Protein AF-A0A7S2YN12-F1 (afdb_monomer)

Nearest PDB structures (foldseek):
  6tzk-assembly1_A  TM=3.458E-01  e=1.066E-01  Escherichia coli K-12
  1nqh-assembly1_A  TM=2.288E-01  e=1.892E+00  Escherichia coli
  5fq7-assembly1_B  TM=2.511E-01  e=2.371E+00  Bacteroides thetaiotaomicron

Organism: NCBI:txid265537

Structure (mmCIF, N/CA/C/O backbone):
data_AF-A0A7S2YN12-F1
#
_entry.id   AF-A0A7S2YN12-F1
#
loop_
_atom_site.group_PDB
_atom_site.id
_atom_site.type_symbol
_atom_site.label_atom_id
_atom_site.label_alt_id
_atom_site.label_comp_id
_atom_site.label_asym_id
_atom_site.label_entity_id
_atom_site.label_seq_id
_atom_site.pdbx_PDB_ins_code
_atom_site.Cartn_x
_atom_site.Cartn_y
_atom_site.Cartn_z
_atom_site.occupancy
_atom_site.B_iso_or_equiv
_atom_site.auth_seq_id
_atom_site.auth_comp_id
_atom_site.auth_asym_id
_atom_site.auth_atom_id
_atom_site.pdbx_PDB_model_num
ATOM 1 N N . GLU A 1 1 ? -37.793 -21.005 46.911 1.00 41.09 1 GLU A N 1
ATOM 2 C CA . GLU A 1 1 ? -38.201 -20.028 45.890 1.00 41.09 1 GLU A CA 1
ATOM 3 C C . GLU A 1 1 ? -36.907 -19.524 45.291 1.00 41.09 1 GLU A C 1
ATOM 5 O O . GLU A 1 1 ? -36.201 -18.767 45.940 1.00 41.09 1 GLU A O 1
ATOM 10 N N . ASP A 1 2 ? -36.516 -20.117 44.164 1.00 42.66 2 ASP A N 1
ATOM 11 C CA . ASP A 1 2 ? -35.304 -19.747 43.440 1.00 42.66 2 ASP A CA 1
ATOM 12 C C . ASP A 1 2 ? -35.630 -18.500 42.619 1.00 42.66 2 ASP A C 1
ATOM 14 O O . ASP A 1 2 ? -36.339 -18.580 41.614 1.00 42.66 2 ASP A O 1
ATOM 18 N N . GLU A 1 3 ? -35.159 -17.337 43.063 1.00 43.31 3 GLU A N 1
ATOM 19 C CA . GLU A 1 3 ? -35.163 -16.125 42.246 1.00 43.31 3 GLU A CA 1
ATOM 20 C C . GLU A 1 3 ? -34.133 -16.297 41.125 1.00 43.31 3 GLU A C 1
ATOM 22 O O . GLU A 1 3 ? -32.970 -15.911 41.221 1.00 43.31 3 GLU A O 1
ATOM 27 N N . THR A 1 4 ? -34.556 -16.948 40.044 1.00 50.16 4 THR A N 1
ATOM 28 C CA . THR A 1 4 ? -33.800 -17.008 38.796 1.00 50.16 4 THR A CA 1
ATOM 29 C C . THR A 1 4 ? -33.756 -15.615 38.184 1.00 50.16 4 THR A C 1
ATOM 31 O O . THR A 1 4 ? -34.733 -15.154 37.591 1.00 50.16 4 THR A O 1
ATOM 34 N N . ILE A 1 5 ? -32.618 -14.945 38.332 1.00 49.00 5 ILE A N 1
ATOM 35 C CA . ILE A 1 5 ? -32.313 -13.683 37.661 1.00 49.00 5 ILE A CA 1
ATOM 36 C C . ILE A 1 5 ? -32.265 -13.958 36.147 1.00 49.00 5 ILE A C 1
ATOM 38 O O . ILE A 1 5 ? -31.375 -14.651 35.657 1.00 49.00 5 ILE A O 1
ATOM 42 N N . CYS A 1 6 ? -33.254 -13.456 35.403 1.00 57.19 6 CYS A N 1
ATOM 43 C CA . CYS A 1 6 ? -33.279 -13.472 33.938 1.00 57.19 6 CYS A CA 1
ATOM 44 C C . CYS A 1 6 ? -32.640 -12.180 33.416 1.00 57.19 6 CYS A C 1
ATOM 46 O O . CYS A 1 6 ? -33.289 -11.135 33.423 1.00 57.19 6 CYS A O 1
ATOM 48 N N . ALA A 1 7 ? -31.394 -12.244 32.947 1.00 67.25 7 ALA A N 1
ATOM 49 C CA . ALA A 1 7 ? -30.776 -11.149 32.203 1.00 67.25 7 ALA A CA 1
ATOM 50 C C . ALA A 1 7 ? -31.081 -11.327 30.707 1.00 67.25 7 ALA A C 1
ATOM 52 O O . ALA A 1 7 ? -30.542 -12.219 30.055 1.00 67.25 7 ALA A O 1
ATOM 53 N N . ARG A 1 8 ? -31.991 -10.507 30.176 1.00 69.06 8 ARG A N 1
ATOM 54 C CA . ARG A 1 8 ? -32.268 -10.396 28.737 1.00 69.06 8 ARG A CA 1
ATOM 55 C C . ARG A 1 8 ? -31.967 -8.973 28.302 1.00 69.06 8 ARG A C 1
ATOM 57 O O . ARG A 1 8 ? -32.449 -8.039 28.941 1.00 69.06 8 ARG A O 1
ATOM 64 N N . LEU A 1 9 ? -31.204 -8.823 27.227 1.00 68.56 9 LEU A N 1
ATOM 65 C CA . LEU A 1 9 ? -31.008 -7.530 26.578 1.00 68.56 9 LEU A CA 1
ATOM 66 C C . LEU A 1 9 ? -32.112 -7.352 25.539 1.00 68.56 9 LEU A C 1
ATOM 68 O O . LEU A 1 9 ? -32.412 -8.280 24.788 1.00 68.56 9 LEU A O 1
ATOM 72 N N . LEU A 1 10 ? -32.744 -6.183 25.539 1.00 70.50 10 LEU A N 1
ATOM 73 C CA . LEU A 1 10 ? -33.819 -5.824 24.619 1.00 70.50 10 LEU A CA 1
ATOM 74 C C . LEU A 1 10 ? -33.361 -4.638 23.777 1.00 70.50 10 LEU A C 1
ATOM 76 O O . LEU A 1 10 ? -32.765 -3.716 24.328 1.00 70.50 10 LEU A O 1
ATOM 80 N N . ASN A 1 11 ? -33.697 -4.643 22.487 1.00 64.19 11 ASN A N 1
ATOM 81 C CA . ASN A 1 11 ? -33.375 -3.579 21.533 1.00 64.19 11 ASN A CA 1
ATOM 82 C C . ASN A 1 11 ? -31.886 -3.213 21.548 1.00 64.19 11 ASN A C 1
ATOM 84 O O . ASN A 1 11 ? -31.512 -2.084 21.860 1.00 64.19 11 ASN A O 1
ATOM 88 N N . VAL A 1 12 ? -31.035 -4.183 21.221 1.00 67.62 12 VAL A N 1
ATOM 89 C CA . VAL A 1 12 ? -29.606 -3.931 21.048 1.00 67.62 12 VAL A CA 1
ATOM 90 C C . VAL A 1 12 ? -29.435 -3.129 19.764 1.00 67.62 12 VAL A C 1
ATOM 92 O O . VAL A 1 12 ? -29.664 -3.634 18.662 1.00 67.62 12 VAL A O 1
ATOM 95 N N . THR A 1 13 ? -29.076 -1.858 19.914 1.00 67.56 13 THR A N 1
ATOM 96 C CA . THR A 1 13 ? -28.869 -0.926 18.807 1.00 67.56 13 THR A CA 1
ATOM 97 C C . THR A 1 13 ? -27.437 -0.429 18.784 1.00 67.56 13 THR A C 1
ATOM 99 O O . THR A 1 13 ? -26.882 -0.071 19.819 1.00 67.56 13 THR A O 1
ATOM 102 N N . PHE A 1 14 ? -26.878 -0.356 17.592 1.00 68.62 14 PHE A N 1
ATOM 103 C CA . PHE A 1 14 ? -25.572 0.187 17.297 1.00 68.62 14 PHE A CA 1
ATOM 104 C C . PHE A 1 14 ? -25.708 1.616 16.792 1.00 68.62 14 PHE A C 1
ATOM 106 O O . PHE A 1 14 ? -26.371 1.856 15.786 1.00 68.62 14 PHE A O 1
ATOM 113 N N . ASP A 1 15 ? -25.130 2.577 17.500 1.00 68.25 15 ASP A N 1
ATOM 114 C CA . ASP A 1 15 ? -25.282 3.985 17.153 1.00 68.25 15 ASP A CA 1
ATOM 115 C C . ASP A 1 15 ? -24.311 4.394 16.038 1.00 68.25 15 ASP A C 1
ATOM 117 O O . ASP A 1 15 ? -23.114 4.575 16.260 1.00 68.25 15 ASP A O 1
ATOM 121 N N . LEU A 1 16 ? -24.846 4.562 14.828 1.00 64.81 16 LEU A N 1
ATOM 122 C CA . LEU A 1 16 ? -24.086 5.029 13.672 1.00 64.81 16 LEU A CA 1
ATOM 123 C C . LEU A 1 16 ? -23.640 6.485 13.813 1.00 64.81 16 LEU A C 1
ATOM 125 O O . LEU A 1 16 ? -22.649 6.846 13.189 1.00 64.81 16 LEU A O 1
ATOM 129 N N . GLN A 1 17 ? -24.311 7.310 14.628 1.00 64.44 17 GLN A N 1
ATOM 130 C CA . GLN A 1 17 ? -23.879 8.696 14.837 1.00 64.44 17 GLN A CA 1
ATOM 131 C C . GLN A 1 17 ? -22.528 8.737 15.538 1.00 64.44 17 GLN A C 1
ATOM 133 O O . GLN A 1 17 ? -21.657 9.498 15.147 1.00 64.44 17 GLN A O 1
ATOM 138 N N . LYS A 1 18 ? -22.319 7.868 16.532 1.00 68.06 18 LYS A N 1
ATOM 139 C CA . LYS A 1 18 ? -21.053 7.808 17.273 1.00 68.06 18 LYS A CA 1
ATOM 140 C C . LYS A 1 18 ? -19.895 7.311 16.421 1.00 68.06 18 LYS A C 1
ATOM 142 O O . LYS A 1 18 ? -18.767 7.733 16.629 1.00 68.06 18 LYS A O 1
ATOM 147 N N . ILE A 1 19 ? -20.174 6.452 15.451 1.00 63.09 19 ILE A N 1
ATOM 148 C CA . ILE A 1 19 ? -19.168 6.003 14.487 1.00 63.09 19 ILE A CA 1
ATOM 149 C C . ILE A 1 19 ? -18.931 7.058 13.430 1.00 63.09 19 ILE A C 1
ATOM 151 O O . ILE A 1 19 ? -17.788 7.252 13.061 1.00 63.09 19 ILE A O 1
ATOM 155 N N . GLY A 1 20 ? -19.965 7.779 12.998 1.00 62.75 20 GLY A N 1
ATOM 156 C CA . GLY A 1 20 ? -19.786 8.993 12.209 1.00 62.75 20 GLY A CA 1
ATOM 157 C C . GLY A 1 20 ? -18.876 9.990 12.917 1.00 62.75 20 GLY A C 1
ATOM 158 O O . GLY A 1 20 ? -17.914 10.440 12.312 1.00 62.75 20 GLY A O 1
ATOM 159 N N . ASP A 1 21 ? -19.087 10.250 14.211 1.00 67.00 21 ASP A N 1
ATOM 160 C CA . ASP A 1 21 ? -18.225 11.122 15.024 1.00 67.00 21 ASP A CA 1
ATOM 161 C C . ASP A 1 21 ? -16.764 10.616 15.053 1.00 67.00 21 ASP A C 1
ATOM 163 O O . ASP A 1 21 ? -15.831 11.395 14.887 1.00 67.00 21 ASP A O 1
ATOM 167 N N . VAL A 1 22 ? -16.551 9.308 15.245 1.00 65.50 22 VAL A N 1
ATOM 168 C CA . VAL A 1 22 ? -15.203 8.709 15.303 1.00 65.50 22 VAL A CA 1
ATOM 169 C C . VAL A 1 22 ? -14.534 8.678 13.928 1.00 65.50 22 VAL A C 1
ATOM 171 O O . VAL A 1 22 ? -13.386 9.087 13.799 1.00 65.50 22 VAL A O 1
ATOM 174 N N . LEU A 1 23 ? -15.239 8.228 12.892 1.00 62.59 23 LEU A N 1
ATOM 175 C CA . LEU A 1 23 ? -14.727 8.164 11.526 1.00 62.59 23 LEU A CA 1
ATOM 176 C C . LEU A 1 23 ? -14.459 9.556 10.975 1.00 62.59 23 LEU A C 1
ATOM 178 O O . LE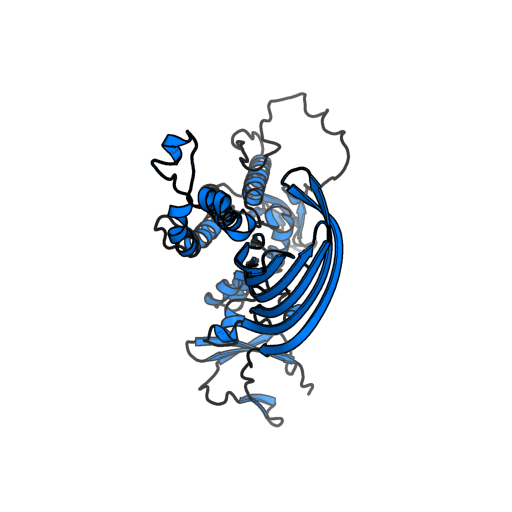U A 1 23 ? -13.433 9.745 10.345 1.00 62.59 23 LEU A O 1
ATOM 182 N N . SER A 1 24 ? -15.327 10.534 11.229 1.00 65.75 24 SER A N 1
ATOM 183 C CA . SER A 1 24 ? -15.076 11.919 10.817 1.00 65.75 24 SER A CA 1
ATOM 184 C C . SER A 1 24 ? -13.878 12.523 11.547 1.00 65.75 24 SER A C 1
ATOM 186 O O . SER A 1 24 ? -13.102 13.233 10.920 1.00 65.75 24 SER A O 1
ATOM 188 N N . ALA A 1 25 ? -13.665 12.199 12.828 1.00 68.31 25 ALA A N 1
ATOM 189 C CA . ALA A 1 25 ? -12.468 12.620 13.555 1.00 68.31 25 ALA A CA 1
ATOM 190 C C . ALA A 1 25 ? -11.184 11.978 13.001 1.00 68.31 25 ALA A C 1
ATOM 192 O O . ALA A 1 25 ? -10.176 12.663 12.871 1.00 68.31 25 ALA A O 1
ATOM 193 N N . ILE A 1 26 ? -11.221 10.689 12.648 1.00 63.59 26 ILE A N 1
ATOM 194 C CA . ILE A 1 26 ? -10.080 9.986 12.041 1.00 63.59 26 ILE A CA 1
ATOM 195 C C . ILE A 1 26 ? -9.824 10.510 10.627 1.00 63.59 26 ILE A C 1
ATOM 197 O O . ILE A 1 26 ? -8.706 10.899 10.315 1.00 63.59 26 ILE A O 1
ATOM 201 N N . ILE A 1 27 ? -10.853 10.552 9.776 1.00 66.25 27 ILE A N 1
ATOM 202 C CA . ILE A 1 27 ? -10.740 11.041 8.398 1.00 66.25 27 ILE A CA 1
ATOM 203 C C . ILE A 1 27 ? -10.296 12.504 8.394 1.00 66.25 27 ILE A C 1
ATOM 205 O O . ILE A 1 27 ? -9.463 12.843 7.568 1.00 66.25 27 ILE A O 1
ATOM 209 N N . GLY A 1 28 ? -10.749 13.326 9.346 1.00 66.88 28 GLY A N 1
ATOM 210 C CA . GLY A 1 28 ? -10.311 14.715 9.523 1.00 66.88 28 GLY A CA 1
ATOM 211 C C . GLY A 1 28 ? -8.803 14.889 9.745 1.00 66.88 28 GLY A C 1
ATOM 212 O O . GLY A 1 28 ? -8.252 15.934 9.416 1.00 66.88 28 GLY A O 1
ATOM 213 N N . GLU A 1 29 ? -8.108 13.871 10.253 1.00 70.19 29 GLU A N 1
ATOM 214 C CA . GLU A 1 29 ? -6.645 13.897 10.380 1.00 70.19 29 GLU A CA 1
ATOM 215 C C . GLU A 1 29 ? -5.946 13.583 9.040 1.00 70.19 29 GLU A C 1
ATOM 217 O O . GLU A 1 29 ? -4.821 14.009 8.775 1.00 70.19 29 GLU A O 1
ATOM 222 N N . PHE A 1 30 ? -6.617 12.843 8.153 1.00 63.41 30 PHE A N 1
ATOM 223 C CA . PHE A 1 30 ? -6.106 12.520 6.822 1.00 63.41 30 PHE A CA 1
ATOM 224 C C . PHE A 1 30 ? -6.487 13.570 5.776 1.00 63.41 30 PHE A C 1
ATOM 226 O O . PHE A 1 30 ? -5.652 13.901 4.935 1.00 63.41 30 PHE A O 1
ATOM 233 N N . VAL A 1 31 ? -7.722 14.070 5.823 1.00 70.75 31 VAL A N 1
ATOM 234 C CA . VAL A 1 31 ? -8.304 15.034 4.890 1.00 70.75 31 VAL A CA 1
ATOM 235 C C . VAL A 1 31 ? -9.195 16.012 5.648 1.00 70.75 31 VAL A C 1
ATOM 237 O O . VAL A 1 31 ? -10.155 15.594 6.300 1.00 70.75 31 VAL A O 1
ATOM 240 N N . ASN A 1 32 ? -8.925 17.310 5.535 1.00 72.12 32 ASN A N 1
ATOM 241 C CA . ASN A 1 32 ? -9.727 18.336 6.193 1.00 72.12 32 ASN A CA 1
ATOM 242 C C . ASN A 1 32 ? -9.905 19.615 5.368 1.00 72.12 32 ASN A C 1
ATOM 244 O O . ASN A 1 32 ? -9.224 19.867 4.378 1.00 72.12 32 ASN A O 1
ATOM 248 N N . ASP A 1 33 ? -10.838 20.455 5.824 1.00 71.69 33 ASP A N 1
ATOM 249 C CA . ASP A 1 33 ? -11.142 21.756 5.218 1.00 71.69 33 ASP A CA 1
ATOM 250 C C . ASP A 1 33 ? -9.973 22.760 5.302 1.00 71.69 33 ASP A C 1
ATOM 252 O O . ASP A 1 33 ? -9.974 23.770 4.593 1.00 71.69 33 ASP A O 1
ATOM 256 N N . GLU A 1 34 ? -9.008 22.529 6.199 1.00 73.88 34 GLU A N 1
ATOM 257 C CA . GLU A 1 34 ? -7.807 23.360 6.356 1.00 73.88 34 GLU A CA 1
ATOM 258 C C . GLU A 1 34 ? -6.689 22.952 5.372 1.00 73.88 34 GLU A C 1
ATOM 260 O O . GLU A 1 34 ? -5.700 23.678 5.236 1.00 73.88 34 GLU A O 1
ATOM 265 N N . GLU A 1 35 ? -6.897 21.858 4.628 1.00 72.06 35 GLU A N 1
ATOM 266 C CA . GLU A 1 35 ? -5.977 21.233 3.675 1.00 72.06 35 GLU A CA 1
ATOM 267 C C . GLU A 1 35 ? -4.594 20.904 4.281 1.00 72.06 35 GLU A C 1
ATOM 269 O O . GLU A 1 35 ? -3.573 20.949 3.587 1.00 72.06 35 GLU A O 1
ATOM 274 N N . ASP A 1 36 ? -4.543 20.593 5.581 1.00 75.12 36 ASP A N 1
ATOM 275 C CA . ASP A 1 36 ? -3.318 20.224 6.306 1.00 75.12 36 ASP A CA 1
ATOM 276 C C . ASP A 1 36 ? -3.295 18.766 6.788 1.00 75.12 36 ASP A C 1
ATOM 278 O O . ASP A 1 36 ? -2.332 18.341 7.434 1.00 75.12 36 ASP A O 1
ATOM 282 N N . GLY A 1 37 ? -4.303 17.978 6.406 1.00 69.94 37 GLY A N 1
ATOM 283 C CA . GLY A 1 37 ? -4.341 16.547 6.659 1.00 69.94 37 GLY A CA 1
ATOM 284 C C . GLY A 1 37 ? -3.157 15.805 6.030 1.00 69.94 37 GLY A C 1
ATOM 285 O O . GLY A 1 37 ? -2.490 16.272 5.093 1.00 69.94 37 GLY A O 1
ATOM 286 N N . TYR A 1 38 ? -2.876 14.601 6.534 1.00 67.38 38 TYR A N 1
ATOM 287 C CA . TYR A 1 38 ? -1.755 13.793 6.040 1.00 67.38 38 TYR A CA 1
ATOM 288 C C . TYR A 1 38 ? -1.845 13.500 4.532 1.00 67.38 38 TYR A C 1
ATOM 290 O O . TYR A 1 38 ? -0.831 13.573 3.832 1.00 67.38 38 TYR A O 1
ATOM 298 N N . LEU A 1 39 ? -3.043 13.201 4.015 1.00 67.94 39 LEU A N 1
ATOM 299 C CA . LEU A 1 39 ? -3.263 13.002 2.580 1.00 67.94 39 LEU A CA 1
ATOM 300 C C . LEU A 1 39 ? -3.309 14.333 1.828 1.00 67.94 39 LEU A C 1
ATOM 302 O O . LEU A 1 39 ? -2.779 14.396 0.719 1.00 67.94 39 LEU A O 1
ATOM 306 N N . ASP A 1 40 ? -3.845 15.401 2.424 1.00 71.69 40 ASP A N 1
ATOM 307 C CA . ASP A 1 40 ? -3.832 16.742 1.817 1.00 71.69 40 ASP A CA 1
ATOM 308 C C . ASP A 1 40 ? -2.402 17.186 1.498 1.00 71.69 40 ASP A C 1
ATOM 310 O O . ASP A 1 40 ? -2.108 17.619 0.384 1.00 71.69 40 ASP A O 1
ATOM 314 N N . THR A 1 41 ? -1.470 16.959 2.425 1.00 73.38 41 THR A N 1
ATOM 315 C CA . THR A 1 41 ? -0.049 17.299 2.257 1.00 73.38 41 THR A CA 1
ATOM 316 C C . THR A 1 41 ? 0.609 16.540 1.093 1.00 73.38 41 THR A C 1
ATOM 318 O O . THR A 1 41 ? 1.521 17.057 0.439 1.00 73.38 41 THR A O 1
ATOM 321 N N . ILE A 1 42 ? 0.152 15.317 0.803 1.00 71.19 42 ILE A N 1
ATOM 322 C CA . ILE A 1 42 ? 0.640 14.493 -0.315 1.00 71.19 42 ILE A CA 1
ATOM 323 C C . ILE A 1 42 ? -0.015 14.919 -1.636 1.00 71.19 42 ILE A C 1
ATOM 325 O O . ILE A 1 42 ? 0.649 14.979 -2.674 1.00 71.19 42 ILE A O 1
ATOM 329 N N . VAL A 1 43 ? -1.313 15.224 -1.609 1.00 76.88 43 VAL A N 1
ATOM 330 C CA . VAL A 1 43 ? -2.133 15.495 -2.795 1.00 76.88 43 VAL A CA 1
ATOM 331 C C . VAL A 1 43 ? -1.981 16.936 -3.283 1.00 76.88 43 VAL A C 1
ATOM 333 O O . VAL A 1 43 ? -1.886 17.156 -4.493 1.00 76.88 43 VAL A O 1
ATOM 336 N N . GLN A 1 44 ? -1.883 17.919 -2.385 1.00 78.44 44 GLN A N 1
ATOM 337 C CA . GLN A 1 44 ? -1.732 19.340 -2.716 1.00 78.44 44 GLN A CA 1
ATOM 338 C C . GLN A 1 44 ? -0.651 19.649 -3.764 1.00 78.44 44 GLN A C 1
ATOM 340 O O . GLN A 1 44 ? -0.958 20.331 -4.747 1.00 78.44 44 GLN A O 1
ATOM 345 N N . PRO A 1 45 ? 0.602 19.166 -3.637 1.00 78.06 45 PRO A N 1
ATOM 346 C CA . PRO A 1 45 ? 1.630 19.441 -4.640 1.00 78.06 45 PRO A CA 1
ATOM 347 C C . PRO A 1 45 ? 1.324 18.796 -5.999 1.00 78.06 45 PRO A C 1
ATOM 349 O O . PRO A 1 45 ? 1.860 19.236 -7.019 1.00 78.06 45 PRO A O 1
ATOM 352 N N . LEU A 1 46 ? 0.467 17.773 -6.031 1.00 79.56 46 LEU A N 1
ATOM 353 C CA . LEU A 1 46 ? 0.048 17.095 -7.251 1.00 79.56 46 LEU A CA 1
ATOM 354 C C . LEU A 1 46 ? -1.148 17.788 -7.911 1.00 79.56 46 LEU A C 1
ATOM 356 O O . LEU A 1 46 ? -1.271 17.686 -9.131 1.00 79.56 46 LEU A O 1
ATOM 360 N N . LEU A 1 47 ? -2.005 18.505 -7.169 1.00 81.06 47 LEU A N 1
ATOM 361 C CA . LEU A 1 47 ? -3.238 19.130 -7.686 1.00 81.06 47 LEU A CA 1
ATOM 362 C C . LEU A 1 47 ? -3.059 19.895 -9.014 1.00 81.06 47 LEU A C 1
ATOM 364 O O . LEU A 1 47 ? -3.864 19.659 -9.923 1.00 81.06 47 LEU A O 1
ATOM 368 N N . PRO A 1 48 ? -1.995 20.706 -9.220 1.00 83.38 48 PRO A N 1
ATOM 369 C CA . PRO A 1 48 ? -1.782 21.408 -10.487 1.00 83.38 48 PRO A CA 1
ATOM 370 C C . PRO A 1 48 ? -1.638 20.482 -11.704 1.00 83.38 48 PRO A C 1
ATOM 372 O O . PRO A 1 48 ? -1.833 20.909 -12.840 1.00 83.38 48 PRO A O 1
ATOM 375 N N . LEU A 1 49 ? -1.294 19.205 -11.500 1.00 80.75 49 LEU A N 1
ATOM 376 C CA . LEU A 1 49 ? -1.152 18.224 -12.576 1.00 80.75 49 LEU A CA 1
ATOM 377 C C . LEU A 1 49 ? -2.505 17.801 -13.165 1.00 80.75 49 LEU A C 1
ATOM 379 O O . LEU A 1 49 ? -2.566 17.464 -14.350 1.00 80.75 49 LEU A O 1
ATOM 383 N N . ARG A 1 50 ? -3.574 17.846 -12.357 1.00 82.31 50 ARG A N 1
ATOM 384 C CA . ARG A 1 50 ? -4.966 17.555 -12.747 1.00 82.31 50 ARG A CA 1
ATOM 385 C C . ARG A 1 50 ? -5.670 18.769 -13.357 1.00 82.31 50 ARG A C 1
ATOM 387 O O . ARG A 1 50 ? -6.727 18.627 -13.968 1.00 82.31 50 ARG A O 1
ATOM 394 N N . GLU A 1 51 ? -5.101 19.961 -13.214 1.00 85.44 51 GLU A N 1
ATOM 395 C CA . GLU A 1 51 ? -5.697 21.173 -13.760 1.00 85.44 51 GLU A CA 1
ATOM 396 C C . GLU A 1 51 ? -5.676 21.187 -15.294 1.00 85.44 51 GLU A C 1
ATOM 398 O O . GLU A 1 51 ? -4.728 20.756 -15.961 1.00 85.44 51 GLU A O 1
ATOM 403 N N . ARG A 1 52 ? -6.753 21.732 -15.866 1.00 85.62 52 ARG A N 1
ATOM 404 C CA . ARG A 1 52 ? -6.873 21.984 -17.302 1.00 85.62 52 ARG A CA 1
ATOM 405 C C . ARG A 1 52 ? -5.768 22.940 -17.739 1.00 85.62 52 ARG A C 1
ATOM 407 O O . ARG A 1 52 ? -5.697 24.057 -17.237 1.00 85.62 52 ARG A O 1
ATOM 414 N N . LEU A 1 53 ? -4.980 22.562 -18.746 1.00 80.81 53 LEU A N 1
ATOM 415 C CA . LEU A 1 53 ? -3.972 23.439 -19.341 1.00 80.81 53 LEU A CA 1
ATOM 416 C C . LEU A 1 53 ? -4.637 24.451 -20.290 1.00 80.81 53 LEU A C 1
ATOM 418 O O . LEU A 1 53 ? -5.076 24.057 -21.384 1.00 80.81 53 LEU A O 1
ATOM 422 N N . PRO A 1 54 ? -4.718 25.748 -19.927 1.00 72.00 54 PRO A N 1
ATOM 423 C CA . PRO A 1 54 ? -5.318 26.757 -20.793 1.00 72.00 54 PRO A CA 1
ATOM 424 C C . PRO A 1 54 ? -4.488 26.941 -22.073 1.00 72.00 54 PRO A C 1
ATOM 426 O O . PRO A 1 54 ? -3.263 26.814 -22.074 1.00 72.00 54 PRO A O 1
ATOM 429 N N . GLY A 1 55 ? -5.151 27.226 -23.195 1.00 76.31 55 GLY A N 1
ATOM 430 C CA . GLY A 1 55 ? -4.521 27.363 -24.511 1.00 76.31 55 GLY A CA 1
ATOM 431 C C . GLY A 1 55 ? -4.400 26.052 -25.293 1.00 76.31 55 GLY A C 1
ATOM 432 O O . GLY A 1 55 ? -4.898 25.982 -26.414 1.00 76.31 55 GLY A O 1
ATOM 433 N N . VAL A 1 56 ? -3.791 25.001 -24.726 1.00 68.62 56 VAL A N 1
ATOM 434 C CA . VAL A 1 56 ? -3.711 23.680 -25.395 1.00 68.62 56 VAL A CA 1
ATOM 435 C C . VAL A 1 56 ? -5.085 23.013 -25.420 1.00 68.62 56 VAL A C 1
ATOM 437 O O . VAL A 1 56 ? -5.528 22.555 -26.473 1.00 68.62 56 VAL A O 1
ATOM 440 N N . SER A 1 57 ? -5.792 23.050 -24.287 1.00 74.06 57 SER A N 1
ATOM 441 C CA . SER A 1 57 ? -7.161 22.534 -24.185 1.00 74.06 57 SER A CA 1
ATOM 442 C C . SER A 1 57 ? -8.139 23.297 -25.086 1.00 74.06 57 SER A C 1
ATOM 444 O O . SER A 1 57 ? -9.033 22.715 -25.695 1.00 74.06 57 SER A O 1
ATOM 446 N N . ASP A 1 58 ? -7.939 24.612 -25.224 1.00 80.69 58 ASP A N 1
ATOM 447 C CA . ASP A 1 58 ? -8.776 25.471 -26.072 1.00 80.69 58 ASP A CA 1
ATOM 448 C C . ASP A 1 58 ? -8.516 25.244 -27.568 1.00 80.69 58 ASP A C 1
ATOM 450 O O . ASP A 1 58 ? -9.418 25.397 -28.386 1.00 80.69 58 ASP A O 1
ATOM 454 N N . LEU A 1 59 ? -7.292 24.852 -27.937 1.00 73.69 59 LEU A N 1
ATOM 455 C CA . LEU A 1 59 ? -6.915 24.556 -29.319 1.00 73.69 59 LEU A CA 1
ATOM 456 C C . LEU A 1 59 ? -7.446 23.196 -29.799 1.00 73.69 59 LEU A C 1
ATOM 458 O O . LEU A 1 59 ? -7.690 23.024 -30.992 1.00 73.69 59 LEU A O 1
ATOM 462 N N . ILE A 1 60 ? -7.590 22.232 -28.885 1.00 79.25 60 ILE A N 1
ATOM 463 C CA . ILE A 1 60 ? -7.964 20.840 -29.190 1.00 79.25 60 ILE A CA 1
ATOM 464 C C . ILE A 1 60 ? -9.445 20.561 -28.846 1.00 79.25 60 ILE A C 1
ATOM 466 O O . ILE A 1 60 ? -9.933 19.456 -29.075 1.00 79.25 60 ILE A O 1
ATOM 470 N N . GLU A 1 61 ? -10.182 21.565 -28.348 1.00 81.25 61 GLU A N 1
ATOM 471 C CA . GLU A 1 61 ? -11.580 21.454 -27.880 1.00 81.25 61 GLU A CA 1
ATOM 472 C C . GLU A 1 61 ? -11.792 20.282 -26.901 1.00 81.25 61 GLU A C 1
ATOM 474 O O . GLU A 1 61 ? -12.841 19.636 -26.869 1.00 81.25 61 GLU A O 1
ATOM 479 N N . ARG A 1 62 ? -10.764 19.977 -26.105 1.00 81.94 62 ARG A N 1
ATOM 480 C CA . ARG A 1 62 ? -10.757 18.902 -25.111 1.00 81.94 62 ARG A CA 1
ATOM 481 C C . ARG A 1 62 ? -9.993 19.358 -23.888 1.00 81.94 62 ARG A C 1
ATOM 483 O O . ARG A 1 62 ? -8.994 20.055 -24.027 1.00 81.94 62 ARG A O 1
ATOM 490 N N . ASP A 1 63 ? -10.440 18.941 -22.713 1.00 84.19 63 ASP A N 1
ATOM 491 C CA . ASP A 1 63 ? -9.713 19.203 -21.478 1.00 84.19 63 ASP A CA 1
ATOM 492 C C . ASP A 1 63 ? -8.466 18.322 -21.453 1.00 84.19 63 ASP A C 1
ATOM 494 O O . ASP A 1 63 ? -8.560 17.099 -21.413 1.00 84.19 63 ASP A O 1
ATOM 498 N N . ILE A 1 64 ? -7.305 18.963 -21.588 1.00 83.00 64 ILE A N 1
ATOM 499 C CA . ILE A 1 64 ? -5.994 18.322 -21.552 1.00 83.00 64 ILE A CA 1
ATOM 500 C C . ILE A 1 64 ? -5.272 18.827 -20.309 1.00 83.00 64 ILE A C 1
ATOM 502 O O . ILE A 1 64 ? -5.106 20.033 -20.109 1.00 83.00 64 ILE A O 1
ATOM 506 N N . THR A 1 65 ? -4.833 17.889 -19.487 1.00 87.94 65 THR A N 1
ATOM 507 C CA . THR A 1 65 ? -4.088 18.112 -18.247 1.00 87.94 65 THR A CA 1
ATOM 508 C C . THR A 1 65 ? -2.590 17.874 -18.454 1.00 87.94 65 THR A C 1
ATOM 510 O O . THR A 1 65 ? -2.156 17.387 -19.504 1.00 87.94 65 THR A O 1
ATOM 513 N N . VAL A 1 66 ? -1.765 18.205 -17.455 1.00 80.25 66 VAL A N 1
ATOM 514 C CA . VAL A 1 66 ? -0.324 17.885 -17.485 1.00 80.25 66 VAL A CA 1
ATOM 515 C C . VAL A 1 66 ? -0.107 16.372 -17.551 1.00 80.25 66 VAL A C 1
ATOM 517 O O . VAL A 1 66 ? 0.794 15.919 -18.257 1.00 80.25 66 VAL A O 1
ATOM 520 N N . LEU A 1 67 ? -0.964 15.599 -16.879 1.00 83.38 67 LEU A N 1
ATOM 521 C CA . LEU A 1 67 ? -0.933 14.137 -16.896 1.00 83.38 67 LEU A CA 1
ATOM 522 C C . LEU A 1 67 ? -1.199 13.583 -18.301 1.00 83.38 67 LEU A C 1
ATOM 524 O O . LEU A 1 67 ? -0.443 12.740 -18.775 1.00 83.38 67 LEU A O 1
ATOM 528 N N . ASP A 1 68 ? -2.187 14.127 -19.017 1.00 83.00 68 ASP A N 1
ATOM 529 C CA . ASP A 1 68 ? -2.487 13.702 -20.392 1.00 83.00 68 ASP A CA 1
ATOM 530 C C . ASP A 1 68 ? -1.321 14.007 -21.344 1.00 83.00 68 ASP A C 1
ATOM 532 O O . ASP A 1 68 ? -0.971 13.202 -22.208 1.00 83.00 68 ASP A O 1
ATOM 536 N N . VAL A 1 69 ? -0.674 15.166 -21.182 1.00 78.62 69 VAL A N 1
ATOM 537 C CA . VAL A 1 69 ? 0.522 15.516 -21.963 1.00 78.62 69 VAL A CA 1
ATOM 538 C C . VAL A 1 69 ? 1.669 14.558 -21.642 1.00 78.62 69 VAL A C 1
ATOM 540 O O . VAL A 1 69 ? 2.339 14.083 -22.561 1.00 78.62 69 VAL A O 1
ATOM 543 N N . ALA A 1 70 ? 1.887 14.240 -20.365 1.00 76.38 70 ALA A N 1
ATOM 544 C CA . ALA A 1 70 ? 2.924 13.303 -19.951 1.00 76.38 70 ALA A CA 1
ATOM 545 C C . ALA A 1 70 ? 2.706 11.916 -20.579 1.00 76.38 70 ALA A C 1
ATOM 547 O O . ALA A 1 70 ? 3.653 11.334 -21.109 1.00 76.38 70 ALA A O 1
ATOM 548 N N . GLU A 1 71 ? 1.468 11.424 -20.634 1.00 81.94 71 GLU A N 1
ATOM 549 C CA . GLU A 1 71 ? 1.142 10.158 -21.300 1.00 81.94 71 GLU A CA 1
ATOM 550 C C . GLU A 1 71 ? 1.347 10.200 -22.807 1.00 81.94 71 GLU A C 1
ATOM 552 O O . GLU A 1 71 ? 1.884 9.255 -23.380 1.00 81.94 71 GLU A O 1
ATOM 557 N N . ILE A 1 72 ? 0.941 11.285 -23.468 1.00 79.75 72 ILE A N 1
ATOM 558 C CA . ILE A 1 72 ? 1.081 11.418 -24.922 1.00 79.75 72 ILE A CA 1
ATOM 559 C C . ILE A 1 72 ? 2.561 11.424 -25.329 1.00 79.75 72 ILE A C 1
ATOM 561 O O . ILE A 1 72 ? 2.919 10.843 -26.354 1.00 79.75 72 ILE A O 1
ATOM 565 N N . TYR A 1 73 ? 3.422 12.079 -24.545 1.00 70.62 73 TYR A N 1
ATOM 566 C CA . TYR A 1 73 ? 4.838 12.249 -24.884 1.00 70.62 73 TYR A CA 1
ATOM 567 C C . TYR A 1 73 ? 5.740 11.119 -24.382 1.00 70.62 73 TYR A C 1
ATOM 569 O O . TYR A 1 73 ? 6.693 10.759 -25.074 1.00 70.62 73 TYR A O 1
ATOM 577 N N . LEU A 1 74 ? 5.474 10.576 -23.193 1.00 68.19 74 LEU A N 1
ATOM 578 C CA . LEU A 1 74 ? 6.320 9.561 -22.554 1.00 68.19 74 LEU A CA 1
ATOM 579 C C . LEU A 1 74 ? 5.699 8.156 -22.615 1.00 68.19 74 LEU A C 1
ATOM 581 O O . LEU A 1 74 ? 6.416 7.165 -22.485 1.00 68.19 74 LEU A O 1
ATOM 585 N N . GLY A 1 75 ? 4.393 8.053 -22.874 1.00 71.88 75 GLY A N 1
ATOM 586 C CA . GLY A 1 75 ? 3.614 6.821 -22.773 1.00 71.88 75 GLY A CA 1
ATOM 587 C C . GLY A 1 75 ? 3.119 6.568 -21.346 1.00 71.88 75 GLY A C 1
ATOM 588 O O . GLY A 1 75 ? 3.780 6.932 -20.371 1.00 71.88 75 GLY A O 1
ATOM 589 N N . SER A 1 76 ? 1.976 5.888 -21.212 1.00 68.38 76 SER A N 1
ATOM 590 C CA . SER A 1 76 ? 1.321 5.610 -19.919 1.00 68.38 76 SER A CA 1
ATOM 591 C C . SER A 1 76 ? 2.273 4.979 -18.896 1.00 68.38 76 SER A C 1
ATOM 593 O O . SER A 1 76 ? 2.373 5.447 -17.770 1.00 68.38 76 SER A O 1
ATOM 595 N N . ARG A 1 77 ? 3.108 4.022 -19.327 1.00 62.84 77 ARG A N 1
ATOM 596 C CA . ARG A 1 77 ? 4.053 3.313 -18.444 1.00 62.84 77 ARG A CA 1
ATOM 597 C C . ARG A 1 77 ? 5.253 4.127 -17.954 1.00 62.84 77 ARG A C 1
ATOM 599 O O . ARG A 1 77 ? 5.855 3.725 -16.975 1.00 62.84 77 ARG A O 1
ATOM 606 N N . ARG A 1 78 ? 5.657 5.198 -18.647 1.00 64.12 78 ARG A N 1
ATOM 607 C CA . ARG A 1 78 ? 6.845 6.001 -18.270 1.00 64.12 78 ARG A CA 1
ATOM 608 C C . ARG A 1 78 ? 6.478 7.337 -17.625 1.00 64.12 78 ARG A C 1
ATOM 610 O O . ARG A 1 78 ? 7.361 8.049 -17.159 1.00 64.12 78 ARG A O 1
ATOM 617 N N . SER A 1 79 ? 5.201 7.716 -17.682 1.00 70.12 79 SER A N 1
ATOM 618 C CA . SER A 1 79 ? 4.720 9.022 -17.224 1.00 70.12 79 SER A CA 1
ATOM 619 C C . SER A 1 79 ? 4.267 9.033 -15.762 1.00 70.12 79 SER A C 1
ATOM 621 O O . SER A 1 79 ? 4.218 10.107 -15.171 1.00 70.12 79 SER A O 1
ATOM 623 N N . GLY A 1 80 ? 3.910 7.873 -15.191 1.00 70.38 80 GLY A N 1
ATOM 624 C CA . GLY A 1 80 ? 3.301 7.774 -13.855 1.00 70.38 80 GLY A CA 1
ATOM 625 C C . GLY A 1 80 ? 1.921 8.440 -13.743 1.00 70.38 80 GLY A C 1
ATOM 626 O O . GLY A 1 80 ? 1.398 8.594 -12.643 1.00 70.38 80 GLY A O 1
ATOM 627 N N . ALA A 1 81 ? 1.326 8.858 -14.865 1.00 78.81 81 ALA A N 1
ATOM 628 C CA . ALA A 1 81 ? 0.083 9.618 -14.877 1.00 78.81 81 ALA A CA 1
ATOM 629 C C . ALA A 1 81 ? -1.110 8.815 -14.344 1.00 78.81 81 ALA A C 1
ATOM 631 O O . ALA A 1 81 ? -1.899 9.347 -13.567 1.00 78.81 81 ALA A O 1
ATOM 632 N N . ASP A 1 82 ? -1.209 7.534 -14.705 1.00 80.06 82 ASP A N 1
ATOM 633 C CA . ASP A 1 82 ? -2.234 6.618 -14.188 1.00 80.06 82 ASP A CA 1
ATOM 634 C C . ASP A 1 82 ? -2.184 6.523 -12.657 1.00 80.06 82 ASP A C 1
ATOM 636 O O . ASP A 1 82 ? -3.208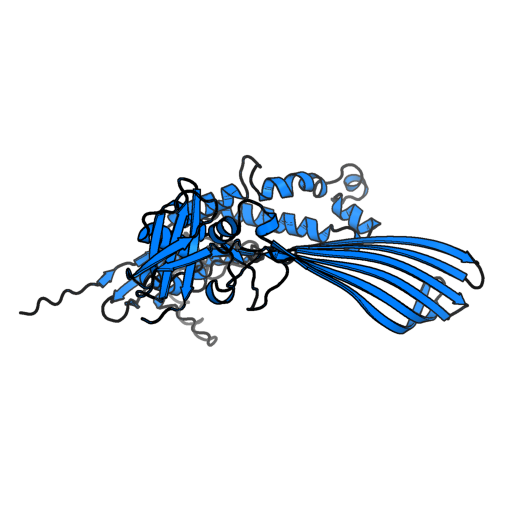 6.643 -11.986 1.00 80.06 82 ASP A O 1
ATOM 640 N N . THR A 1 83 ? -0.979 6.401 -12.103 1.00 74.50 83 THR A N 1
ATOM 641 C CA . THR A 1 83 ? -0.722 6.330 -10.662 1.00 74.50 83 THR A CA 1
ATOM 642 C C . THR A 1 83 ? -1.202 7.589 -9.946 1.00 74.50 83 THR A C 1
ATOM 644 O O . THR A 1 83 ? -1.947 7.509 -8.971 1.00 74.50 83 THR A O 1
ATOM 647 N N . VAL A 1 84 ? -0.850 8.767 -10.470 1.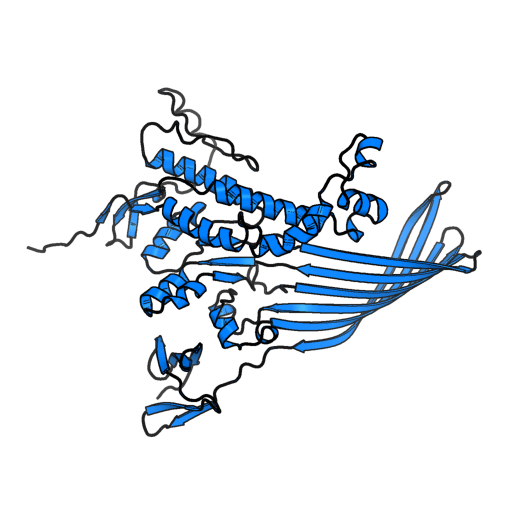00 76.38 84 VAL A N 1
ATOM 648 C CA . VAL A 1 84 ? -1.287 10.054 -9.907 1.00 76.38 84 VAL A CA 1
ATOM 649 C C . VAL A 1 84 ? -2.810 10.218 -9.999 1.00 76.38 84 VAL A C 1
ATOM 651 O O . VAL A 1 84 ? -3.431 10.695 -9.051 1.00 76.38 84 VAL A O 1
ATOM 654 N N . ARG A 1 85 ? -3.448 9.783 -11.097 1.00 82.69 85 ARG A N 1
ATOM 655 C CA . ARG A 1 85 ? -4.919 9.810 -11.214 1.00 82.69 85 ARG A CA 1
ATOM 656 C C . ARG A 1 85 ? -5.600 8.902 -10.196 1.00 82.69 85 ARG A C 1
ATOM 658 O O . ARG A 1 85 ? -6.630 9.294 -9.656 1.00 82.69 85 ARG A O 1
ATOM 665 N N . ARG A 1 86 ? -5.029 7.730 -9.914 1.00 80.12 86 ARG A N 1
ATOM 666 C CA . ARG A 1 86 ? -5.572 6.807 -8.913 1.00 80.12 86 ARG A CA 1
ATOM 667 C C . ARG A 1 86 ? -5.504 7.387 -7.501 1.00 80.12 86 ARG A C 1
ATOM 669 O O . ARG A 1 86 ? -6.477 7.282 -6.766 1.00 80.12 86 ARG A O 1
ATOM 676 N N . ILE A 1 87 ? -4.409 8.075 -7.161 1.00 77.44 87 ILE A N 1
ATOM 677 C CA . ILE A 1 87 ? -4.283 8.804 -5.887 1.00 77.44 87 ILE A CA 1
ATOM 678 C C . ILE A 1 87 ? -5.397 9.852 -5.755 1.00 77.44 87 ILE A C 1
ATOM 680 O O . ILE A 1 87 ? -6.049 9.919 -4.717 1.00 77.44 87 ILE A O 1
ATOM 684 N N . PHE A 1 88 ? -5.665 10.630 -6.813 1.00 80.75 88 PHE A N 1
ATOM 685 C CA . PHE A 1 88 ? -6.759 11.606 -6.791 1.00 80.75 88 PHE A CA 1
ATOM 686 C C . PHE A 1 88 ? -8.140 10.970 -6.628 1.00 80.75 88 PHE A C 1
ATOM 688 O O . PHE A 1 88 ? -8.963 11.534 -5.922 1.00 80.75 88 PHE A O 1
ATOM 695 N N . GLN A 1 89 ? -8.398 9.827 -7.268 1.00 81.25 89 GLN A N 1
ATOM 696 C CA . GLN A 1 89 ? -9.679 9.127 -7.136 1.00 81.25 89 GLN A CA 1
ATOM 697 C C . GLN A 1 89 ? -9.917 8.676 -5.695 1.00 81.25 89 GLN A C 1
ATOM 699 O O . GLN A 1 89 ? -10.936 9.029 -5.117 1.00 81.25 89 GLN A O 1
ATOM 704 N N . ILE A 1 90 ? -8.938 7.998 -5.089 1.00 75.56 90 ILE A N 1
ATOM 705 C CA . ILE A 1 90 ? -9.024 7.558 -3.689 1.00 75.56 90 ILE A CA 1
ATOM 706 C C . ILE A 1 90 ? -9.244 8.757 -2.759 1.00 75.56 90 ILE A C 1
ATOM 708 O O . ILE A 1 90 ? -10.093 8.701 -1.875 1.00 75.56 90 ILE A O 1
ATOM 712 N N . TYR A 1 91 ? -8.512 9.852 -2.980 1.00 77.31 91 TYR A N 1
ATOM 713 C CA . TYR A 1 91 ? -8.667 11.080 -2.203 1.00 77.31 91 TYR A CA 1
ATOM 714 C C . TYR A 1 91 ? -10.084 11.665 -2.313 1.00 77.31 91 TYR A C 1
ATOM 716 O O . TYR A 1 91 ? -10.739 11.869 -1.292 1.00 77.31 91 TYR A O 1
ATOM 724 N N . ASP A 1 92 ? -10.575 11.892 -3.537 1.00 78.81 92 ASP A N 1
ATOM 725 C CA . ASP A 1 92 ? -11.904 12.468 -3.776 1.00 78.81 92 ASP A CA 1
ATOM 726 C C . ASP A 1 92 ? -13.014 11.567 -3.188 1.00 78.81 92 ASP A C 1
ATOM 728 O O . ASP A 1 92 ? -13.986 12.068 -2.615 1.00 78.81 92 ASP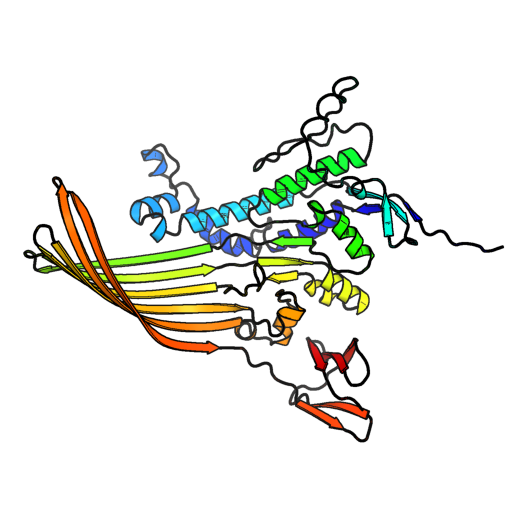 A O 1
ATOM 732 N N . ASP A 1 93 ? -12.860 10.242 -3.291 1.00 75.25 93 ASP A N 1
ATOM 733 C CA . ASP A 1 93 ? -13.833 9.276 -2.782 1.00 75.25 93 ASP A CA 1
ATOM 734 C C . ASP A 1 93 ? -13.861 9.250 -1.239 1.00 75.25 93 ASP A C 1
ATOM 736 O O . ASP A 1 93 ? -14.944 9.190 -0.649 1.00 75.25 93 ASP A O 1
ATOM 740 N N . ILE A 1 94 ? -12.703 9.366 -0.570 1.00 72.56 94 ILE A N 1
ATOM 741 C CA . ILE A 1 94 ? -12.610 9.472 0.900 1.00 72.56 94 ILE A CA 1
ATOM 742 C C . ILE A 1 94 ? -13.289 10.751 1.399 1.00 72.56 94 ILE A C 1
ATOM 744 O O . ILE A 1 94 ? -14.082 10.690 2.344 1.00 72.56 94 ILE A O 1
ATOM 748 N N . VAL A 1 95 ? -13.032 11.892 0.748 1.00 72.50 95 VAL A N 1
ATOM 749 C CA . VAL A 1 95 ? -13.671 13.176 1.091 1.00 72.50 95 VAL A CA 1
ATOM 750 C C . VAL A 1 95 ? -15.189 13.053 0.968 1.00 72.50 95 VAL A C 1
ATOM 752 O O . VAL A 1 95 ? -15.931 13.371 1.897 1.00 72.50 95 VAL A O 1
ATOM 755 N N . ALA A 1 96 ? -15.665 12.521 -0.162 1.00 71.00 96 ALA A N 1
ATOM 756 C CA . ALA A 1 96 ? -17.091 12.355 -0.414 1.00 71.00 96 ALA A CA 1
ATOM 757 C C . ALA A 1 96 ? -17.765 11.394 0.579 1.00 71.00 96 ALA A C 1
ATOM 759 O O . ALA A 1 96 ? -18.947 11.564 0.890 1.00 71.00 96 ALA A O 1
ATOM 760 N N . PHE A 1 97 ? -17.041 10.386 1.069 1.00 71.12 97 PHE A N 1
ATOM 761 C CA . PHE A 1 97 ? -17.539 9.455 2.075 1.00 71.12 97 PHE A CA 1
ATOM 762 C C . PHE A 1 97 ? -17.660 10.099 3.455 1.00 71.12 97 PHE A C 1
ATOM 764 O O . PHE A 1 97 ? -18.689 9.904 4.103 1.00 71.12 97 PHE A O 1
ATOM 771 N N . ALA A 1 98 ? -16.678 10.902 3.879 1.00 65.56 98 ALA A N 1
ATOM 772 C CA . ALA A 1 98 ? -16.693 11.590 5.173 1.00 65.56 98 ALA A CA 1
ATOM 773 C C . ALA A 1 98 ? -17.973 12.422 5.373 1.00 65.56 98 ALA A C 1
ATOM 775 O O . ALA A 1 98 ? -18.642 12.308 6.402 1.00 65.56 98 ALA A O 1
ATOM 776 N N . ASP A 1 99 ? -18.383 13.162 4.341 1.00 62.84 99 ASP A N 1
ATOM 777 C CA . ASP A 1 99 ? -19.606 13.976 4.344 1.00 62.84 99 ASP A CA 1
ATOM 778 C C . ASP A 1 99 ? -20.900 13.150 4.484 1.00 62.84 99 ASP A C 1
ATOM 780 O O . ASP A 1 99 ? -21.950 13.655 4.902 1.00 62.84 99 ASP A O 1
ATOM 784 N N . GLN A 1 100 ? -20.849 11.867 4.120 1.00 62.25 100 GLN A N 1
ATOM 785 C CA . GLN A 1 100 ? -22.010 10.982 4.017 1.00 62.25 100 GLN A CA 1
ATOM 786 C C . GLN A 1 100 ? -22.225 10.103 5.255 1.00 62.25 100 GLN A C 1
ATOM 788 O O . GLN A 1 100 ? -23.320 9.548 5.411 1.00 62.25 100 GLN A O 1
ATOM 793 N N . VAL A 1 101 ? -21.255 10.013 6.176 1.00 60.66 101 VAL A N 1
ATOM 794 C CA . VAL A 1 101 ? -21.394 9.249 7.429 1.00 60.66 101 VAL A CA 1
ATOM 795 C C . VAL A 1 101 ? -22.210 10.035 8.466 1.00 60.66 101 VAL A C 1
ATOM 797 O O . VAL A 1 101 ? -21.712 10.470 9.496 1.00 60.66 101 VAL A O 1
ATOM 800 N N . ASN A 1 102 ? -23.505 10.225 8.205 1.00 52.62 102 ASN A N 1
ATOM 801 C CA . ASN A 1 102 ? -24.445 10.861 9.132 1.00 52.62 102 ASN A CA 1
ATOM 802 C C . ASN A 1 102 ? -25.791 10.111 9.134 1.00 52.62 102 ASN A C 1
ATOM 804 O O . ASN A 1 102 ? -26.529 10.132 8.146 1.00 52.62 102 ASN A O 1
ATOM 808 N N . GLY A 1 103 ? -26.164 9.456 10.244 1.00 53.38 103 GLY A N 1
ATOM 809 C CA . GLY A 1 103 ? -27.458 8.762 10.341 1.00 53.38 103 GLY A CA 1
ATOM 810 C C . GLY A 1 103 ? -27.787 8.145 11.706 1.00 53.38 103 GLY A C 1
ATOM 811 O O . GLY A 1 103 ? -26.896 7.883 12.499 1.00 53.38 103 GLY A O 1
ATOM 812 N N . ASP A 1 104 ? -29.079 7.904 11.978 1.00 52.12 104 ASP A N 1
ATOM 813 C CA . ASP A 1 104 ? -29.540 7.185 13.186 1.00 52.12 104 ASP A CA 1
ATOM 814 C C . ASP A 1 104 ? -29.089 5.712 13.176 1.00 52.12 104 ASP A C 1
ATOM 816 O O . ASP A 1 104 ? -28.980 5.108 12.106 1.00 52.12 104 ASP A O 1
ATOM 820 N N . GLY A 1 105 ? -28.899 5.137 14.368 1.00 57.31 105 GLY A N 1
ATOM 821 C CA . GLY A 1 105 ? -28.330 3.804 14.589 1.00 57.31 105 GLY A CA 1
ATOM 822 C C . GLY A 1 105 ? -29.020 2.593 13.938 1.00 57.31 105 GLY A C 1
ATOM 823 O O . GLY A 1 105 ? -30.176 2.626 13.512 1.00 57.31 105 GLY A O 1
ATOM 824 N N . ILE A 1 106 ? -28.274 1.488 13.890 1.00 60.25 106 ILE A N 1
ATOM 825 C CA . ILE A 1 106 ? -28.663 0.170 13.382 1.00 60.25 106 ILE A CA 1
ATOM 826 C C . ILE A 1 106 ? -29.249 -0.676 14.517 1.00 60.25 106 ILE A C 1
ATOM 828 O O . ILE A 1 106 ? -28.672 -0.760 15.592 1.00 60.25 106 ILE A O 1
ATOM 832 N N . VAL A 1 107 ? -30.367 -1.368 14.294 1.00 59.59 107 VAL A N 1
ATOM 833 C CA . VAL A 1 107 ? -30.858 -2.383 15.246 1.00 59.59 107 VAL A CA 1
ATOM 834 C C . VAL A 1 107 ? -30.138 -3.707 14.974 1.00 59.59 107 VAL A C 1
ATOM 836 O O . VAL A 1 107 ? -30.357 -4.310 13.926 1.00 59.59 107 VAL A O 1
ATOM 839 N N . LEU A 1 108 ? -29.292 -4.158 15.902 1.00 63.44 108 LEU A N 1
ATOM 840 C CA . LEU A 1 108 ? -28.545 -5.417 15.784 1.00 63.44 108 LEU A CA 1
ATOM 841 C C . LEU A 1 108 ? -29.430 -6.615 16.124 1.00 63.44 108 LEU A C 1
ATOM 843 O O . LEU A 1 108 ? -29.503 -7.575 15.358 1.00 63.44 108 LEU A O 1
ATOM 847 N N . ALA A 1 109 ? -30.148 -6.525 17.245 1.00 61.00 109 ALA A N 1
ATOM 848 C CA . ALA A 1 109 ? -31.049 -7.569 17.710 1.00 61.00 109 ALA A CA 1
ATOM 849 C C . ALA A 1 109 ? -32.203 -7.003 18.540 1.00 61.00 109 ALA A C 1
ATOM 851 O O . ALA A 1 109 ? -32.036 -6.047 19.301 1.00 61.00 109 ALA A O 1
ATOM 852 N N . GLU A 1 110 ? -33.379 -7.619 18.439 1.00 63.59 110 GLU A N 1
ATOM 853 C CA . GLU A 1 110 ? -34.530 -7.232 19.264 1.00 63.59 110 GLU A CA 1
ATOM 854 C C . GLU A 1 110 ? -34.430 -7.827 20.669 1.00 63.59 110 GLU A C 1
ATOM 856 O O . GLU A 1 110 ? -34.762 -7.160 21.652 1.00 63.59 110 GLU A O 1
ATOM 861 N N . VAL A 1 111 ? -33.939 -9.065 20.782 1.00 68.00 111 VAL A N 1
ATOM 862 C CA . VAL A 1 111 ? -33.738 -9.754 22.060 1.00 68.00 111 VAL A CA 1
ATOM 863 C C . VAL A 1 111 ? -32.461 -10.584 22.011 1.00 68.00 111 VAL A C 1
ATOM 865 O O . VAL A 1 111 ? -32.314 -11.414 21.119 1.00 68.00 111 VAL A O 1
ATOM 868 N N . CYS A 1 112 ? -31.588 -10.434 23.009 1.00 69.75 112 CYS A N 1
ATOM 869 C CA . CYS A 1 112 ? -30.446 -11.324 23.227 1.00 69.75 112 CYS A CA 1
ATOM 870 C C . CYS A 1 112 ? -30.552 -12.040 24.577 1.00 69.75 112 CYS A C 1
ATOM 872 O O . CYS A 1 112 ? -30.746 -11.413 25.627 1.00 69.75 112 CYS A O 1
ATOM 874 N N . ASP A 1 113 ? -30.415 -13.367 24.546 1.00 73.25 113 ASP A N 1
ATOM 875 C CA . ASP A 1 113 ? -30.351 -14.212 25.736 1.00 73.25 113 ASP A CA 1
ATOM 876 C C . ASP A 1 113 ? -28.892 -14.420 26.157 1.00 73.25 113 ASP A C 1
ATOM 878 O O . ASP A 1 113 ? -28.152 -15.221 25.582 1.00 73.25 113 ASP A O 1
ATOM 882 N N . VAL A 1 114 ? -28.489 -13.688 27.195 1.00 70.94 114 VAL A N 1
ATOM 883 C CA . VAL A 1 114 ? -27.130 -13.709 27.753 1.00 70.94 114 VAL A CA 1
ATOM 884 C C . VAL A 1 114 ? -26.802 -15.065 28.394 1.00 70.94 114 VAL A C 1
ATOM 886 O O . VAL A 1 114 ? -25.644 -15.471 28.434 1.00 70.94 114 VAL A O 1
ATOM 889 N N . ARG A 1 115 ? -27.808 -15.817 28.866 1.00 69.75 115 ARG A N 1
ATOM 890 C CA . ARG A 1 115 ? -27.595 -17.090 29.573 1.00 69.75 115 ARG A CA 1
ATOM 891 C C . ARG A 1 115 ? -27.269 -18.238 28.624 1.00 69.75 115 ARG A C 1
ATOM 893 O O . ARG A 1 115 ? -26.578 -19.174 29.018 1.00 69.75 115 ARG A O 1
ATOM 900 N N . ASN A 1 116 ? -27.773 -18.179 27.397 1.00 60.75 116 ASN A N 1
ATOM 901 C CA . ASN A 1 116 ? -27.575 -19.216 26.392 1.00 60.75 116 ASN A CA 1
ATOM 902 C C . ASN A 1 116 ? -26.429 -18.870 25.425 1.00 60.75 116 ASN A C 1
ATOM 904 O O . ASN A 1 116 ? -26.549 -19.090 24.227 1.00 60.75 116 ASN A O 1
ATOM 908 N N . GLY A 1 117 ? -25.336 -18.285 25.929 1.00 58.62 117 GLY A N 1
ATOM 909 C CA . GLY A 1 117 ? -24.177 -17.922 25.103 1.00 58.62 117 GLY A CA 1
ATOM 910 C C . GLY A 1 117 ? -24.403 -16.707 24.196 1.00 58.62 117 GLY A C 1
ATOM 911 O O . GLY A 1 117 ? -23.844 -16.652 23.102 1.00 58.62 117 GLY A O 1
ATOM 912 N N . PHE A 1 118 ? -25.219 -15.736 24.632 1.00 65.62 118 PHE A N 1
ATOM 913 C CA . PHE A 1 118 ? -25.557 -14.546 23.837 1.00 65.62 118 PHE A CA 1
ATOM 914 C C . PHE A 1 118 ? -26.275 -14.889 22.515 1.00 65.62 118 PHE A C 1
ATOM 916 O O . PHE A 1 118 ? -25.945 -14.372 21.452 1.00 65.62 118 PHE A O 1
ATOM 923 N N . THR A 1 119 ? -27.286 -15.765 22.559 1.00 66.44 119 THR A N 1
ATOM 924 C CA . THR A 1 119 ? -28.134 -16.026 21.382 1.00 66.44 119 THR A CA 1
ATOM 925 C C . THR A 1 119 ? -29.109 -14.874 21.172 1.00 66.44 119 THR A C 1
ATOM 927 O O . THR A 1 119 ? -30.004 -14.662 21.998 1.00 66.44 119 THR A O 1
ATOM 930 N N . CYS A 1 120 ? -28.934 -14.143 20.076 1.00 65.38 120 CYS A N 1
ATOM 931 C CA . CYS A 1 120 ? -29.782 -13.029 19.670 1.00 65.38 120 CYS A CA 1
ATOM 932 C C . CYS A 1 120 ? -30.837 -13.467 18.641 1.00 65.38 120 CYS A C 1
ATOM 934 O O . CYS A 1 120 ? -30.612 -14.404 17.882 1.00 65.38 120 CYS A O 1
ATOM 936 N N . THR A 1 121 ? -32.003 -12.820 18.669 1.00 63.22 121 THR A N 1
ATOM 937 C CA . THR A 1 121 ? -33.121 -13.024 17.729 1.00 63.22 121 THR A CA 1
ATOM 938 C C . THR A 1 121 ? -33.765 -11.680 17.390 1.00 63.22 121 THR A C 1
ATOM 940 O O . THR A 1 121 ? -33.752 -10.754 18.215 1.00 63.22 121 THR A O 1
ATOM 943 N N . GLY A 1 122 ? -34.345 -11.566 16.195 1.00 57.66 122 GLY A N 1
ATOM 944 C CA . GLY A 1 122 ? -34.833 -10.304 15.642 1.00 57.66 122 GLY A CA 1
ATOM 945 C C . GLY A 1 122 ? -33.698 -9.385 15.175 1.00 57.66 122 GLY A C 1
ATOM 946 O O . GLY A 1 122 ? -32.521 -9.620 15.452 1.00 57.66 122 GLY A O 1
ATOM 947 N N . GLY A 1 123 ? -34.039 -8.302 14.475 1.00 62.53 123 GLY A N 1
ATOM 948 C CA . GLY A 1 123 ? -33.046 -7.376 13.913 1.00 62.53 123 GLY A CA 1
ATOM 949 C C . GLY A 1 123 ? -32.234 -7.997 12.769 1.00 62.53 123 GLY A C 1
ATOM 950 O O . GLY A 1 123 ? -32.777 -8.755 11.972 1.00 62.53 123 GLY A O 1
ATOM 951 N N . LEU A 1 124 ? -30.940 -7.670 12.689 1.00 58.69 124 LEU A N 1
ATOM 952 C CA . LEU A 1 124 ? -30.020 -8.186 11.663 1.00 58.69 124 LEU A CA 1
ATOM 953 C C . LEU A 1 124 ? -29.526 -9.614 11.947 1.00 58.69 124 LEU A C 1
ATOM 955 O O . LEU A 1 124 ? -29.005 -10.258 11.045 1.00 58.69 124 LEU A O 1
ATOM 959 N N . SER A 1 125 ? -29.714 -10.129 13.167 1.00 52.44 125 SER A N 1
ATOM 960 C CA . SER A 1 125 ? -29.323 -11.506 13.521 1.00 52.44 125 SER A CA 1
ATOM 961 C C . SER A 1 125 ? -30.129 -12.598 12.798 1.00 52.44 125 SER A C 1
ATOM 963 O O . SER A 1 125 ? -29.671 -13.734 12.705 1.00 52.44 125 SER A O 1
ATOM 965 N N . ASP A 1 126 ? -31.300 -12.251 12.249 1.00 50.91 126 ASP A N 1
ATOM 966 C CA . ASP A 1 126 ? -32.157 -13.163 11.479 1.00 50.91 126 ASP A CA 1
ATOM 967 C C . ASP A 1 126 ? -31.933 -13.065 9.954 1.00 50.91 126 ASP A C 1
ATOM 969 O O . ASP A 1 126 ? -32.439 -13.909 9.211 1.00 50.91 126 ASP A O 1
ATOM 973 N N . ASP A 1 127 ? -31.143 -12.091 9.478 1.00 47.97 127 ASP A N 1
ATOM 974 C CA . ASP A 1 127 ? -30.769 -11.911 8.062 1.00 47.97 127 ASP A CA 1
ATOM 975 C C . ASP A 1 127 ? -29.630 -12.869 7.659 1.00 47.97 127 ASP A C 1
ATOM 977 O O . ASP A 1 127 ? -28.712 -12.504 6.925 1.00 47.97 127 ASP A O 1
ATOM 981 N N . ASN A 1 128 ? -29.684 -14.120 8.129 1.00 38.81 128 ASN A N 1
ATOM 982 C CA . ASN A 1 128 ? -28.823 -15.173 7.607 1.00 38.81 128 ASN A CA 1
ATOM 983 C C . ASN A 1 128 ? -29.008 -15.211 6.089 1.00 38.81 128 ASN A C 1
ATOM 985 O O . ASN A 1 128 ? -30.122 -15.445 5.601 1.00 38.81 128 ASN A O 1
ATOM 989 N N . GLU A 1 129 ? -27.917 -14.966 5.364 1.00 40.09 129 GLU A N 1
ATOM 990 C CA . GLU A 1 129 ? -27.842 -15.051 3.915 1.00 40.09 129 GLU A CA 1
ATOM 991 C C . GLU A 1 129 ? -28.385 -16.406 3.470 1.00 40.09 129 GLU A C 1
ATOM 993 O O . GLU A 1 129 ? -27.703 -17.429 3.431 1.00 40.09 129 GLU A O 1
ATOM 998 N N . THR A 1 130 ? -29.658 -16.427 3.094 1.00 30.61 130 THR A N 1
ATOM 999 C CA . THR A 1 130 ? -30.148 -17.461 2.205 1.00 30.61 130 THR A CA 1
ATOM 1000 C C . THR A 1 130 ? -29.651 -17.085 0.821 1.00 30.61 130 THR A C 1
ATOM 1002 O O . THR A 1 130 ? -30.386 -16.563 -0.018 1.00 30.61 130 THR A O 1
ATOM 1005 N N . GLU A 1 131 ? -28.390 -17.418 0.551 1.00 38.34 131 GLU A N 1
ATOM 1006 C CA . GLU A 1 131 ? -28.026 -17.895 -0.773 1.00 38.34 131 GLU A CA 1
ATOM 1007 C C . GLU A 1 131 ? -28.922 -19.105 -1.087 1.00 38.34 131 GLU A C 1
ATOM 1009 O O . GLU A 1 131 ? -28.596 -20.248 -0.791 1.00 38.34 131 GLU A O 1
ATOM 1014 N N . SER A 1 132 ? -30.114 -18.878 -1.641 1.00 32.28 132 SER A N 1
ATOM 1015 C CA . SER A 1 132 ? -30.630 -19.706 -2.730 1.00 32.28 132 SER A CA 1
ATOM 1016 C C . SER A 1 132 ? -31.915 -19.135 -3.335 1.00 32.28 132 SER A C 1
ATOM 1018 O O . SER A 1 132 ? -32.893 -18.813 -2.667 1.00 32.28 132 SER A O 1
ATOM 1020 N N . SER A 1 133 ? -31.932 -19.160 -4.667 1.00 29.39 133 SER A N 1
ATOM 1021 C CA . SER A 1 133 ? -33.118 -19.466 -5.469 1.00 29.39 133 SER A CA 1
ATOM 1022 C C . SER A 1 133 ? -34.270 -18.457 -5.450 1.00 29.39 133 SER A C 1
ATOM 1024 O O . SER A 1 133 ? -35.305 -18.680 -4.829 1.00 29.39 133 SER A O 1
ATOM 1026 N N . GLY A 1 134 ? -34.155 -17.420 -6.286 1.00 31.34 134 GLY A N 1
ATOM 1027 C CA . GLY A 1 134 ? -35.003 -17.225 -7.481 1.00 31.34 134 GLY A CA 1
ATOM 1028 C C . GLY A 1 134 ? -36.541 -17.259 -7.390 1.00 31.34 134 GLY A C 1
ATOM 1029 O O . GLY A 1 134 ? -37.188 -17.131 -8.424 1.00 31.34 134 GLY A O 1
ATOM 1030 N N . THR A 1 135 ? -37.163 -17.407 -6.220 1.00 28.83 135 THR A N 1
ATOM 1031 C CA . THR A 1 135 ? -38.583 -17.798 -6.141 1.00 28.83 135 THR A CA 1
ATOM 1032 C C . THR A 1 135 ? -39.393 -17.091 -5.061 1.00 28.83 135 THR A C 1
ATOM 1034 O O . THR A 1 135 ? -40.606 -17.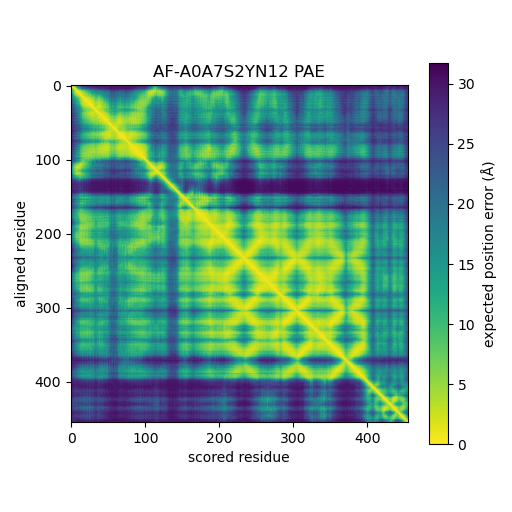268 -5.024 1.00 28.83 135 THR A O 1
ATOM 1037 N N . MET A 1 136 ? -38.798 -16.206 -4.257 1.00 32.12 136 MET A N 1
ATOM 1038 C CA . MET A 1 136 ? -39.562 -15.351 -3.332 1.00 32.12 136 MET A CA 1
ATOM 1039 C C . MET A 1 136 ? -39.797 -13.927 -3.857 1.00 32.12 136 MET A C 1
ATOM 1041 O O . MET A 1 136 ? -40.134 -13.022 -3.107 1.00 32.12 136 MET A O 1
ATOM 1045 N N . ARG A 1 137 ? -39.693 -13.725 -5.178 1.00 33.00 137 ARG A N 1
ATOM 1046 C CA . ARG A 1 137 ? -39.953 -12.432 -5.836 1.00 33.00 137 ARG A CA 1
ATOM 1047 C C . ARG A 1 137 ? -41.408 -12.227 -6.291 1.00 33.00 137 ARG A C 1
ATOM 1049 O O . ARG A 1 137 ? -41.692 -11.253 -6.976 1.00 33.00 137 ARG A O 1
ATOM 1056 N N . LEU A 1 138 ? -42.334 -13.128 -5.940 1.00 31.11 138 LEU A N 1
ATOM 1057 C CA . LEU A 1 138 ? -43.710 -13.114 -6.476 1.00 31.11 138 LEU A CA 1
ATOM 1058 C C . LEU A 1 138 ? -44.848 -13.149 -5.442 1.00 31.11 138 LEU A C 1
ATOM 1060 O O . LEU A 1 138 ? -46.005 -13.229 -5.842 1.00 31.11 138 LEU A O 1
ATOM 1064 N N . LEU A 1 139 ? -44.576 -13.039 -4.137 1.00 32.12 139 LEU A N 1
ATOM 1065 C CA . LEU A 1 139 ? -45.647 -13.017 -3.120 1.00 32.12 139 LEU A CA 1
ATOM 1066 C C . LEU A 1 139 ? -45.655 -11.786 -2.202 1.00 32.12 139 LEU A C 1
ATOM 1068 O O . LEU A 1 139 ? -46.398 -11.760 -1.227 1.00 32.12 139 LEU A O 1
ATOM 1072 N N . GLN A 1 140 ? -44.921 -10.727 -2.555 1.00 35.56 140 GLN A N 1
ATOM 1073 C CA . GLN A 1 140 ? -45.034 -9.411 -1.903 1.00 35.56 140 GLN A CA 1
ATOM 1074 C C . GLN A 1 140 ? -45.499 -8.286 -2.842 1.00 35.56 140 GLN A C 1
ATOM 1076 O O . GLN A 1 140 ? -45.543 -7.127 -2.448 1.00 35.56 140 GLN A O 1
ATOM 1081 N N . SER A 1 141 ? -45.934 -8.600 -4.067 1.00 33.44 141 SER A N 1
ATOM 1082 C CA . SER A 1 141 ? -46.451 -7.597 -5.011 1.00 33.44 141 SER A CA 1
ATOM 1083 C C . SER A 1 141 ? -47.964 -7.355 -4.907 1.00 33.44 141 SER A C 1
ATOM 1085 O O . SER A 1 141 ? -48.578 -6.886 -5.865 1.00 33.44 141 SER A O 1
ATOM 1087 N N . SER A 1 142 ? -48.607 -7.674 -3.781 1.00 36.91 142 SER A N 1
ATOM 1088 C CA . SER A 1 142 ? -50.039 -7.400 -3.616 1.00 36.91 142 SER A CA 1
ATOM 1089 C C . SER A 1 142 ? -50.439 -7.065 -2.179 1.00 36.91 142 SER A C 1
ATOM 1091 O O . SER A 1 142 ? -51.198 -7.808 -1.566 1.00 36.91 142 SER A O 1
ATOM 1093 N N . ALA A 1 143 ? -49.933 -5.945 -1.657 1.00 33.31 143 ALA A N 1
ATOM 1094 C CA . ALA A 1 143 ? -50.691 -4.964 -0.865 1.00 33.31 143 ALA A CA 1
ATOM 1095 C C . ALA A 1 143 ? -49.735 -3.911 -0.277 1.00 33.31 143 ALA A C 1
ATOM 1097 O O . ALA A 1 143 ? -48.969 -4.217 0.625 1.00 33.31 143 ALA A O 1
ATOM 1098 N N . GLY A 1 144 ? -49.841 -2.664 -0.747 1.00 34.19 144 GLY A N 1
ATOM 1099 C CA . GLY A 1 144 ? -49.260 -1.492 -0.083 1.00 34.19 144 GLY A CA 1
ATOM 1100 C C . GLY A 1 144 ? -47.809 -1.178 -0.458 1.00 34.19 144 GLY A C 1
ATOM 1101 O O . GLY A 1 144 ? -46.886 -1.876 -0.075 1.00 34.19 144 GLY A O 1
ATOM 1102 N N . SER A 1 145 ? -47.646 -0.088 -1.207 1.00 44.78 145 SER A N 1
ATOM 1103 C CA . SER A 1 145 ? -46.453 0.761 -1.347 1.00 44.78 145 SER A CA 1
ATOM 1104 C C . SER A 1 145 ? -45.440 0.684 -0.181 1.00 44.78 145 SER A C 1
ATOM 1106 O O . SER A 1 145 ? -45.493 1.510 0.727 1.00 44.78 145 SER A O 1
ATOM 1108 N N . ASN A 1 146 ? -44.474 -0.233 -0.248 1.00 49.62 146 ASN A N 1
ATOM 1109 C CA . ASN A 1 146 ? -43.281 -0.232 0.603 1.00 49.62 146 ASN A CA 1
ATOM 1110 C C . ASN A 1 146 ? -42.090 0.181 -0.272 1.00 49.62 146 ASN A C 1
ATOM 1112 O O . ASN A 1 146 ? -41.635 -0.603 -1.098 1.00 49.62 146 ASN A O 1
ATOM 1116 N N . ILE A 1 147 ? -41.645 1.436 -0.161 1.00 57.12 147 ILE A N 1
ATOM 1117 C CA . ILE A 1 147 ? -40.578 2.019 -0.991 1.00 57.12 147 ILE A CA 1
ATOM 1118 C C . ILE A 1 147 ? -39.341 2.202 -0.100 1.00 57.12 147 ILE A C 1
ATOM 1120 O O . ILE A 1 147 ? -39.033 3.313 0.326 1.00 57.12 147 ILE A O 1
ATOM 1124 N N . CYS A 1 148 ? -38.654 1.110 0.232 1.00 64.44 148 CYS A N 1
ATOM 1125 C CA . CYS A 1 148 ? -37.248 1.194 0.632 1.00 64.44 148 CYS A CA 1
ATOM 1126 C C . CYS A 1 148 ? -36.402 0.865 -0.601 1.00 64.44 148 CYS A C 1
ATOM 1128 O O . CYS A 1 148 ? -36.795 0.031 -1.416 1.00 64.44 148 CYS A O 1
ATOM 1130 N N . ALA A 1 149 ? -35.266 1.541 -0.770 1.00 66.38 149 ALA A N 1
ATOM 1131 C CA . ALA A 1 149 ? -34.320 1.162 -1.810 1.00 66.38 149 ALA A CA 1
ATOM 1132 C C . ALA A 1 149 ? -33.753 -0.224 -1.472 1.00 66.38 149 ALA A C 1
ATOM 1134 O O . ALA A 1 149 ? -33.137 -0.415 -0.423 1.00 66.38 149 ALA A O 1
ATOM 1135 N N . ASP A 1 150 ? -34.005 -1.197 -2.347 1.00 65.25 150 ASP A N 1
ATOM 1136 C CA . ASP A 1 150 ? -33.587 -2.578 -2.106 1.00 65.25 150 ASP A CA 1
ATOM 1137 C C . ASP A 1 150 ? -32.152 -2.854 -2.567 1.00 65.25 150 ASP A C 1
ATOM 1139 O O . ASP A 1 150 ? -31.535 -3.825 -2.127 1.00 65.25 150 ASP A O 1
ATOM 1143 N N . GLN A 1 151 ? -31.621 -2.004 -3.448 1.00 66.44 151 GLN A N 1
ATOM 1144 C CA . GLN A 1 151 ? -30.287 -2.118 -4.025 1.00 66.44 151 GLN A CA 1
ATOM 1145 C C . GLN A 1 151 ? -29.704 -0.726 -4.274 1.00 66.44 151 GLN A C 1
ATOM 1147 O O . GLN A 1 151 ? -30.412 0.170 -4.731 1.00 66.44 151 GLN A O 1
ATOM 1152 N N . PHE A 1 152 ? -28.407 -0.587 -4.012 1.00 76.69 152 PHE A N 1
ATOM 1153 C CA . PHE A 1 152 ? -27.597 0.581 -4.343 1.00 76.69 152 PHE A CA 1
ATOM 1154 C C . PHE A 1 152 ? -26.483 0.123 -5.288 1.00 76.69 152 PHE A C 1
ATOM 1156 O O . PHE A 1 152 ? -25.981 -0.994 -5.146 1.00 76.69 152 PHE A O 1
ATOM 1163 N N . ILE A 1 153 ? -26.146 0.944 -6.283 1.00 75.31 153 ILE A N 1
ATOM 1164 C CA . ILE A 1 153 ? -25.185 0.592 -7.336 1.00 75.31 153 ILE A CA 1
ATOM 1165 C C . ILE A 1 153 ? -24.004 1.560 -7.268 1.00 75.31 153 ILE A C 1
ATOM 1167 O O . ILE A 1 153 ? -24.196 2.775 -7.273 1.00 75.31 153 ILE A O 1
ATOM 1171 N N . ILE A 1 154 ? -22.798 1.000 -7.213 1.00 70.38 154 ILE A N 1
ATOM 1172 C CA . ILE A 1 154 ? -21.518 1.720 -7.250 1.00 70.38 154 ILE A CA 1
ATOM 1173 C C . ILE A 1 154 ? -21.338 2.376 -8.633 1.00 70.38 154 ILE A C 1
ATOM 1175 O O . ILE A 1 154 ? -21.712 1.761 -9.638 1.00 70.38 154 ILE A O 1
ATOM 1179 N N . PRO A 1 155 ? -20.756 3.586 -8.728 1.00 63.53 155 PRO A N 1
ATOM 1180 C CA . PRO A 1 155 ? -20.163 4.380 -7.639 1.00 63.53 155 PRO A CA 1
ATOM 1181 C C . PRO A 1 155 ? -21.135 5.350 -6.961 1.00 63.53 155 PRO A C 1
ATOM 1183 O O . PRO A 1 155 ? -20.866 5.847 -5.879 1.00 63.53 155 PRO A O 1
ATOM 1186 N N . GLU A 1 156 ? -22.285 5.621 -7.573 1.00 68.44 156 GLU A N 1
ATOM 1187 C CA . GLU A 1 156 ? -23.125 6.750 -7.163 1.00 68.44 156 GLU A CA 1
ATOM 1188 C C . GLU A 1 156 ? -23.985 6.450 -5.924 1.00 68.44 156 GLU A C 1
ATOM 1190 O O . GLU A 1 156 ? -24.478 7.377 -5.284 1.00 68.44 156 GLU A O 1
ATOM 1195 N N . CYS A 1 157 ? -24.224 5.166 -5.621 1.00 73.31 157 CYS A N 1
ATOM 1196 C CA . CYS A 1 157 ? -25.004 4.676 -4.478 1.00 73.31 157 CYS A CA 1
ATOM 1197 C C . CYS A 1 157 ? -26.306 5.464 -4.227 1.00 73.31 157 CYS A C 1
ATOM 1199 O O . CYS A 1 157 ? -26.724 5.688 -3.089 1.00 73.31 157 CYS A O 1
ATOM 1201 N N . GLN A 1 158 ? -26.968 5.881 -5.312 1.00 69.00 158 GLN A N 1
ATOM 1202 C CA . GLN A 1 158 ? -28.137 6.754 -5.253 1.00 69.00 158 GLN A CA 1
ATOM 1203 C C . GLN A 1 158 ? -29.371 6.008 -4.741 1.00 69.00 158 GLN A C 1
ATOM 1205 O O . GLN A 1 158 ? -29.732 4.937 -5.228 1.00 69.00 158 GLN A O 1
ATOM 1210 N N . GLY A 1 159 ? -30.062 6.615 -3.779 1.00 69.31 159 GLY A N 1
ATOM 1211 C CA . GLY A 1 159 ? -31.320 6.127 -3.224 1.00 69.31 159 GLY A CA 1
ATOM 1212 C C . GLY A 1 159 ? -31.637 6.809 -1.895 1.00 69.31 159 GLY A C 1
ATOM 1213 O O . GLY A 1 159 ? -30.771 7.421 -1.277 1.00 69.31 159 GLY A O 1
ATOM 1214 N N . THR A 1 160 ? -32.894 6.742 -1.452 1.00 69.88 160 THR A N 1
ATOM 1215 C CA . THR A 1 160 ? -33.317 7.358 -0.185 1.00 69.88 160 THR A CA 1
ATOM 1216 C C . THR A 1 160 ? -33.946 6.328 0.739 1.00 69.88 160 THR A C 1
ATOM 1218 O O . THR A 1 160 ? -34.908 5.663 0.356 1.00 69.88 160 THR A O 1
ATOM 1221 N N . CYS A 1 161 ? -33.489 6.273 1.988 1.00 71.69 161 CYS A N 1
ATOM 1222 C CA . CYS A 1 161 ? -34.102 5.448 3.034 1.00 71.69 161 CYS A CA 1
ATOM 1223 C C . CYS A 1 161 ? -35.237 6.162 3.803 1.00 71.69 161 CYS A C 1
ATOM 1225 O O . CYS A 1 161 ? -35.727 5.653 4.807 1.00 71.69 161 CYS A O 1
ATOM 1227 N N . SER A 1 162 ? -35.676 7.341 3.343 1.00 64.12 162 SER A N 1
ATOM 1228 C CA . SER A 1 162 ? -36.713 8.171 3.983 1.00 64.12 162 SER A CA 1
ATOM 1229 C C . SER A 1 162 ? -38.151 7.663 3.782 1.00 64.12 162 SER A C 1
ATOM 1231 O O . SER A 1 162 ? -39.057 8.114 4.480 1.00 64.12 162 SER A O 1
ATOM 1233 N N . GLY A 1 163 ? -38.374 6.725 2.851 1.00 62.22 163 GLY A N 1
ATOM 1234 C CA . GLY A 1 163 ? -39.689 6.156 2.516 1.00 62.22 163 GLY A CA 1
ATOM 1235 C C . GLY A 1 163 ? -40.085 4.891 3.290 1.00 62.22 163 GLY A C 1
ATOM 1236 O O . GLY A 1 163 ? -41.163 4.345 3.049 1.00 62.22 163 GLY A O 1
ATOM 1237 N N . CYS A 1 164 ? -39.241 4.417 4.210 1.00 67.44 164 CYS A N 1
ATOM 1238 C CA . CYS A 1 164 ? -39.459 3.173 4.945 1.00 67.44 164 CYS A CA 1
ATOM 1239 C C . CYS A 1 164 ? -40.558 3.332 6.015 1.00 67.44 164 CYS A C 1
ATOM 1241 O O . CYS A 1 164 ? -40.297 3.769 7.134 1.00 67.44 164 CYS A O 1
ATOM 1243 N N . GLN A 1 165 ? -41.811 2.998 5.679 1.00 55.62 165 GLN A N 1
ATOM 1244 C CA . GLN A 1 165 ? -42.912 2.954 6.647 1.00 55.62 165 GLN A CA 1
ATOM 1245 C C . GLN A 1 165 ? -42.985 1.584 7.338 1.00 55.62 165 GLN A C 1
ATOM 1247 O O . GLN A 1 165 ? -43.299 0.590 6.692 1.00 55.62 165 GLN A O 1
ATOM 1252 N N . GLY A 1 166 ? -42.796 1.545 8.664 1.00 55.94 166 GLY A N 1
ATOM 1253 C CA . GLY A 1 166 ? -43.339 0.463 9.502 1.00 55.94 166 GLY A CA 1
ATOM 1254 C C . GLY A 1 166 ? -42.401 -0.215 10.503 1.00 55.94 166 GLY A C 1
ATOM 1255 O O . GLY A 1 166 ? -42.907 -0.785 11.465 1.00 55.94 166 GLY A O 1
ATOM 1256 N N . SER A 1 167 ? -41.075 -0.127 10.373 1.00 58.06 167 SER A N 1
ATOM 1257 C CA . SER A 1 167 ? -40.163 -0.546 11.449 1.00 58.06 167 SER A CA 1
ATOM 1258 C C . SER A 1 167 ? -38.832 0.205 11.387 1.00 58.06 167 SER A C 1
ATOM 1260 O O . SER A 1 167 ? -38.269 0.410 10.313 1.00 58.06 167 SER A O 1
ATOM 1262 N N . THR A 1 168 ? -38.310 0.593 12.553 1.00 61.41 168 THR A N 1
ATOM 1263 C CA . THR A 1 168 ? -36.945 1.132 12.726 1.00 61.41 168 THR A CA 1
ATOM 1264 C C . THR A 1 168 ? -35.884 0.207 12.117 1.00 61.41 168 THR A C 1
ATOM 1266 O O . THR A 1 168 ? -34.860 0.671 11.619 1.00 61.41 168 THR A O 1
ATOM 1269 N N . VAL A 1 169 ? -36.169 -1.097 12.077 1.00 63.28 169 VAL A N 1
ATOM 1270 C CA . VAL A 1 169 ? -35.328 -2.149 11.493 1.00 63.28 169 VAL A CA 1
ATOM 1271 C C . VAL A 1 169 ? -35.213 -2.031 9.963 1.00 63.28 169 VAL A C 1
ATOM 1273 O O . VAL A 1 169 ? -34.122 -2.169 9.411 1.00 63.28 169 VAL A O 1
ATOM 1276 N N . GLN A 1 170 ? -36.299 -1.718 9.244 1.00 67.56 170 GLN A N 1
ATOM 1277 C CA . GLN A 1 170 ? -36.265 -1.568 7.778 1.00 67.56 170 GLN A CA 1
ATOM 1278 C C . GLN A 1 170 ? -35.521 -0.305 7.327 1.00 67.56 170 GLN A C 1
ATOM 1280 O O . GLN A 1 170 ? -34.761 -0.337 6.358 1.00 67.56 170 GLN A O 1
ATOM 1285 N N . SER A 1 171 ? -35.684 0.806 8.047 1.00 66.75 171 SER A N 1
ATOM 1286 C CA . SER A 1 171 ? -34.898 2.018 7.784 1.00 66.75 171 SER A CA 1
ATOM 1287 C C . SER A 1 171 ? -33.412 1.811 8.085 1.00 66.75 171 SER A C 1
ATOM 1289 O O . SER A 1 171 ? -32.569 2.252 7.305 1.00 66.75 171 SER A O 1
ATOM 1291 N N . ALA A 1 172 ? -33.088 1.098 9.169 1.00 66.50 172 ALA A N 1
ATOM 1292 C CA . ALA A 1 172 ? -31.713 0.777 9.548 1.00 66.50 172 ALA A CA 1
ATOM 1293 C C . ALA A 1 172 ? -31.022 -0.140 8.525 1.00 66.50 172 ALA A C 1
ATOM 1295 O O . ALA A 1 172 ? -29.910 0.146 8.089 1.00 66.50 172 ALA A O 1
ATOM 1296 N N . SER A 1 173 ? -31.694 -1.204 8.077 1.00 69.50 173 SER A N 1
ATOM 1297 C CA . SER A 1 173 ? -31.158 -2.127 7.062 1.00 69.50 173 SER A CA 1
ATOM 1298 C C . SER A 1 173 ? -31.001 -1.478 5.681 1.00 69.50 173 SER A C 1
ATOM 1300 O O . SER A 1 173 ? -30.068 -1.807 4.949 1.00 69.50 173 SER A O 1
ATOM 1302 N N . CYS A 1 174 ? -31.873 -0.535 5.308 1.00 74.50 174 CYS A N 1
ATOM 1303 C CA . CYS A 1 174 ? -31.684 0.292 4.112 1.00 74.50 174 CYS A CA 1
ATOM 1304 C C . CYS A 1 174 ? -30.418 1.158 4.224 1.00 74.50 174 CYS A C 1
ATOM 1306 O O . CYS A 1 174 ? -29.585 1.135 3.322 1.00 74.50 174 CYS A O 1
ATOM 1308 N N . ARG A 1 175 ? -30.233 1.865 5.349 1.00 74.00 175 ARG A N 1
ATOM 1309 C CA . ARG A 1 175 ? -29.062 2.733 5.572 1.00 74.00 175 ARG A CA 1
ATOM 1310 C C . ARG A 1 175 ? -27.755 1.951 5.648 1.00 74.00 175 ARG A C 1
ATOM 1312 O O . ARG A 1 175 ? -26.777 2.385 5.057 1.00 74.00 175 ARG A O 1
ATOM 1319 N N . ARG A 1 176 ? -27.748 0.772 6.283 1.00 73.94 176 ARG A N 1
ATOM 1320 C CA . ARG A 1 176 ? -26.591 -0.142 6.270 1.00 73.94 176 ARG A CA 1
ATOM 1321 C C . ARG A 1 176 ? -26.165 -0.464 4.839 1.00 73.94 176 ARG A C 1
ATOM 1323 O O . ARG A 1 176 ? -24.995 -0.326 4.518 1.00 73.94 176 ARG A O 1
ATOM 1330 N N . ARG A 1 177 ? -27.111 -0.848 3.973 1.00 74.94 177 ARG A N 1
ATOM 1331 C CA . ARG A 1 177 ? -26.833 -1.153 2.556 1.00 74.94 177 ARG A CA 1
ATOM 1332 C C . ARG A 1 177 ? -26.348 0.071 1.778 1.00 74.94 177 ARG A C 1
ATOM 1334 O O . ARG A 1 177 ? -25.515 -0.077 0.891 1.00 74.94 177 ARG A O 1
ATOM 1341 N N . GLN A 1 178 ? -26.853 1.258 2.110 1.00 75.81 178 GLN A N 1
ATOM 1342 C CA . GLN A 1 178 ? -26.392 2.513 1.521 1.00 75.81 178 GLN A CA 1
ATOM 1343 C C . GLN A 1 178 ? -24.938 2.813 1.910 1.00 75.81 178 GLN A C 1
ATOM 1345 O O . GLN A 1 178 ? -24.111 2.992 1.023 1.00 75.81 178 GLN A O 1
ATOM 1350 N N . LEU A 1 179 ? -24.620 2.770 3.208 1.00 75.12 179 LEU A N 1
ATOM 1351 C CA . LEU A 1 179 ? -23.263 2.957 3.732 1.00 75.12 179 LEU A CA 1
ATOM 1352 C C . LEU A 1 179 ? -22.301 1.890 3.207 1.00 75.12 179 LEU A C 1
ATOM 1354 O O . LEU A 1 179 ? -21.194 2.207 2.800 1.00 75.12 179 LEU A O 1
ATOM 1358 N N . GLN A 1 180 ? -22.735 0.630 3.148 1.00 76.81 180 GLN A N 1
ATOM 1359 C CA . GLN A 1 180 ? -21.940 -0.459 2.585 1.00 76.81 180 GLN A CA 1
ATOM 1360 C C . GLN A 1 180 ? -21.661 -0.241 1.092 1.00 76.81 180 GLN A C 1
ATOM 1362 O O . GLN A 1 180 ? -20.563 -0.535 0.635 1.00 76.81 180 GLN A O 1
ATOM 1367 N N . CYS A 1 181 ? -22.630 0.269 0.323 1.00 77.88 181 CYS A N 1
ATOM 1368 C CA . CYS A 1 181 ? -22.404 0.633 -1.075 1.00 77.88 181 CYS A CA 1
ATOM 1369 C C . CYS A 1 181 ? -21.381 1.762 -1.194 1.00 77.88 181 CYS A C 1
ATOM 1371 O O . CYS A 1 181 ? -20.465 1.647 -1.999 1.00 77.88 181 CYS A O 1
ATOM 1373 N N . GLN A 1 182 ? -21.531 2.819 -0.391 1.00 76.25 182 GLN A N 1
ATOM 1374 C CA . GLN A 1 182 ? -20.634 3.977 -0.401 1.00 76.25 182 GLN A CA 1
ATOM 1375 C C . GLN A 1 182 ? -19.209 3.571 -0.017 1.00 76.25 182 GLN A C 1
ATOM 1377 O O . GLN A 1 182 ? -18.275 3.885 -0.742 1.00 76.25 182 GLN A O 1
ATOM 1382 N N . ALA A 1 183 ? -19.057 2.784 1.051 1.00 74.56 183 ALA A N 1
ATOM 1383 C CA . ALA A 1 183 ? -17.773 2.234 1.471 1.00 74.56 183 ALA A CA 1
ATOM 1384 C C . ALA A 1 183 ? -17.130 1.370 0.378 1.00 74.56 183 ALA A C 1
ATOM 1386 O O . ALA A 1 183 ? -15.978 1.585 0.041 1.00 74.56 183 ALA A O 1
ATOM 1387 N N . ARG A 1 184 ? -17.894 0.456 -0.245 1.00 79.31 184 ARG A N 1
ATOM 1388 C CA . ARG A 1 184 ? -17.419 -0.350 -1.389 1.00 79.31 184 ARG A CA 1
ATOM 1389 C C . ARG A 1 184 ? -17.134 0.477 -2.646 1.00 79.31 184 ARG A C 1
ATOM 1391 O O . ARG A 1 184 ? -16.547 -0.051 -3.587 1.00 79.31 184 ARG A O 1
ATOM 1398 N N . GLY A 1 185 ? -17.618 1.716 -2.702 1.00 78.44 185 GLY A N 1
ATOM 1399 C CA . GLY A 1 185 ? -17.295 2.664 -3.759 1.00 78.44 185 GLY A CA 1
ATOM 1400 C C . GLY A 1 185 ? -15.864 3.180 -3.659 1.00 78.44 185 GLY A C 1
ATOM 1401 O O . GLY A 1 185 ? -15.277 3.463 -4.697 1.00 78.44 185 GLY A O 1
ATOM 1402 N N . ILE A 1 186 ? -15.297 3.221 -2.450 1.00 78.62 186 ILE A N 1
ATOM 1403 C CA . ILE A 1 186 ? -13.888 3.534 -2.223 1.00 78.62 186 ILE A CA 1
ATOM 1404 C C . ILE A 1 186 ? -13.073 2.257 -2.411 1.00 78.62 186 ILE A C 1
ATOM 1406 O O . ILE A 1 186 ? -13.265 1.260 -1.712 1.00 78.62 186 ILE A O 1
ATOM 1410 N N . GLU A 1 187 ? -12.142 2.287 -3.359 1.00 80.31 187 GLU A N 1
ATOM 1411 C CA . GLU A 1 187 ? -11.253 1.156 -3.594 1.00 80.31 187 GLU A CA 1
ATOM 1412 C C . GLU A 1 187 ? -10.383 0.890 -2.354 1.00 80.31 187 GLU A C 1
ATOM 1414 O O . GLU A 1 187 ? -9.673 1.774 -1.877 1.00 80.31 187 GLU A O 1
ATOM 1419 N N . GLY A 1 188 ? -10.453 -0.335 -1.830 1.00 80.94 188 GLY A N 1
ATOM 1420 C CA . GLY A 1 188 ? -9.665 -0.768 -0.677 1.00 80.94 188 GLY A CA 1
ATOM 1421 C C . GLY A 1 188 ? -10.279 -0.496 0.694 1.00 80.94 188 GLY A C 1
ATOM 1422 O O . GLY A 1 188 ? -9.821 -1.079 1.667 1.00 80.94 188 GLY A O 1
ATOM 1423 N N . LEU A 1 189 ? -11.330 0.325 0.807 1.00 83.81 189 LEU A N 1
ATOM 1424 C CA . LEU A 1 189 ? -11.986 0.582 2.093 1.00 83.81 189 LEU A CA 1
ATOM 1425 C C . LEU A 1 189 ? -13.090 -0.435 2.374 1.00 83.81 189 LEU A C 1
ATOM 1427 O O . LEU A 1 189 ? -13.994 -0.668 1.566 1.00 83.81 189 LEU A O 1
ATOM 1431 N N . SER A 1 190 ? -13.076 -0.994 3.576 1.00 84.81 190 SER A N 1
ATOM 1432 C CA . SER A 1 190 ? -14.118 -1.889 4.040 1.00 84.81 190 SER A CA 1
ATOM 1433 C C . SER A 1 190 ? -14.424 -1.707 5.525 1.00 84.81 190 SER A C 1
ATOM 1435 O O . SER A 1 190 ? -13.592 -1.307 6.334 1.00 84.81 190 SER A O 1
ATOM 1437 N N . PHE A 1 191 ? -15.672 -2.013 5.874 1.00 81.38 191 PHE A N 1
ATOM 1438 C CA . PHE A 1 191 ? -16.151 -2.078 7.250 1.00 81.38 191 PHE A CA 1
ATOM 1439 C C . PHE A 1 191 ? -16.694 -3.493 7.456 1.00 81.38 191 PHE A C 1
ATOM 1441 O O . PHE A 1 191 ? -17.841 -3.760 7.063 1.00 81.38 191 PHE A O 1
ATOM 1448 N N . PRO A 1 192 ? -15.895 -4.428 7.996 1.00 83.69 192 PRO A N 1
ATOM 1449 C CA . PRO A 1 192 ? -16.285 -5.833 8.107 1.00 83.69 192 PRO A CA 1
ATOM 1450 C C . PRO A 1 192 ? -17.636 -6.018 8.805 1.00 83.69 192 PRO A C 1
ATOM 1452 O O . PRO A 1 192 ? -18.506 -6.721 8.289 1.00 83.69 192 PRO A O 1
ATOM 1455 N N . PHE A 1 193 ? -17.886 -5.263 9.879 1.00 77.94 193 PHE A N 1
ATOM 1456 C CA . PHE A 1 193 ? -19.147 -5.295 10.628 1.00 77.94 193 PHE A CA 1
ATOM 1457 C C . PHE A 1 193 ? -20.386 -4.840 9.827 1.00 77.94 193 PHE A C 1
ATOM 1459 O O . PHE A 1 193 ? -21.519 -5.173 10.182 1.00 77.94 193 PHE A O 1
ATOM 1466 N N . LEU A 1 194 ? -20.221 -4.056 8.750 1.00 74.56 194 LEU A N 1
ATOM 1467 C CA . LEU A 1 194 ? -21.340 -3.701 7.866 1.00 74.56 194 LEU A CA 1
ATOM 1468 C C . LEU A 1 194 ? -21.729 -4.872 6.967 1.00 74.56 194 LEU A C 1
ATOM 1470 O O . LEU A 1 194 ? -22.895 -4.958 6.571 1.00 74.56 194 LEU A O 1
ATOM 1474 N N . SER A 1 195 ? -20.777 -5.748 6.642 1.00 76.56 195 SER A N 1
ATOM 1475 C CA . SER A 1 195 ? -21.018 -6.965 5.867 1.00 76.56 195 SER A CA 1
ATOM 1476 C C . SER A 1 195 ? -21.521 -8.090 6.766 1.00 76.56 195 SER A C 1
ATOM 1478 O O . SER A 1 195 ? -22.555 -8.673 6.446 1.00 76.56 195 SER A O 1
ATOM 1480 N N . ASP A 1 196 ? -20.879 -8.291 7.919 1.00 77.06 196 ASP A N 1
ATOM 1481 C CA . ASP A 1 196 ? -21.292 -9.234 8.956 1.00 77.06 196 ASP A CA 1
ATOM 1482 C C . ASP A 1 196 ? -21.564 -8.522 10.299 1.00 77.06 196 ASP A C 1
ATOM 1484 O O . ASP A 1 196 ? -20.654 -8.300 11.102 1.00 77.06 196 ASP A O 1
ATOM 1488 N N . PRO A 1 197 ? -22.830 -8.165 10.585 1.00 71.19 197 PRO A N 1
ATOM 1489 C CA . PRO A 1 197 ? -23.213 -7.540 11.848 1.00 71.19 197 PRO A CA 1
ATOM 1490 C C . PRO A 1 197 ? -22.992 -8.421 13.085 1.00 71.19 197 PRO A C 1
ATOM 1492 O O . PRO A 1 197 ? -23.045 -7.894 14.198 1.00 71.19 197 PRO A O 1
ATOM 1495 N N . LEU A 1 198 ? -22.784 -9.738 12.929 1.00 75.19 198 LEU A N 1
ATOM 1496 C CA . LEU A 1 198 ? -22.554 -10.645 14.056 1.00 75.19 198 LEU A CA 1
ATOM 1497 C C . LEU A 1 198 ? -21.192 -10.416 14.712 1.00 75.19 198 LEU A C 1
ATOM 1499 O O . LEU A 1 198 ? -21.081 -10.662 15.911 1.00 75.19 198 LEU A O 1
ATOM 1503 N N . LEU A 1 199 ? -20.225 -9.839 13.992 1.00 79.94 199 LEU A N 1
ATOM 1504 C CA . LEU A 1 199 ? -18.950 -9.389 14.561 1.00 79.94 199 LEU A CA 1
ATOM 1505 C C . LEU A 1 199 ? -19.178 -8.440 15.751 1.00 79.94 199 LEU A C 1
ATOM 1507 O O . LEU A 1 199 ? -18.535 -8.539 16.786 1.00 79.94 199 LEU A O 1
ATOM 1511 N N . LEU A 1 200 ? -20.200 -7.578 15.709 1.00 78.00 200 LEU A N 1
ATOM 1512 C CA . LEU A 1 200 ? -20.504 -6.687 16.841 1.00 78.00 200 LEU A CA 1
ATOM 1513 C C . LEU A 1 200 ? -20.916 -7.437 18.120 1.00 78.00 200 LEU A C 1
ATOM 1515 O O . LEU A 1 200 ? -20.859 -6.866 19.209 1.00 78.00 200 LEU A O 1
ATOM 1519 N N . LEU A 1 201 ? -21.339 -8.701 18.018 1.00 77.06 201 LEU A N 1
ATOM 1520 C CA . LEU A 1 201 ? -21.607 -9.547 19.182 1.00 77.06 201 LEU A CA 1
ATOM 1521 C C . LEU A 1 201 ? -20.320 -10.108 19.798 1.00 77.06 201 LEU A C 1
ATOM 1523 O O . LEU A 1 201 ? -20.306 -10.347 21.004 1.00 77.06 201 LEU A O 1
ATOM 1527 N N . GLU A 1 202 ? -19.264 -10.295 19.008 1.00 81.50 202 GLU A N 1
ATOM 1528 C CA . GLU A 1 202 ? -17.927 -10.695 19.473 1.00 81.50 202 GLU A CA 1
ATOM 1529 C C . GLU A 1 202 ? -17.341 -9.603 20.376 1.00 81.50 202 GLU A C 1
ATOM 1531 O O . GLU A 1 202 ? -16.935 -9.885 21.504 1.00 81.50 202 GLU A O 1
ATOM 1536 N N . LEU A 1 203 ? -17.506 -8.331 19.992 1.00 81.38 203 LEU A N 1
ATOM 1537 C CA . LEU A 1 203 ? -17.150 -7.188 20.841 1.00 81.38 203 LEU A CA 1
ATOM 1538 C C . LEU A 1 203 ? -17.836 -7.232 22.218 1.00 81.38 203 LEU A C 1
ATOM 1540 O O . LEU A 1 203 ? -17.223 -6.967 23.250 1.00 81.38 203 LEU A O 1
ATOM 1544 N N . VAL A 1 204 ? -19.120 -7.607 22.266 1.00 79.44 204 VAL A N 1
ATOM 1545 C CA . VAL A 1 204 ? -19.864 -7.737 23.535 1.00 79.44 204 VAL A CA 1
ATOM 1546 C C . VAL A 1 204 ? -19.378 -8.935 24.365 1.00 79.44 204 VAL A C 1
ATOM 1548 O O . VAL A 1 204 ? -19.529 -8.936 25.589 1.00 79.44 204 VAL A O 1
ATOM 1551 N N . ARG A 1 205 ? -18.781 -9.948 23.726 1.00 80.06 205 ARG A N 1
ATOM 1552 C CA . ARG A 1 205 ? -18.126 -11.082 24.396 1.00 80.06 205 ARG A CA 1
ATOM 1553 C C . ARG A 1 205 ? -16.714 -10.749 24.892 1.00 80.06 205 ARG A C 1
ATOM 1555 O O . ARG A 1 205 ? -16.162 -11.552 25.639 1.00 80.06 205 ARG A O 1
ATOM 1562 N N . GLY A 1 206 ? -16.188 -9.570 24.553 1.00 78.12 206 GLY A N 1
ATOM 1563 C CA . GLY A 1 206 ? -14.838 -9.124 24.902 1.00 78.12 206 GLY A CA 1
ATOM 1564 C C . GLY A 1 206 ? -13.772 -9.514 23.875 1.00 78.12 206 GLY A C 1
ATOM 1565 O O . GLY A 1 206 ? -12.584 -9.342 24.145 1.00 78.12 206 GLY A O 1
ATOM 1566 N N . GLU A 1 207 ? -14.183 -10.044 22.724 1.00 85.69 207 GLU A N 1
ATOM 1567 C CA . GLU A 1 207 ? -13.296 -10.314 21.591 1.00 85.69 207 GLU A CA 1
ATOM 1568 C C . GLU A 1 207 ? -13.036 -9.020 20.810 1.00 85.69 207 GLU A C 1
ATOM 1570 O O . GLU A 1 207 ? -13.820 -8.067 20.882 1.00 85.69 207 GLU A O 1
ATOM 1575 N N . ASP A 1 208 ? -11.924 -8.982 20.077 1.00 86.62 208 ASP A N 1
ATOM 1576 C CA . ASP A 1 208 ? -11.599 -7.840 19.228 1.00 86.62 208 ASP A CA 1
ATOM 1577 C C . ASP A 1 208 ? -12.185 -8.013 17.843 1.00 86.62 208 ASP A C 1
ATOM 1579 O O . ASP A 1 208 ? -12.176 -9.108 17.284 1.00 86.62 208 ASP A O 1
ATOM 1583 N N . ILE A 1 209 ? -12.650 -6.908 17.272 1.00 87.00 209 ILE A N 1
ATOM 1584 C CA . ILE A 1 209 ? -13.158 -6.887 15.908 1.00 87.00 209 ILE A CA 1
ATOM 1585 C C . ILE A 1 209 ? -12.517 -5.776 15.101 1.00 87.00 209 ILE A C 1
ATOM 1587 O O . ILE A 1 209 ? -12.239 -4.693 15.615 1.00 87.00 209 ILE A O 1
ATOM 1591 N N . ILE A 1 210 ? -12.375 -6.023 13.803 1.00 87.81 210 ILE A N 1
ATOM 1592 C CA . ILE A 1 210 ? -11.975 -4.997 12.849 1.00 87.81 210 ILE A CA 1
ATOM 1593 C C . ILE A 1 210 ? -13.183 -4.101 12.557 1.00 87.81 210 ILE A C 1
ATOM 1595 O O . ILE A 1 210 ? -14.218 -4.542 12.044 1.00 87.81 210 ILE A O 1
ATOM 1599 N N . LEU A 1 211 ? -13.042 -2.821 12.888 1.00 84.75 211 LEU A N 1
ATOM 1600 C CA . LEU A 1 211 ? -14.016 -1.780 12.589 1.00 84.75 211 LEU A CA 1
ATOM 1601 C C . LEU A 1 211 ? -13.816 -1.252 11.169 1.00 84.75 211 LEU A C 1
ATOM 1603 O O . LEU A 1 211 ? -14.783 -1.138 10.416 1.00 84.75 211 LEU A O 1
ATOM 1607 N N . VAL A 1 212 ? -12.571 -0.953 10.805 1.00 84.94 212 VAL A N 1
ATOM 1608 C CA . VAL A 1 212 ? -12.196 -0.427 9.490 1.00 84.94 212 VAL A CA 1
ATOM 1609 C C . VAL A 1 212 ? -11.006 -1.213 8.975 1.00 84.94 212 VAL A C 1
ATOM 1611 O O . VAL A 1 212 ? -10.033 -1.393 9.697 1.00 84.94 212 VAL A O 1
ATOM 1614 N N . ASP A 1 213 ? -11.079 -1.651 7.728 1.00 87.94 213 ASP A N 1
ATOM 1615 C CA . ASP A 1 213 ? -9.945 -2.223 7.009 1.00 87.94 213 ASP A CA 1
ATOM 1616 C C . ASP A 1 213 ? -9.758 -1.419 5.727 1.00 87.94 213 ASP A C 1
ATOM 1618 O O . ASP A 1 213 ? -10.694 -1.293 4.931 1.00 87.94 213 ASP A O 1
ATOM 1622 N N . PHE A 1 214 ? -8.588 -0.814 5.565 1.00 86.94 214 PHE A N 1
ATOM 1623 C CA . PHE A 1 214 ? -8.238 -0.017 4.404 1.00 86.94 214 PHE A CA 1
ATOM 1624 C C . PHE A 1 214 ? -6.992 -0.600 3.742 1.00 86.94 214 PHE A C 1
ATOM 1626 O O . PHE A 1 214 ? -5.865 -0.312 4.141 1.00 86.94 214 PHE A O 1
ATOM 1633 N N . GLU A 1 215 ? -7.215 -1.396 2.700 1.00 89.12 215 GLU A N 1
ATOM 1634 C CA . GLU A 1 215 ? -6.193 -1.955 1.817 1.00 89.12 215 GLU A CA 1
ATOM 1635 C C . GLU A 1 215 ? -6.320 -1.310 0.428 1.00 89.12 215 GLU A C 1
ATOM 1637 O O . GLU A 1 215 ? -6.927 -1.883 -0.486 1.00 89.12 215 GLU A O 1
ATOM 1642 N N . PRO A 1 216 ? -5.810 -0.078 0.243 1.00 84.94 216 PRO A N 1
ATOM 1643 C CA . PRO A 1 216 ? -5.759 0.527 -1.072 1.00 84.94 216 PRO A CA 1
ATOM 1644 C C . PRO A 1 216 ? -4.894 -0.319 -2.015 1.00 84.94 216 PRO A C 1
ATOM 1646 O O . PRO A 1 216 ? -3.976 -1.032 -1.605 1.00 84.94 216 PRO A O 1
ATOM 1649 N N . PRO A 1 217 ? -5.155 -0.227 -3.320 1.00 83.56 217 PRO A N 1
ATOM 1650 C CA . PRO A 1 217 ? -4.378 -0.956 -4.302 1.00 83.56 217 PRO A CA 1
ATOM 1651 C C . PRO A 1 217 ? -2.931 -0.456 -4.362 1.00 83.56 217 PRO A C 1
ATOM 1653 O O . PRO A 1 217 ? -2.655 0.725 -4.146 1.00 83.56 217 PRO A O 1
ATOM 1656 N N . GLU A 1 218 ? -2.023 -1.345 -4.769 1.00 85.06 218 GLU A N 1
ATOM 1657 C CA . GLU A 1 218 ? -0.611 -1.010 -4.961 1.00 85.06 218 GLU A CA 1
ATOM 1658 C C . GLU A 1 218 ? -0.432 0.202 -5.893 1.00 85.06 218 GLU A C 1
ATOM 1660 O O . GLU A 1 218 ? -1.036 0.305 -6.972 1.00 85.06 218 GLU A O 1
ATOM 1665 N N . VAL A 1 219 ? 0.447 1.105 -5.466 1.00 81.12 219 VAL A N 1
ATOM 1666 C CA . VAL A 1 219 ? 0.840 2.309 -6.187 1.00 81.12 219 VAL A CA 1
ATOM 1667 C C . VAL A 1 219 ? 2.241 2.093 -6.754 1.00 81.12 219 VAL A C 1
ATOM 1669 O O . VAL A 1 219 ? 3.220 2.053 -6.012 1.00 81.12 219 VAL A O 1
ATOM 1672 N N . THR A 1 220 ? 2.349 1.976 -8.079 1.00 82.12 220 THR A N 1
ATOM 1673 C CA . THR A 1 220 ? 3.634 1.797 -8.773 1.00 82.12 220 THR A CA 1
ATOM 1674 C C . THR A 1 220 ? 4.029 3.059 -9.540 1.00 82.12 220 THR A C 1
ATOM 1676 O O . THR A 1 220 ? 3.248 3.607 -10.320 1.00 82.12 220 THR A O 1
ATOM 1679 N N . PHE A 1 221 ? 5.265 3.507 -9.361 1.00 77.94 221 PHE A N 1
ATOM 1680 C CA . PHE A 1 221 ? 5.915 4.567 -10.119 1.00 77.94 221 PHE A CA 1
ATOM 1681 C C . PHE A 1 221 ? 7.043 3.956 -10.935 1.00 77.94 221 PHE A C 1
ATOM 1683 O O . PHE A 1 221 ? 7.979 3.424 -10.357 1.00 77.94 221 PHE A O 1
ATOM 1690 N N . ASP A 1 222 ? 6.998 4.076 -12.259 1.00 80.06 222 ASP A N 1
ATOM 1691 C CA . ASP A 1 222 ? 8.058 3.588 -13.138 1.00 80.06 222 ASP A CA 1
ATOM 1692 C C . ASP A 1 222 ? 8.581 4.717 -14.028 1.00 80.06 222 ASP A C 1
ATOM 1694 O O . ASP A 1 222 ? 7.842 5.390 -14.750 1.00 80.06 222 ASP A O 1
ATOM 1698 N N . PHE A 1 223 ? 9.895 4.896 -14.006 1.00 76.88 223 PHE A N 1
ATOM 1699 C CA . PHE A 1 223 ? 10.633 5.812 -14.852 1.00 76.88 223 PHE A CA 1
ATOM 1700 C C . PHE A 1 223 ? 11.661 5.034 -15.670 1.00 76.88 223 PHE A C 1
ATOM 1702 O O . PHE A 1 223 ? 12.479 4.287 -15.140 1.00 76.88 223 PHE A O 1
ATOM 1709 N N . GLY A 1 224 ? 11.643 5.244 -16.985 1.00 80.00 224 GLY A N 1
ATOM 1710 C CA . GLY A 1 224 ? 12.587 4.626 -17.907 1.00 80.00 224 GLY A CA 1
ATOM 1711 C C . GLY A 1 224 ? 13.110 5.637 -18.915 1.00 80.00 224 GLY A C 1
ATOM 1712 O O . GLY A 1 224 ? 12.324 6.317 -19.580 1.00 80.00 224 GLY A O 1
ATOM 1713 N N . TYR A 1 225 ? 14.429 5.708 -19.065 1.00 81.00 225 TYR A N 1
ATOM 1714 C CA . TYR A 1 225 ? 15.091 6.587 -20.020 1.00 81.00 225 TYR A CA 1
ATOM 1715 C C . TYR A 1 225 ? 16.132 5.829 -20.839 1.00 81.00 225 TYR A C 1
ATOM 1717 O O . TYR A 1 225 ? 16.972 5.124 -20.292 1.00 81.00 225 TYR A O 1
ATOM 1725 N N . GLU A 1 226 ? 16.098 5.997 -22.158 1.00 85.19 226 GLU A N 1
ATOM 1726 C CA . GLU A 1 226 ? 16.999 5.309 -23.082 1.00 85.19 226 GLU A CA 1
ATOM 1727 C C . GLU A 1 226 ? 17.770 6.329 -23.921 1.00 85.19 226 GLU A C 1
ATOM 1729 O O . GLU A 1 226 ? 17.191 7.225 -24.537 1.00 85.19 226 GLU A O 1
ATOM 1734 N N . LEU A 1 227 ? 19.090 6.169 -23.968 1.00 82.12 227 LEU A N 1
ATOM 1735 C CA . LEU A 1 227 ? 19.975 6.885 -24.876 1.00 82.12 227 LEU A CA 1
ATOM 1736 C C . LEU A 1 227 ? 20.387 5.955 -26.012 1.00 82.12 227 LEU A C 1
ATOM 1738 O O . LEU A 1 227 ? 21.087 4.968 -25.789 1.00 82.12 227 LEU A O 1
ATOM 1742 N N . GLU A 1 228 ? 19.983 6.288 -27.234 1.00 89.81 228 GLU A N 1
ATOM 1743 C CA . GLU A 1 228 ? 20.307 5.518 -28.434 1.00 89.81 228 GLU A CA 1
ATOM 1744 C C . GLU A 1 228 ? 21.382 6.223 -29.272 1.00 89.81 228 GLU A C 1
ATOM 1746 O O . GLU A 1 228 ? 21.258 7.397 -29.631 1.00 89.81 228 GLU A O 1
ATOM 1751 N N . TYR A 1 229 ? 22.426 5.480 -29.642 1.00 90.44 229 TYR A N 1
ATOM 1752 C CA . TYR A 1 229 ? 23.504 5.940 -30.512 1.00 90.44 229 TYR A CA 1
ATOM 1753 C C . TYR A 1 229 ? 23.738 4.954 -31.658 1.00 90.44 229 TYR A C 1
ATOM 1755 O O . TYR A 1 229 ? 23.942 3.757 -31.449 1.00 90.44 229 TYR A O 1
ATOM 1763 N N . ILE A 1 230 ? 23.787 5.462 -32.891 1.00 91.94 230 ILE A N 1
ATOM 1764 C CA . ILE A 1 230 ? 24.202 4.676 -34.059 1.00 91.94 230 ILE A CA 1
ATOM 1765 C C . ILE A 1 230 ? 25.728 4.738 -34.153 1.00 91.94 230 ILE A C 1
ATOM 1767 O O . ILE A 1 230 ? 26.294 5.765 -34.524 1.00 91.94 230 ILE A O 1
ATOM 1771 N N . LEU A 1 231 ? 26.393 3.628 -33.832 1.00 92.12 231 LEU A N 1
ATOM 1772 C CA . LEU A 1 231 ? 27.851 3.511 -33.895 1.00 92.12 231 LEU A CA 1
ATOM 1773 C C . LEU A 1 231 ? 28.349 3.293 -35.328 1.00 92.12 231 LEU A C 1
ATOM 1775 O O . LEU A 1 231 ? 29.416 3.776 -35.704 1.00 92.12 231 LEU A O 1
ATOM 1779 N N . TYR A 1 232 ? 27.580 2.561 -36.137 1.00 92.00 232 TYR A N 1
ATOM 1780 C CA . TYR A 1 232 ? 27.891 2.309 -37.542 1.00 92.00 232 TYR A CA 1
ATOM 1781 C C . TYR A 1 232 ? 26.594 2.171 -38.350 1.00 92.00 232 TYR A C 1
ATOM 1783 O O . TYR A 1 232 ? 25.677 1.503 -37.882 1.00 92.00 232 TYR A O 1
ATOM 1791 N N . PRO A 1 233 ? 26.461 2.789 -39.537 1.00 88.94 233 PRO A N 1
ATOM 1792 C CA . PRO A 1 233 ? 25.174 2.845 -40.229 1.00 88.94 233 PRO A CA 1
ATOM 1793 C C . PRO A 1 233 ? 24.815 1.579 -41.023 1.00 88.94 233 PRO A C 1
ATOM 1795 O O . PRO A 1 233 ? 23.631 1.266 -41.120 1.00 88.94 233 PRO A O 1
ATOM 1798 N N . SER A 1 234 ? 25.779 0.850 -41.603 1.00 88.69 234 SER A N 1
ATOM 1799 C CA . SER A 1 234 ? 25.480 -0.295 -42.484 1.00 88.69 234 SER A CA 1
ATOM 1800 C C . SER A 1 234 ? 26.584 -1.369 -42.495 1.00 88.69 234 SER A C 1
ATOM 1802 O O . SER A 1 234 ? 27.586 -1.163 -43.181 1.00 88.69 234 SER A O 1
ATOM 1804 N N . PRO A 1 235 ? 26.388 -2.544 -41.858 1.00 86.00 235 PRO A N 1
ATOM 1805 C CA . PRO A 1 235 ? 25.194 -2.930 -41.099 1.00 86.00 235 PRO A CA 1
ATOM 1806 C C . PRO A 1 235 ? 24.995 -2.023 -39.885 1.00 86.00 235 PRO A C 1
ATOM 1808 O O . PRO A 1 235 ? 25.963 -1.510 -39.329 1.00 86.00 235 PRO A O 1
ATOM 1811 N N . THR A 1 236 ? 23.744 -1.776 -39.510 1.00 89.25 236 THR A N 1
ATOM 1812 C CA . THR A 1 236 ? 23.452 -0.817 -38.445 1.00 89.25 236 THR A CA 1
ATOM 1813 C C . THR A 1 236 ? 23.889 -1.403 -37.108 1.00 89.25 236 THR A C 1
ATOM 1815 O O . THR A 1 236 ? 23.328 -2.401 -36.662 1.00 89.25 236 THR A O 1
ATOM 1818 N N . VAL A 1 237 ? 24.887 -0.790 -36.476 1.00 92.75 237 VAL A N 1
ATOM 1819 C CA . VAL A 1 237 ? 25.322 -1.097 -35.112 1.00 92.75 237 VAL A CA 1
ATOM 1820 C C . VAL A 1 237 ? 24.782 -0.011 -34.198 1.00 92.75 237 VAL A C 1
ATOM 1822 O O . VAL A 1 237 ? 25.098 1.167 -34.386 1.00 92.75 237 VAL A O 1
ATOM 1825 N N . ARG A 1 238 ? 23.973 -0.406 -33.219 1.00 93.31 238 ARG A N 1
ATOM 1826 C CA . ARG A 1 238 ? 23.384 0.482 -32.220 1.00 93.31 238 ARG A CA 1
ATOM 1827 C C . ARG A 1 238 ? 23.911 0.175 -30.834 1.00 93.31 238 ARG A C 1
ATOM 1829 O O . ARG A 1 238 ? 24.095 -0.986 -30.482 1.00 93.31 238 ARG A O 1
ATOM 1836 N N . LEU A 1 239 ? 24.134 1.240 -30.079 1.00 92.12 239 LEU A N 1
ATOM 1837 C CA . LEU A 1 239 ? 24.354 1.222 -28.645 1.00 92.12 239 LEU A CA 1
ATOM 1838 C C . LEU A 1 239 ? 23.136 1.867 -27.991 1.00 92.12 239 LEU A C 1
ATOM 1840 O O . LEU A 1 239 ? 22.800 3.001 -28.327 1.00 92.12 239 LEU A O 1
ATOM 1844 N N . VAL A 1 240 ? 22.504 1.154 -27.071 1.00 93.00 240 VAL A N 1
ATOM 1845 C CA . VAL A 1 240 ? 21.415 1.665 -26.240 1.00 93.00 240 VAL A CA 1
ATOM 1846 C C . VAL A 1 240 ? 21.877 1.617 -24.792 1.00 93.00 240 VAL A C 1
ATOM 1848 O O . VAL A 1 240 ? 22.364 0.586 -24.332 1.00 93.00 240 VAL A O 1
ATOM 1851 N N . ILE A 1 241 ? 21.762 2.737 -24.087 1.00 88.00 241 ILE A N 1
ATOM 1852 C CA . ILE A 1 241 ? 21.981 2.812 -22.642 1.00 88.00 241 ILE A CA 1
ATOM 1853 C C . ILE A 1 241 ? 20.623 3.086 -22.007 1.00 88.00 241 ILE A C 1
ATOM 1855 O O . ILE A 1 241 ? 20.057 4.154 -22.231 1.00 88.00 241 ILE A O 1
ATOM 1859 N N . GLY A 1 242 ? 20.098 2.119 -21.263 1.00 85.62 242 GLY A N 1
ATOM 1860 C CA . GLY A 1 242 ? 18.840 2.232 -20.538 1.00 85.62 242 GLY A CA 1
ATOM 1861 C C . GLY A 1 242 ? 19.082 2.535 -19.064 1.00 85.62 242 GLY A C 1
ATOM 1862 O O . GLY A 1 242 ? 19.950 1.931 -18.439 1.00 85.62 242 GLY A O 1
ATOM 1863 N N . PHE A 1 243 ? 18.298 3.452 -18.517 1.00 81.12 243 PHE A N 1
ATOM 1864 C CA . PHE A 1 243 ? 18.170 3.718 -17.092 1.00 81.12 243 PHE A CA 1
ATOM 1865 C C . PHE A 1 243 ? 16.732 3.412 -16.697 1.00 81.12 243 PHE A C 1
ATOM 1867 O O . PHE A 1 243 ? 15.809 3.930 -17.329 1.00 81.12 243 PHE A O 1
ATOM 1874 N N . ASP A 1 244 ? 16.548 2.597 -15.670 1.00 84.50 244 ASP A N 1
ATOM 1875 C CA . ASP A 1 244 ? 15.246 2.315 -15.083 1.00 84.50 244 ASP A CA 1
ATOM 1876 C C . ASP A 1 244 ? 15.254 2.643 -13.591 1.00 84.50 244 ASP A C 1
ATOM 1878 O O . ASP A 1 244 ? 16.254 2.455 -12.899 1.00 84.50 244 ASP A O 1
ATOM 1882 N N . PHE A 1 245 ? 14.144 3.187 -13.112 1.00 83.56 245 PHE A N 1
ATOM 1883 C CA . PHE A 1 245 ? 13.844 3.372 -11.703 1.00 83.56 245 PHE A CA 1
ATOM 1884 C C . PHE A 1 245 ? 12.368 3.052 -11.497 1.00 83.56 245 PHE A C 1
ATOM 1886 O O . PHE A 1 245 ? 11.530 3.541 -12.248 1.00 83.56 245 PHE A O 1
ATOM 1893 N N . GLY A 1 246 ? 12.067 2.245 -10.493 1.00 84.50 246 GLY A N 1
ATOM 1894 C CA . GLY A 1 246 ? 10.720 1.874 -10.100 1.00 84.50 246 GLY A CA 1
ATOM 1895 C C . GLY A 1 246 ? 10.538 2.060 -8.596 1.00 84.50 246 GLY A C 1
ATOM 1896 O O . GLY A 1 246 ? 11.478 1.839 -7.836 1.00 84.50 246 GLY A O 1
ATOM 1897 N N . ALA A 1 247 ? 9.349 2.446 -8.155 1.00 86.88 247 ALA A N 1
ATOM 1898 C CA . ALA A 1 247 ? 8.954 2.449 -6.754 1.00 86.88 247 ALA A CA 1
ATOM 1899 C C . ALA A 1 247 ? 7.530 1.903 -6.639 1.00 86.88 247 ALA A C 1
ATOM 1901 O O . ALA A 1 247 ? 6.607 2.454 -7.225 1.00 86.88 247 ALA A O 1
ATOM 1902 N N . THR A 1 248 ? 7.363 0.827 -5.890 1.00 89.00 248 THR A N 1
ATOM 1903 C CA . THR A 1 248 ? 6.084 0.213 -5.539 1.00 89.00 248 THR A CA 1
ATOM 1904 C C . THR A 1 248 ? 5.808 0.538 -4.075 1.00 89.00 248 THR A C 1
ATOM 1906 O O . THR A 1 248 ? 6.712 0.408 -3.255 1.00 89.00 248 THR A O 1
ATOM 1909 N N . VAL A 1 249 ? 4.588 0.960 -3.745 1.00 87.38 249 VAL A N 1
ATOM 1910 C CA . VAL A 1 249 ? 4.136 1.201 -2.367 1.00 87.38 249 VAL A CA 1
ATOM 1911 C C . VAL A 1 249 ? 2.811 0.474 -2.160 1.00 87.38 249 VAL A C 1
ATOM 1913 O O . VAL A 1 249 ? 1.890 0.647 -2.965 1.00 87.38 249 VAL A O 1
ATOM 1916 N N . LYS A 1 250 ? 2.708 -0.321 -1.093 1.00 89.56 250 LYS A N 1
ATOM 1917 C CA . LYS A 1 250 ? 1.506 -1.090 -0.744 1.00 89.56 250 LYS A CA 1
ATOM 1918 C C . LYS A 1 250 ? 1.107 -0.839 0.719 1.00 89.56 250 LYS A C 1
ATOM 1920 O O . LYS A 1 250 ? 1.339 -1.688 1.569 1.00 89.56 250 LYS A O 1
ATOM 1925 N N . PRO A 1 251 ? 0.536 0.334 1.039 1.00 85.06 251 PRO A N 1
ATOM 1926 C CA . PRO A 1 251 ? 0.144 0.637 2.406 1.00 85.06 251 PRO A CA 1
ATOM 1927 C C . PRO A 1 251 ? -1.184 -0.045 2.736 1.00 85.06 251 PRO A C 1
ATOM 1929 O O . PRO A 1 251 ? -2.076 -0.084 1.891 1.00 85.06 251 PRO A O 1
ATOM 1932 N N . ALA A 1 252 ? -1.346 -0.519 3.968 1.00 89.06 252 ALA A N 1
ATOM 1933 C CA . ALA A 1 252 ? -2.633 -0.977 4.469 1.00 89.06 252 ALA A CA 1
ATOM 1934 C C . ALA A 1 252 ? -2.785 -0.673 5.959 1.00 89.06 252 ALA A C 1
ATOM 1936 O O . ALA A 1 252 ? -1.824 -0.713 6.728 1.00 89.06 252 ALA A O 1
ATOM 1937 N N . PHE A 1 253 ? -4.009 -0.332 6.345 1.00 88.69 253 PHE A N 1
ATOM 1938 C CA . PHE A 1 253 ? -4.336 0.192 7.663 1.00 88.69 253 PHE A CA 1
ATOM 1939 C C . PHE A 1 253 ? -5.556 -0.520 8.219 1.00 88.69 253 PHE A C 1
ATOM 1941 O O . PHE A 1 253 ? -6.540 -0.735 7.513 1.00 88.69 253 PHE A O 1
ATOM 1948 N N . VAL A 1 254 ? -5.516 -0.816 9.509 1.00 89.88 254 VAL A N 1
ATOM 1949 C CA . VAL A 1 254 ? -6.602 -1.469 10.227 1.00 89.88 254 VAL A CA 1
ATOM 1950 C C . VAL A 1 254 ? -6.960 -0.630 11.444 1.00 89.88 254 VAL A C 1
ATOM 1952 O O . VAL A 1 254 ? -6.087 -0.146 12.161 1.00 89.88 254 VAL A O 1
ATOM 1955 N N . LEU A 1 255 ? -8.260 -0.448 11.666 1.00 88.50 255 LEU A N 1
ATOM 1956 C CA . LEU A 1 255 ? -8.806 0.049 12.919 1.00 88.50 255 LEU A CA 1
ATOM 1957 C C . LEU A 1 255 ? -9.603 -1.076 13.576 1.00 88.50 255 LEU A C 1
ATOM 1959 O O . LEU A 1 255 ? -10.648 -1.466 13.053 1.00 88.50 255 LEU A O 1
ATOM 1963 N N . ASP A 1 256 ? -9.144 -1.577 14.713 1.00 89.44 256 ASP A N 1
ATOM 1964 C CA . ASP A 1 256 ? -9.816 -2.607 15.501 1.00 89.44 256 ASP A CA 1
ATOM 1965 C C . ASP A 1 256 ? -10.262 -2.076 16.876 1.00 89.44 256 ASP A C 1
ATOM 1967 O O . ASP A 1 256 ? -10.290 -0.869 17.126 1.00 89.44 256 ASP A O 1
ATOM 1971 N N . THR A 1 257 ? -10.709 -2.967 17.758 1.00 88.69 257 THR A N 1
ATOM 1972 C CA . THR A 1 257 ? -11.120 -2.618 19.125 1.00 88.69 257 THR A CA 1
ATOM 1973 C C . THR A 1 257 ? -10.091 -2.978 20.196 1.00 88.69 257 THR A C 1
ATOM 1975 O O . THR A 1 257 ? -10.369 -2.732 21.374 1.00 88.69 257 THR A O 1
ATOM 1978 N N . SER A 1 258 ? -8.925 -3.524 19.829 1.00 87.94 258 SER A N 1
ATOM 1979 C CA . SER A 1 258 ? -7.960 -4.069 20.791 1.00 87.94 258 SER A CA 1
ATOM 1980 C C . SER A 1 258 ? -7.386 -2.969 21.679 1.00 87.94 258 SER A C 1
ATOM 1982 O O . SER A 1 258 ? -7.451 -3.069 22.905 1.00 87.94 258 SER A O 1
ATOM 1984 N N . GLY A 1 259 ? -6.953 -1.850 21.090 1.00 85.12 259 GLY A N 1
ATOM 1985 C CA . GLY A 1 259 ? -6.413 -0.724 21.852 1.00 85.12 259 GLY A CA 1
ATOM 1986 C C . GLY A 1 259 ? -7.442 -0.056 22.765 1.00 85.12 259 GLY A C 1
ATOM 1987 O O . GLY A 1 259 ? -7.121 0.339 23.886 1.00 85.12 259 GLY A O 1
ATOM 1988 N N . ILE A 1 260 ? -8.708 0.052 22.338 1.00 85.50 260 ILE A N 1
ATOM 1989 C CA . ILE A 1 260 ? -9.795 0.552 23.200 1.00 85.50 260 ILE A CA 1
ATOM 1990 C C . ILE A 1 260 ? -9.981 -0.382 24.400 1.00 85.50 260 ILE A C 1
ATOM 1992 O O . ILE A 1 260 ? -10.134 0.100 25.526 1.00 85.50 260 ILE A O 1
ATOM 1996 N N . ARG A 1 261 ? -9.968 -1.702 24.179 1.00 85.81 261 ARG A N 1
ATOM 1997 C CA . ARG A 1 261 ? -10.075 -2.690 25.257 1.00 85.81 261 ARG A CA 1
ATOM 1998 C C . ARG A 1 261 ? -8.901 -2.560 26.227 1.00 85.81 261 ARG A C 1
ATOM 2000 O O . ARG A 1 261 ? -9.140 -2.396 27.422 1.00 85.81 261 ARG A O 1
ATOM 2007 N N . GLU A 1 262 ? -7.670 -2.528 25.721 1.00 83.00 262 GLU A N 1
ATOM 2008 C CA . GLU A 1 262 ? -6.452 -2.329 26.518 1.00 83.00 262 GLU A CA 1
ATOM 2009 C C . GLU A 1 262 ? -6.526 -1.051 27.362 1.00 83.00 262 GLU A C 1
ATOM 2011 O O . GLU A 1 262 ? -6.258 -1.078 28.564 1.00 83.00 262 GLU A O 1
ATOM 2016 N N . ALA A 1 263 ? -6.964 0.062 26.769 1.00 81.81 263 ALA A N 1
ATOM 2017 C CA . ALA A 1 263 ? -7.095 1.336 27.467 1.00 81.81 263 ALA A CA 1
ATOM 2018 C C . ALA A 1 263 ? -8.082 1.280 28.639 1.00 81.81 263 ALA A C 1
ATOM 2020 O O . ALA A 1 263 ? -7.847 1.890 29.688 1.00 81.81 263 ALA A O 1
ATOM 2021 N N . VAL A 1 264 ? -9.188 0.549 28.477 1.00 84.69 264 VAL A N 1
ATOM 2022 C CA . VAL A 1 264 ? -10.196 0.365 29.527 1.00 84.69 264 VAL A CA 1
ATOM 2023 C C . VAL A 1 264 ? -9.696 -0.591 30.611 1.00 84.69 264 VAL A C 1
ATOM 2025 O O . VAL A 1 264 ? -9.840 -0.284 31.794 1.00 84.69 264 VAL A O 1
ATOM 2028 N N . GLU A 1 265 ? -9.103 -1.722 30.231 1.00 84.62 265 GLU A N 1
ATOM 2029 C CA . GLU A 1 265 ? -8.617 -2.748 31.163 1.00 84.62 265 GLU A CA 1
ATOM 2030 C C . GLU A 1 265 ? -7.438 -2.254 32.006 1.00 84.62 265 GLU A C 1
ATOM 2032 O O . GLU A 1 265 ? -7.395 -2.483 33.216 1.00 84.62 265 GLU A O 1
ATOM 2037 N N . GLN A 1 266 ? -6.518 -1.514 31.387 1.00 79.81 266 GLN A N 1
ATOM 2038 C CA . GLN A 1 266 ? -5.293 -1.021 32.020 1.00 79.81 266 GLN A CA 1
ATOM 2039 C C . GLN A 1 266 ? -5.453 0.395 32.590 1.00 79.81 266 GLN A C 1
ATOM 2041 O O . GLN A 1 266 ? -4.557 0.907 33.256 1.00 79.81 266 GLN A O 1
ATOM 2046 N N . THR A 1 267 ? -6.614 1.034 32.394 1.00 81.00 267 THR A N 1
ATOM 2047 C CA . THR A 1 267 ? -6.865 2.433 32.799 1.00 81.00 267 THR A CA 1
ATOM 2048 C C . THR A 1 267 ? -5.828 3.407 32.207 1.00 81.00 267 THR A C 1
ATOM 2050 O O . THR A 1 267 ? -5.438 4.388 32.843 1.00 81.00 267 THR A O 1
ATOM 2053 N N . ALA A 1 268 ? -5.388 3.129 30.979 1.00 76.12 268 ALA A N 1
ATOM 2054 C CA . ALA A 1 268 ? -4.331 3.835 30.261 1.00 76.12 268 ALA A CA 1
ATOM 2055 C C . ALA A 1 268 ? -4.895 4.376 28.933 1.00 76.12 268 ALA A C 1
ATOM 2057 O O . ALA A 1 268 ? -4.883 3.669 27.927 1.00 76.12 268 ALA A O 1
ATOM 2058 N N . PRO A 1 269 ? -5.464 5.597 28.900 1.00 74.62 269 PRO A N 1
ATOM 2059 C CA . PRO A 1 269 ? -6.161 6.116 27.719 1.00 74.62 269 PRO A CA 1
ATOM 2060 C C . PRO A 1 269 ? -5.280 6.187 26.464 1.00 74.62 269 PRO A C 1
ATOM 2062 O O . PRO A 1 269 ? -5.793 6.078 25.355 1.00 74.62 269 PRO A O 1
ATOM 2065 N N . GLU A 1 270 ? -3.967 6.343 26.625 1.00 73.25 270 GLU A N 1
ATOM 2066 C CA . GLU A 1 270 ? -2.984 6.355 25.543 1.00 73.25 270 GLU A CA 1
ATOM 2067 C C . GLU A 1 270 ? -2.947 5.045 24.737 1.00 73.25 270 GLU A C 1
ATOM 2069 O O . GLU A 1 270 ? -2.719 5.085 23.528 1.00 73.25 270 GLU A O 1
ATOM 2074 N N . LYS A 1 271 ? -3.278 3.905 25.360 1.00 75.31 271 LYS A N 1
ATOM 2075 C CA . LYS A 1 271 ? -3.363 2.592 24.701 1.00 75.31 271 LYS A CA 1
ATOM 2076 C C . LYS A 1 271 ? -4.477 2.512 23.665 1.00 75.31 271 LYS A C 1
ATOM 2078 O O . LYS A 1 271 ? -4.432 1.659 22.789 1.00 75.31 271 LYS A O 1
ATOM 2083 N N . ALA A 1 272 ? -5.438 3.439 23.684 1.00 80.19 272 ALA A N 1
ATOM 2084 C CA . ALA A 1 272 ? -6.487 3.489 22.671 1.00 80.19 272 ALA A CA 1
ATOM 2085 C C . ALA A 1 272 ? -5.913 3.650 21.253 1.00 80.19 272 ALA A C 1
ATOM 2087 O O . ALA A 1 272 ? -6.544 3.209 20.295 1.00 80.19 272 ALA A O 1
ATOM 2088 N N . LEU A 1 273 ? -4.705 4.214 21.118 1.00 80.31 273 LEU A N 1
ATOM 2089 C CA . LEU A 1 273 ? -3.999 4.336 19.842 1.00 80.31 273 LEU A CA 1
ATOM 2090 C C . LEU A 1 273 ? -3.576 2.982 19.247 1.00 80.31 273 LEU A C 1
ATOM 2092 O O . LEU A 1 273 ? -3.440 2.903 18.032 1.00 80.31 273 LEU A O 1
ATOM 2096 N N . ASN A 1 274 ? -3.456 1.916 20.049 1.00 83.88 274 ASN A N 1
ATOM 2097 C CA . ASN A 1 274 ? -3.224 0.548 19.556 1.00 83.88 274 ASN A CA 1
ATOM 2098 C C . ASN A 1 274 ? -4.411 -0.030 18.779 1.00 83.88 274 ASN A C 1
ATOM 2100 O O . ASN A 1 274 ? -4.292 -1.098 18.193 1.00 83.88 274 ASN A O 1
ATOM 2104 N N . SER A 1 275 ? -5.543 0.677 18.759 1.00 84.88 275 SER A N 1
ATOM 2105 C CA . SER A 1 275 ? -6.671 0.333 17.892 1.00 84.88 275 SER A CA 1
ATOM 2106 C C . SER A 1 275 ? -6.345 0.598 16.429 1.00 84.88 275 SER A C 1
ATOM 2108 O O . SER A 1 275 ? -7.000 0.051 15.557 1.00 84.88 275 SER A O 1
ATOM 2110 N N . PHE A 1 276 ? -5.378 1.475 16.149 1.00 86.88 276 PHE A N 1
ATOM 2111 C CA . PHE A 1 276 ? -4.851 1.702 14.813 1.00 86.88 276 PHE A CA 1
ATOM 2112 C C . PHE A 1 276 ? -3.619 0.823 14.612 1.00 86.88 276 PHE A C 1
ATOM 2114 O O . PHE A 1 276 ? -2.686 0.882 15.412 1.00 86.88 276 PHE A O 1
ATOM 2121 N N . ALA A 1 277 ? -3.598 0.049 13.535 1.00 88.25 277 ALA A N 1
ATOM 2122 C CA . ALA A 1 277 ? -2.481 -0.804 13.166 1.00 88.25 277 ALA A CA 1
ATOM 2123 C C . ALA A 1 277 ? -2.161 -0.664 11.675 1.00 88.25 277 ALA A C 1
ATOM 2125 O O . ALA A 1 277 ? -3.038 -0.402 10.846 1.00 88.25 277 ALA A O 1
ATOM 2126 N N . LEU A 1 278 ? -0.891 -0.850 11.338 1.00 89.62 278 LEU A N 1
ATOM 2127 C CA . LEU A 1 278 ? -0.442 -1.062 9.971 1.00 89.62 278 LEU A CA 1
ATOM 2128 C C . LEU A 1 278 ? -0.499 -2.555 9.677 1.00 89.62 278 LEU A C 1
ATOM 2130 O O . LEU A 1 278 ? -0.129 -3.366 10.519 1.00 89.62 278 LEU A O 1
ATOM 2134 N N . ARG A 1 279 ? -0.983 -2.924 8.497 1.00 89.19 279 ARG A N 1
ATOM 2135 C CA . ARG A 1 279 ? -0.992 -4.320 8.069 1.00 89.19 279 ARG A CA 1
ATOM 2136 C C . ARG A 1 279 ? 0.316 -4.615 7.343 1.00 89.19 279 ARG A C 1
ATOM 2138 O O . ARG A 1 279 ? 0.627 -3.947 6.360 1.00 89.19 279 ARG A O 1
ATOM 2145 N N . ASP A 1 280 ? 1.025 -5.608 7.853 1.00 86.00 280 ASP A N 1
ATOM 2146 C CA . ASP A 1 280 ? 2.297 -6.104 7.326 1.00 86.00 280 ASP A CA 1
ATOM 2147 C C . ASP A 1 280 ? 2.055 -7.346 6.456 1.00 86.00 280 ASP A C 1
ATOM 2149 O O . ASP A 1 280 ? 2.493 -7.454 5.313 1.00 86.00 280 ASP A O 1
ATOM 2153 N N . THR A 1 281 ? 1.170 -8.231 6.930 1.00 80.81 281 THR A N 1
ATOM 2154 C CA . THR A 1 281 ? 0.806 -9.443 6.190 1.00 80.81 281 THR A CA 1
ATOM 2155 C C . THR A 1 281 ? -0.483 -9.295 5.384 1.00 80.81 281 THR A C 1
ATOM 2157 O O . THR A 1 281 ? -1.514 -8.788 5.841 1.00 80.81 281 THR A O 1
ATOM 2160 N N . PHE A 1 282 ? -0.449 -9.829 4.169 1.00 76.81 282 PHE A N 1
ATOM 2161 C CA . PHE A 1 282 ? -1.558 -9.868 3.227 1.00 76.81 282 PHE A CA 1
ATOM 2162 C C . PHE A 1 282 ? -1.814 -11.310 2.807 1.00 76.81 282 PHE A C 1
ATOM 2164 O O . PHE A 1 282 ? -0.918 -11.966 2.283 1.00 76.81 282 PHE A O 1
ATOM 2171 N N . ASP A 1 283 ? -3.031 -11.815 3.020 1.00 73.25 283 ASP A N 1
ATOM 2172 C CA . ASP A 1 283 ? -3.362 -13.229 2.783 1.00 73.25 283 ASP A CA 1
ATOM 2173 C C . ASP A 1 283 ? -2.371 -14.200 3.469 1.00 73.25 283 ASP A C 1
ATOM 2175 O O . ASP A 1 283 ? -1.962 -15.200 2.879 1.00 73.25 283 ASP A O 1
ATOM 2179 N N . GLU A 1 284 ? -1.968 -13.886 4.710 1.00 74.69 284 GLU A N 1
ATOM 2180 C CA . GLU A 1 284 ? -0.963 -14.630 5.501 1.00 74.69 284 GLU A CA 1
ATOM 2181 C C . GLU A 1 284 ? 0.462 -14.602 4.910 1.00 74.69 284 GLU A C 1
ATOM 2183 O O . GLU A 1 284 ? 1.334 -15.362 5.333 1.00 74.69 284 GLU A O 1
ATOM 2188 N N . VAL A 1 285 ? 0.713 -13.734 3.925 1.00 80.31 285 VAL A N 1
ATOM 2189 C CA . VAL A 1 285 ? 2.022 -13.546 3.298 1.00 80.31 285 VAL A CA 1
ATOM 2190 C C . VAL A 1 285 ? 2.543 -12.156 3.614 1.00 80.31 285 VAL A C 1
ATOM 2192 O O . VAL A 1 285 ? 1.882 -11.156 3.342 1.00 80.31 285 VAL A O 1
ATOM 2195 N N . ASP A 1 286 ? 3.752 -12.115 4.146 1.00 82.38 286 ASP A N 1
ATOM 2196 C CA . ASP A 1 286 ? 4.497 -10.887 4.366 1.00 82.38 286 ASP A CA 1
ATOM 2197 C C . ASP A 1 286 ? 4.962 -10.280 3.028 1.00 82.38 286 ASP A C 1
ATOM 2199 O O . ASP A 1 286 ? 5.473 -10.996 2.151 1.00 82.38 286 ASP A O 1
ATOM 2203 N N . LEU A 1 287 ? 4.683 -8.994 2.815 1.00 85.62 287 LEU A N 1
ATOM 2204 C CA . LEU A 1 287 ? 4.957 -8.298 1.560 1.00 85.62 287 LEU A CA 1
ATOM 2205 C C . LEU A 1 287 ? 5.524 -6.905 1.828 1.00 85.62 287 LEU A C 1
ATOM 2207 O O . LEU A 1 287 ? 4.864 -6.124 2.506 1.00 85.62 287 LEU A O 1
ATOM 2211 N N . PRO A 1 288 ? 6.572 -6.502 1.082 1.00 89.88 288 PRO A N 1
ATOM 2212 C CA . PRO A 1 288 ? 7.244 -5.235 1.315 1.00 89.88 288 PRO A CA 1
ATOM 2213 C C . PRO A 1 288 ? 6.302 -4.046 1.180 1.00 89.88 288 PRO A C 1
ATOM 2215 O O . PRO A 1 288 ? 5.774 -3.783 0.088 1.00 89.88 288 PRO A O 1
ATOM 2218 N N . LEU A 1 289 ? 6.196 -3.265 2.256 1.00 90.69 289 LEU A N 1
ATOM 2219 C CA . LEU A 1 289 ? 5.484 -1.989 2.277 1.00 90.69 289 LEU A CA 1
ATOM 2220 C C . LEU A 1 289 ? 5.951 -1.055 1.149 1.00 90.69 289 LEU A C 1
ATOM 2222 O O . LEU A 1 289 ? 5.134 -0.408 0.479 1.00 90.69 289 LEU A O 1
ATOM 2226 N N . VAL A 1 290 ? 7.267 -0.971 0.924 1.00 90.88 290 VAL A N 1
ATOM 2227 C CA . VAL A 1 290 ? 7.870 -0.214 -0.179 1.00 90.88 290 VAL A CA 1
ATOM 2228 C C . VAL A 1 290 ? 8.922 -1.054 -0.890 1.00 90.88 290 VAL A C 1
ATOM 2230 O O . VAL A 1 290 ? 9.868 -1.544 -0.287 1.00 90.88 290 VAL A O 1
ATOM 2233 N N . GLN A 1 291 ? 8.838 -1.121 -2.215 1.00 94.25 291 GLN A N 1
ATOM 2234 C CA . GLN A 1 291 ? 9.876 -1.720 -3.041 1.00 94.25 291 GLN A CA 1
ATOM 2235 C C . GLN A 1 291 ? 10.430 -0.715 -4.044 1.00 94.25 291 GLN A C 1
ATOM 2237 O O . GLN A 1 291 ? 9.749 -0.279 -4.970 1.00 94.25 291 GLN A O 1
ATOM 2242 N N . LEU A 1 292 ? 11.710 -0.395 -3.906 1.00 90.62 292 LEU A N 1
ATOM 2243 C CA . LEU A 1 292 ? 12.452 0.417 -4.856 1.00 90.62 292 LEU A CA 1
ATOM 2244 C C . LEU A 1 292 ? 13.239 -0.490 -5.795 1.00 90.62 292 LEU A C 1
ATOM 2246 O O . LEU A 1 292 ? 13.915 -1.429 -5.384 1.00 90.62 292 LEU A O 1
ATOM 2250 N N . ARG A 1 293 ? 13.195 -0.187 -7.083 1.00 93.25 293 ARG A N 1
ATOM 2251 C CA . ARG A 1 293 ? 13.953 -0.871 -8.123 1.00 93.25 293 ARG A CA 1
ATOM 2252 C C . ARG A 1 293 ? 14.737 0.169 -8.895 1.00 93.25 293 ARG A C 1
ATOM 2254 O O . ARG A 1 293 ? 14.266 1.276 -9.131 1.00 93.25 293 ARG A O 1
ATOM 2261 N N . GLY A 1 294 ? 15.916 -0.188 -9.360 1.00 87.12 294 GLY A N 1
ATOM 2262 C CA . GLY A 1 294 ? 16.555 0.612 -10.386 1.00 87.12 294 GLY A CA 1
ATOM 2263 C C . GLY A 1 294 ? 17.653 -0.135 -11.096 1.00 87.12 294 GLY A C 1
ATOM 2264 O O . GLY A 1 294 ? 18.152 -1.157 -10.627 1.00 87.12 294 GLY A O 1
ATOM 2265 N N . GLY A 1 295 ? 18.022 0.363 -12.262 1.00 89.56 295 GLY A N 1
ATOM 2266 C CA . GLY A 1 295 ? 18.910 -0.363 -13.136 1.00 89.56 295 GLY A CA 1
ATOM 2267 C C . GLY A 1 295 ? 19.575 0.509 -14.176 1.00 89.56 295 GLY A C 1
ATOM 2268 O O . GLY A 1 295 ? 19.077 1.557 -14.591 1.00 89.56 295 GLY A O 1
ATOM 2269 N N . VAL A 1 296 ? 20.750 0.047 -14.588 1.00 89.06 296 VAL A N 1
ATOM 2270 C CA . VAL A 1 296 ? 21.442 0.552 -15.766 1.00 89.06 296 VAL A CA 1
ATOM 2271 C C . VAL A 1 296 ? 21.710 -0.627 -16.677 1.00 89.06 296 VAL A C 1
ATOM 2273 O O . VAL A 1 296 ? 22.352 -1.602 -16.281 1.00 89.06 296 VAL A O 1
ATOM 2276 N N . THR A 1 297 ? 21.239 -0.525 -17.911 1.00 93.69 297 THR A N 1
ATOM 2277 C CA . THR A 1 297 ? 21.421 -1.532 -18.949 1.00 93.69 297 THR A CA 1
ATOM 2278 C C . THR A 1 297 ? 22.201 -0.941 -20.111 1.00 93.69 297 THR A C 1
ATOM 2280 O O . THR A 1 297 ? 22.041 0.218 -20.487 1.00 93.69 297 THR A O 1
ATOM 2283 N N . LEU A 1 298 ? 23.083 -1.746 -20.683 1.00 94.56 298 LEU A N 1
ATOM 2284 C CA . LEU A 1 298 ? 23.817 -1.432 -21.891 1.00 94.56 298 LEU A CA 1
ATOM 2285 C C . LEU A 1 298 ? 23.530 -2.529 -22.903 1.00 94.56 298 LEU A C 1
ATOM 2287 O O . LEU A 1 298 ? 23.846 -3.694 -22.674 1.00 94.56 298 LEU A O 1
ATOM 2291 N N . GLU A 1 299 ? 22.944 -2.155 -24.030 1.00 95.69 299 GLU A N 1
ATOM 2292 C CA . GLU A 1 299 ? 22.665 -3.047 -25.143 1.00 95.69 299 GLU A CA 1
ATOM 2293 C C . GLU A 1 299 ? 23.484 -2.636 -26.362 1.00 95.69 299 GLU A C 1
ATOM 2295 O O . GLU A 1 299 ? 23.493 -1.477 -26.777 1.00 95.69 299 GLU A O 1
ATOM 2300 N N . VAL A 1 300 ? 24.143 -3.614 -26.978 1.00 95.06 300 VAL A N 1
ATOM 2301 C CA . VAL A 1 300 ? 24.724 -3.473 -28.309 1.00 95.06 300 VAL A CA 1
ATOM 2302 C C . VAL A 1 300 ? 23.951 -4.376 -29.253 1.00 95.06 300 VAL A C 1
ATOM 2304 O O . VAL A 1 300 ? 23.866 -5.587 -29.042 1.00 95.06 300 VAL A O 1
ATOM 2307 N N . SER A 1 301 ? 23.414 -3.798 -30.323 1.00 93.88 301 SER A N 1
ATOM 2308 C CA . SER A 1 301 ? 22.693 -4.547 -31.346 1.00 93.88 301 SER A CA 1
ATOM 2309 C C . SER A 1 301 ? 23.272 -4.322 -32.735 1.00 93.88 301 SER A C 1
ATOM 2311 O O . SER A 1 301 ? 23.714 -3.231 -33.095 1.00 93.88 301 SER A O 1
ATOM 2313 N N . VAL A 1 302 ? 23.274 -5.385 -33.536 1.00 92.06 302 VAL A N 1
ATOM 2314 C CA . VAL A 1 302 ? 23.658 -5.371 -34.946 1.00 92.06 302 VAL A CA 1
ATOM 2315 C C . VAL A 1 302 ? 22.446 -5.780 -35.763 1.00 92.06 302 VAL A C 1
ATOM 2317 O O . VAL A 1 302 ? 21.888 -6.858 -35.572 1.00 92.06 302 VAL A O 1
ATOM 2320 N N . SER A 1 303 ? 22.037 -4.910 -36.679 1.00 87.44 303 SER A N 1
ATOM 2321 C CA . SER A 1 303 ? 20.908 -5.131 -37.581 1.00 87.44 303 SER A CA 1
ATOM 2322 C C . SER A 1 303 ? 21.398 -5.230 -39.024 1.00 87.44 303 SER A C 1
ATOM 2324 O O . SER A 1 303 ? 22.088 -4.338 -39.526 1.00 87.44 303 SER A O 1
ATOM 2326 N N . ALA A 1 304 ? 21.025 -6.312 -39.704 1.00 84.00 304 ALA A N 1
ATOM 2327 C CA . ALA A 1 304 ? 21.318 -6.544 -41.111 1.00 84.00 304 ALA A CA 1
ATOM 2328 C C . ALA A 1 304 ? 20.082 -7.105 -41.825 1.00 84.00 304 ALA A C 1
ATOM 2330 O O . ALA A 1 304 ? 19.657 -8.232 -41.571 1.00 84.00 304 ALA A O 1
ATOM 2331 N N . ALA A 1 305 ? 19.541 -6.322 -42.763 1.00 81.81 305 ALA A N 1
ATOM 2332 C CA . ALA A 1 305 ? 18.341 -6.639 -43.537 1.00 81.81 305 ALA A CA 1
ATOM 2333 C C . ALA A 1 305 ? 17.130 -7.007 -42.661 1.00 81.81 305 ALA A C 1
ATOM 2335 O O . ALA A 1 305 ? 16.394 -6.125 -42.238 1.00 81.81 305 ALA A O 1
ATOM 2336 N N . VAL A 1 306 ? 16.931 -8.299 -42.413 1.00 84.50 306 VAL A N 1
ATOM 2337 C CA . VAL A 1 306 ? 15.790 -8.870 -41.682 1.00 84.50 306 VAL A CA 1
ATOM 2338 C C . VAL A 1 306 ? 16.191 -9.486 -40.344 1.00 84.50 306 VAL A C 1
ATOM 2340 O O . VAL A 1 306 ? 15.337 -10.010 -39.643 1.00 84.50 306 VAL A O 1
ATOM 2343 N N . VAL A 1 307 ? 17.477 -9.469 -39.985 1.00 87.19 307 VAL A N 1
ATOM 2344 C CA . VAL A 1 307 ? 17.978 -10.080 -38.748 1.00 87.19 307 VAL A CA 1
ATOM 2345 C C . VAL A 1 307 ? 18.593 -9.012 -37.857 1.00 87.19 307 VAL A C 1
ATOM 2347 O O . VAL A 1 307 ? 19.446 -8.236 -38.294 1.00 87.19 307 VAL A O 1
ATOM 2350 N N . ARG A 1 308 ? 18.190 -9.016 -36.589 1.00 88.94 308 ARG A N 1
ATOM 2351 C CA . ARG A 1 308 ? 18.783 -8.243 -35.505 1.00 88.94 308 ARG A CA 1
ATOM 2352 C C . ARG A 1 308 ? 19.339 -9.205 -34.470 1.00 88.94 308 ARG A C 1
ATOM 2354 O O . ARG A 1 308 ? 18.637 -10.098 -34.012 1.00 88.94 308 ARG A O 1
ATOM 2361 N N . VAL A 1 309 ? 20.594 -9.012 -34.101 1.00 92.69 309 VAL A N 1
ATOM 2362 C CA . VAL A 1 309 ? 21.218 -9.699 -32.970 1.00 92.69 309 VAL A CA 1
ATOM 2363 C C . VAL A 1 309 ? 21.542 -8.638 -31.937 1.00 92.69 309 VAL A C 1
ATOM 2365 O O . VAL A 1 309 ? 22.183 -7.647 -32.285 1.00 92.69 309 VAL A O 1
ATOM 2368 N N . SER A 1 310 ? 21.106 -8.818 -30.697 1.00 92.75 310 SER A N 1
ATOM 2369 C CA . SER A 1 310 ? 21.483 -7.946 -29.591 1.00 92.75 310 SER A CA 1
ATOM 2370 C C . SER A 1 310 ? 22.092 -8.732 -28.444 1.00 92.75 310 SER A C 1
ATOM 2372 O O . SER A 1 310 ? 21.748 -9.885 -28.182 1.00 92.75 310 SER A O 1
ATOM 2374 N N . VAL A 1 311 ? 23.041 -8.090 -27.781 1.00 96.12 311 VAL A N 1
ATOM 2375 C CA . VAL A 1 311 ? 23.577 -8.521 -26.499 1.00 96.12 311 VAL A CA 1
ATOM 2376 C C . VAL A 1 311 ? 23.413 -7.340 -25.566 1.00 96.12 311 VAL A C 1
ATOM 2378 O O . VAL A 1 311 ? 23.894 -6.246 -25.869 1.00 96.12 311 VAL A O 1
ATOM 2381 N N . SER A 1 312 ? 22.741 -7.555 -24.447 1.00 94.94 312 SER A N 1
ATOM 2382 C CA . SER A 1 312 ? 22.639 -6.574 -23.386 1.00 94.94 312 SER A CA 1
ATOM 2383 C C . SER A 1 312 ? 23.185 -7.123 -22.083 1.00 94.94 312 SER A C 1
ATOM 2385 O O . SER A 1 312 ? 23.186 -8.327 -21.828 1.00 94.94 312 SER A O 1
ATOM 2387 N N . GLY A 1 313 ? 23.711 -6.217 -21.276 1.00 94.75 313 GLY A N 1
ATOM 2388 C CA . GLY A 1 313 ? 24.147 -6.486 -19.922 1.00 94.75 313 GLY A CA 1
ATOM 2389 C C . GLY A 1 313 ? 23.807 -5.297 -19.044 1.00 94.75 313 GLY A C 1
ATOM 2390 O O . GLY A 1 313 ? 23.825 -4.160 -19.509 1.00 94.75 313 GLY A O 1
ATOM 2391 N N . GLY A 1 314 ? 23.481 -5.538 -17.786 1.00 93.81 314 GLY A N 1
ATOM 2392 C CA . GLY A 1 314 ? 23.099 -4.475 -16.876 1.00 93.81 314 GLY A CA 1
ATOM 2393 C C . GLY A 1 314 ? 23.226 -4.873 -15.423 1.00 93.81 314 GLY A C 1
ATOM 2394 O O . GLY A 1 314 ? 23.368 -6.049 -15.093 1.00 93.81 314 GLY A O 1
ATOM 2395 N N . ILE A 1 315 ? 23.181 -3.866 -14.566 1.00 90.62 315 ILE A N 1
ATOM 2396 C CA . ILE A 1 315 ? 23.087 -4.037 -13.122 1.00 90.62 315 ILE A CA 1
ATOM 2397 C C . ILE A 1 315 ? 21.700 -3.558 -12.721 1.00 90.62 315 ILE A C 1
ATOM 2399 O O . ILE A 1 315 ? 21.289 -2.478 -13.146 1.00 90.62 315 ILE A O 1
ATOM 2403 N N . ARG A 1 316 ? 21.002 -4.350 -11.912 1.00 92.94 316 ARG A N 1
ATOM 2404 C CA . ARG A 1 316 ? 19.744 -3.974 -11.269 1.00 92.94 316 ARG A CA 1
ATOM 2405 C C . ARG A 1 316 ? 19.930 -4.035 -9.762 1.00 92.94 316 ARG A C 1
ATOM 2407 O O . ARG A 1 316 ? 20.530 -4.980 -9.270 1.00 92.94 316 ARG A O 1
ATOM 2414 N N . PHE A 1 317 ? 19.418 -3.055 -9.043 1.00 92.00 317 PHE A N 1
ATOM 2415 C CA . PHE A 1 317 ? 19.284 -3.089 -7.596 1.00 92.00 317 PHE A CA 1
ATOM 2416 C C . PHE A 1 317 ? 17.800 -3.117 -7.234 1.00 92.00 317 PHE A C 1
ATOM 2418 O O . PHE A 1 317 ? 16.968 -2.532 -7.934 1.00 92.00 317 PHE A O 1
ATOM 2425 N N . VAL A 1 318 ? 17.483 -3.826 -6.162 1.00 94.75 318 VAL A N 1
ATOM 2426 C CA . VAL A 1 318 ? 16.162 -3.892 -5.546 1.00 94.75 318 VAL A CA 1
ATOM 2427 C C . VAL A 1 318 ? 16.364 -3.608 -4.065 1.00 94.75 318 VAL A C 1
ATOM 2429 O O . VAL A 1 318 ? 17.271 -4.172 -3.462 1.00 94.75 318 VAL A O 1
ATOM 2432 N N . VAL A 1 319 ? 15.577 -2.689 -3.521 1.00 92.81 319 VAL A N 1
ATOM 2433 C CA . VAL A 1 319 ? 15.518 -2.387 -2.093 1.00 92.81 319 VAL A CA 1
ATOM 2434 C C . VAL A 1 319 ? 14.085 -2.632 -1.655 1.00 92.81 319 VAL A C 1
ATOM 2436 O O . VAL A 1 319 ? 13.189 -1.933 -2.126 1.00 92.81 319 VAL A O 1
ATOM 2439 N N . ASN A 1 320 ? 13.877 -3.617 -0.798 1.00 94.81 320 ASN A N 1
ATOM 2440 C CA . ASN A 1 320 ? 12.630 -3.802 -0.076 1.00 94.81 320 ASN A CA 1
ATOM 2441 C C . ASN A 1 320 ? 12.744 -3.055 1.250 1.00 94.81 320 ASN A C 1
ATOM 2443 O O . ASN A 1 320 ? 13.815 -3.030 1.854 1.00 94.81 320 ASN A O 1
ATOM 2447 N N . ILE A 1 321 ? 11.670 -2.393 1.646 1.00 92.19 321 ILE A N 1
ATOM 2448 C CA . ILE A 1 321 ? 11.517 -1.745 2.940 1.00 92.19 321 ILE A CA 1
ATOM 2449 C C . ILE A 1 321 ? 10.207 -2.275 3.490 1.00 92.19 321 ILE A C 1
ATOM 2451 O O . ILE A 1 321 ? 9.170 -2.053 2.856 1.00 92.19 321 ILE A O 1
ATOM 2455 N N . ASP A 1 322 ? 10.275 -2.935 4.635 1.00 91.94 322 ASP A N 1
ATOM 2456 C CA . ASP A 1 322 ? 9.105 -3.495 5.301 1.00 91.94 322 ASP A CA 1
ATOM 2457 C C . ASP A 1 322 ? 8.976 -3.024 6.733 1.00 91.94 322 ASP A C 1
ATOM 2459 O O . ASP A 1 322 ? 9.933 -2.464 7.276 1.00 91.94 322 ASP A O 1
ATOM 2463 N N . LEU A 1 323 ? 7.794 -3.181 7.330 1.00 89.50 323 LEU A N 1
ATOM 2464 C CA . LEU A 1 323 ? 7.645 -2.911 8.754 1.00 89.50 323 LEU A CA 1
ATOM 2465 C C . LEU A 1 323 ? 8.351 -4.003 9.544 1.00 89.50 323 LEU A C 1
ATOM 2467 O O . LEU A 1 323 ? 8.348 -5.170 9.194 1.00 89.50 323 LEU A O 1
ATOM 2471 N N . TYR A 1 324 ? 8.981 -3.604 10.638 1.00 86.06 324 TYR A N 1
ATOM 2472 C CA . TYR A 1 324 ? 9.571 -4.575 11.535 1.00 86.06 324 TYR A CA 1
ATOM 2473 C C . TYR A 1 324 ? 8.500 -5.132 12.478 1.00 86.06 324 TYR A C 1
ATOM 2475 O O . TYR A 1 324 ? 8.128 -4.458 13.445 1.00 86.06 324 TYR A O 1
ATOM 2483 N N . ASP A 1 325 ? 8.049 -6.360 12.219 1.00 83.75 325 ASP A N 1
ATOM 2484 C CA . ASP A 1 325 ? 7.216 -7.149 13.129 1.00 83.75 325 ASP A CA 1
ATOM 2485 C C . ASP A 1 325 ? 8.016 -8.338 13.701 1.00 83.75 325 ASP A C 1
ATOM 2487 O O . ASP A 1 325 ? 8.245 -9.336 13.014 1.00 83.75 325 ASP A O 1
ATOM 2491 N N . PRO A 1 326 ? 8.469 -8.286 14.968 1.00 71.56 326 PRO A N 1
ATOM 2492 C CA . PRO A 1 326 ? 9.178 -9.410 15.572 1.00 71.56 326 PRO A CA 1
ATOM 2493 C C . PRO A 1 326 ? 8.270 -10.610 15.886 1.00 71.56 326 PRO A C 1
ATOM 2495 O O . PRO A 1 326 ? 8.791 -11.710 16.081 1.00 71.56 326 PRO A O 1
ATOM 2498 N N . ASN A 1 327 ? 6.946 -10.424 15.975 1.00 73.12 327 ASN A N 1
ATOM 2499 C CA . ASN A 1 327 ? 5.992 -11.460 16.381 1.00 73.12 327 ASN A CA 1
ATOM 2500 C C . ASN A 1 327 ? 4.734 -11.478 15.479 1.00 73.12 327 ASN A C 1
ATOM 2502 O O . ASN A 1 327 ? 3.611 -11.376 15.989 1.00 73.12 327 ASN A O 1
ATOM 2506 N N . PRO A 1 328 ? 4.880 -11.709 14.159 1.00 74.56 328 PRO A N 1
ATOM 2507 C CA . PRO A 1 328 ? 3.774 -11.599 13.204 1.00 74.56 328 PRO A CA 1
ATOM 2508 C C . PRO A 1 328 ? 2.663 -12.631 13.436 1.00 74.56 328 PRO A C 1
ATOM 2510 O O . PRO A 1 328 ? 1.496 -12.386 13.134 1.00 74.56 328 PRO A O 1
ATOM 2513 N N . GLU A 1 329 ? 2.988 -13.790 14.017 1.00 72.56 329 GLU A N 1
ATOM 2514 C CA . GLU A 1 329 ? 1.989 -14.810 14.363 1.00 72.56 329 GLU A CA 1
ATOM 2515 C C . GLU A 1 329 ? 1.097 -14.390 15.543 1.00 72.56 329 GLU A C 1
ATOM 2517 O O . GLU A 1 329 ? -0.075 -14.767 15.587 1.00 72.56 329 GLU A O 1
ATOM 2522 N N . GLU A 1 330 ? 1.632 -13.623 16.499 1.00 71.06 330 GLU A N 1
ATOM 2523 C CA . GLU A 1 330 ? 0.88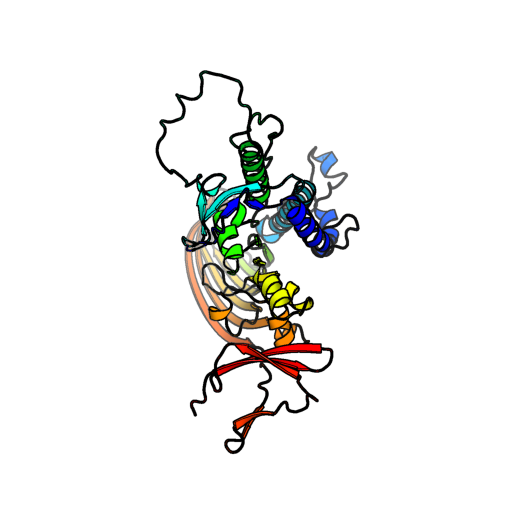8 -13.163 17.679 1.00 71.06 330 GLU A CA 1
ATOM 2524 C C . GLU A 1 330 ? 0.029 -11.940 17.346 1.00 71.06 330 GLU A C 1
ATOM 2526 O O . GLU A 1 330 ? -1.115 -11.844 17.795 1.00 71.06 330 GLU A O 1
ATOM 2531 N N . SER A 1 331 ? 0.562 -11.038 16.518 1.00 72.69 331 SER A N 1
ATOM 2532 C CA . SER A 1 331 ? -0.114 -9.814 16.084 1.00 72.69 331 SER A CA 1
ATOM 2533 C C . SER A 1 331 ? -1.159 -10.059 14.982 1.00 72.69 331 SER A C 1
ATOM 2535 O O . SER A 1 331 ? -2.011 -9.201 14.729 1.00 72.69 331 SER A O 1
ATOM 2537 N N . GLY A 1 332 ? -1.107 -11.221 14.317 1.00 76.25 332 GLY A N 1
ATOM 2538 C CA . GLY A 1 332 ? -1.857 -11.484 13.086 1.00 76.25 332 GLY A CA 1
ATOM 2539 C C . GLY A 1 332 ? -1.340 -10.661 11.899 1.00 76.25 332 GLY A C 1
ATOM 2540 O O . GLY A 1 332 ? -2.120 -10.321 11.008 1.00 76.25 332 GLY A O 1
ATOM 2541 N N . GLY A 1 333 ? -0.052 -10.301 11.927 1.00 81.06 333 GLY A N 1
ATOM 2542 C CA . GLY A 1 333 ? 0.630 -9.429 10.972 1.00 81.06 333 GLY A CA 1
ATOM 2543 C C . GLY A 1 333 ? 0.119 -7.991 10.986 1.00 81.06 333 GLY A C 1
ATOM 2544 O O . GLY A 1 333 ? -0.012 -7.367 9.928 1.00 81.06 333 GLY A O 1
ATOM 2545 N N . LEU A 1 334 ? -0.244 -7.505 12.174 1.00 87.56 334 LEU A N 1
ATOM 2546 C CA . LEU A 1 334 ? -0.692 -6.141 12.427 1.00 87.56 334 LEU A CA 1
ATOM 2547 C C . LEU A 1 334 ? 0.318 -5.439 13.331 1.00 87.56 334 LEU A C 1
ATOM 2549 O O . LEU A 1 334 ? 0.417 -5.763 14.508 1.00 87.56 334 LEU A O 1
ATOM 2553 N N . VAL A 1 335 ? 0.978 -4.413 12.816 1.00 87.88 335 VAL A N 1
ATOM 2554 C CA . VAL A 1 335 ? 2.006 -3.656 13.529 1.00 87.88 335 VAL A CA 1
ATOM 2555 C C . VAL A 1 335 ? 1.402 -2.402 14.152 1.00 87.88 335 VAL A C 1
ATOM 2557 O O . VAL A 1 335 ? 0.876 -1.525 13.457 1.00 87.88 335 VAL A O 1
ATOM 2560 N N . ARG A 1 336 ? 1.471 -2.290 15.479 1.00 85.19 336 ARG A N 1
ATOM 2561 C CA . ARG A 1 336 ? 0.840 -1.201 16.246 1.00 85.19 336 ARG A CA 1
ATOM 2562 C C . ARG A 1 336 ? 1.820 -0.085 16.610 1.00 85.19 336 ARG A C 1
ATOM 2564 O O . ARG A 1 336 ? 3.007 -0.329 16.822 1.00 85.19 336 ARG A O 1
ATOM 2571 N N . PRO A 1 337 ? 1.344 1.166 16.778 1.00 79.44 337 PRO A N 1
ATOM 2572 C CA . PRO A 1 337 ? 2.192 2.297 17.141 1.00 79.44 337 PRO A CA 1
ATOM 2573 C C . PRO A 1 337 ? 3.069 2.062 18.377 1.00 79.44 337 PRO A C 1
ATOM 2575 O O . PRO A 1 337 ? 4.233 2.457 18.374 1.00 79.44 337 PRO A O 1
ATOM 2578 N N . PHE A 1 338 ? 2.558 1.413 19.428 1.00 75.38 338 PHE A N 1
ATOM 2579 C CA . PHE A 1 338 ? 3.361 1.147 20.626 1.00 75.38 338 PHE A CA 1
ATOM 2580 C C . PHE A 1 338 ? 4.436 0.068 20.407 1.00 75.38 338 PHE A C 1
ATOM 2582 O O . PHE A 1 338 ? 5.509 0.159 21.004 1.00 75.38 338 PHE A O 1
ATOM 2589 N N . GLU A 1 339 ? 4.219 -0.891 19.506 1.00 73.44 339 GLU A N 1
ATOM 2590 C CA . GLU A 1 339 ? 5.233 -1.885 19.117 1.00 73.44 339 GLU A CA 1
ATOM 2591 C C . GLU A 1 339 ? 6.398 -1.195 18.387 1.00 73.44 339 GLU A C 1
ATOM 2593 O O . GLU A 1 339 ? 7.571 -1.399 18.714 1.00 73.44 339 GLU A O 1
ATOM 2598 N N . LEU A 1 340 ? 6.087 -0.250 17.494 1.00 74.06 340 LEU A N 1
ATOM 2599 C CA . LEU A 1 340 ? 7.096 0.567 16.814 1.00 74.06 340 LEU A CA 1
ATOM 2600 C C . LEU A 1 340 ? 7.877 1.445 17.798 1.00 74.06 340 LEU A C 1
ATOM 2602 O O . LEU A 1 340 ? 9.111 1.492 17.789 1.00 74.06 340 LEU A O 1
ATOM 2606 N N . LEU A 1 341 ? 7.169 2.133 18.693 1.00 68.88 341 LEU A N 1
ATOM 2607 C CA . LEU A 1 341 ? 7.795 3.023 19.669 1.00 68.88 341 LEU A CA 1
ATOM 2608 C C . LEU A 1 341 ? 8.666 2.258 20.677 1.00 68.88 341 LEU A C 1
ATOM 2610 O O . LEU A 1 341 ? 9.713 2.774 21.077 1.00 68.88 341 LEU A O 1
ATOM 2614 N N . SER A 1 342 ? 8.296 1.023 21.029 1.00 65.62 342 SER A N 1
ATOM 2615 C CA . SER A 1 342 ? 9.114 0.154 21.884 1.00 65.62 342 SER A CA 1
ATOM 2616 C C . SER A 1 342 ? 10.370 -0.373 21.171 1.00 65.62 342 SER A C 1
ATOM 2618 O O . SER A 1 342 ? 11.427 -0.481 21.796 1.00 65.62 342 SER A O 1
ATOM 2620 N N . SER A 1 343 ? 10.317 -0.569 19.847 1.00 66.38 343 SER A N 1
ATOM 2621 C CA . SER A 1 343 ? 11.489 -0.889 19.008 1.00 66.38 343 SER A CA 1
ATOM 2622 C C . SER A 1 343 ? 12.511 0.262 18.960 1.00 66.38 343 SER A C 1
ATOM 2624 O O . SER A 1 343 ? 13.726 0.063 18.815 1.00 66.38 343 SER A O 1
ATOM 2626 N N . GLY A 1 344 ? 12.042 1.493 19.177 1.00 64.62 344 GLY A N 1
ATOM 2627 C CA . GLY A 1 344 ? 12.852 2.638 19.577 1.00 64.62 344 GLY A CA 1
ATOM 2628 C C . GLY A 1 344 ? 12.438 3.949 18.915 1.00 64.62 344 GLY A C 1
ATOM 2629 O O . GLY A 1 344 ? 11.693 3.993 17.947 1.00 64.62 344 GLY A O 1
ATOM 2630 N N . ASN A 1 345 ? 13.002 5.058 19.398 1.00 68.38 345 ASN A N 1
ATOM 2631 C CA . ASN A 1 345 ? 12.599 6.411 18.979 1.00 68.38 345 ASN A CA 1
ATOM 2632 C C . ASN A 1 345 ? 13.101 6.841 17.585 1.00 68.38 345 ASN A C 1
ATOM 2634 O O . ASN A 1 345 ? 12.908 7.992 17.192 1.00 68.38 345 ASN A O 1
ATOM 2638 N N . SER A 1 346 ? 13.823 5.980 16.865 1.00 70.88 346 SER A N 1
ATOM 2639 C CA . SER A 1 346 ? 14.319 6.293 15.524 1.00 70.88 346 SER A CA 1
ATOM 2640 C C . SER A 1 346 ? 13.459 5.568 14.496 1.00 70.88 346 SER A C 1
ATOM 2642 O O . SER A 1 346 ? 13.407 4.345 14.569 1.00 70.88 346 SER A O 1
ATOM 2644 N N . PRO A 1 347 ? 12.879 6.269 13.502 1.00 74.81 347 PRO A N 1
ATOM 2645 C CA . PRO A 1 347 ? 12.068 5.631 12.465 1.00 74.81 347 PRO A CA 1
ATOM 2646 C C . PRO A 1 347 ? 12.796 4.515 11.711 1.00 74.81 347 PRO A C 1
ATOM 2648 O O . PRO A 1 347 ? 12.170 3.571 11.270 1.00 74.81 347 PRO A O 1
ATOM 2651 N N . LEU A 1 348 ? 14.131 4.570 11.609 1.00 77.81 348 LEU A N 1
ATOM 2652 C CA . LEU A 1 348 ? 14.927 3.501 10.991 1.00 77.81 348 LEU A CA 1
ATOM 2653 C C . LEU A 1 348 ? 14.860 2.165 11.744 1.00 77.81 348 LEU A C 1
ATOM 2655 O O . LEU A 1 348 ? 15.277 1.158 11.192 1.00 77.81 348 LEU A O 1
ATOM 2659 N N . LYS A 1 349 ? 14.401 2.159 13.000 1.00 81.31 349 LYS A N 1
ATOM 2660 C CA . LYS A 1 349 ? 14.197 0.935 13.782 1.00 81.31 349 LYS A CA 1
ATOM 2661 C C . LYS A 1 349 ? 12.807 0.327 13.614 1.00 81.31 349 LYS A C 1
ATOM 2663 O O . LYS A 1 349 ? 12.547 -0.716 14.191 1.00 81.31 349 LYS A O 1
ATOM 2668 N N . TRP A 1 350 ? 11.920 1.008 12.896 1.00 84.31 350 TRP A N 1
ATOM 2669 C CA . TRP A 1 350 ? 10.559 0.543 12.625 1.00 84.31 350 TRP A CA 1
ATOM 2670 C C . TRP A 1 350 ? 10.474 -0.252 11.333 1.00 84.31 350 TRP A C 1
ATOM 2672 O O . TRP A 1 350 ? 9.413 -0.781 11.030 1.00 84.31 350 TRP A O 1
ATOM 2682 N N . PHE A 1 351 ? 11.567 -0.284 10.570 1.00 89.12 351 PHE A N 1
ATOM 2683 C CA . PHE A 1 351 ? 11.612 -0.914 9.268 1.00 89.12 351 PHE A CA 1
ATOM 2684 C C . PHE A 1 351 ? 12.787 -1.873 9.168 1.00 89.12 351 PHE A C 1
ATOM 2686 O O . PHE A 1 351 ? 13.881 -1.587 9.672 1.00 89.12 351 PHE A O 1
ATOM 2693 N N . GLU A 1 352 ? 12.560 -2.959 8.450 1.00 90.19 352 GLU A N 1
ATOM 2694 C CA . GLU A 1 352 ? 13.598 -3.824 7.914 1.00 90.19 352 GLU A CA 1
ATOM 2695 C C . GLU A 1 352 ? 13.870 -3.499 6.444 1.00 90.19 352 GLU A C 1
ATOM 2697 O O . GLU A 1 352 ? 13.050 -2.895 5.746 1.00 90.19 352 GLU A O 1
ATOM 2702 N N . PHE A 1 353 ? 15.086 -3.805 5.992 1.00 91.31 353 PHE A N 1
ATOM 2703 C CA . PHE A 1 353 ? 15.528 -3.473 4.642 1.00 91.31 353 PHE A CA 1
ATOM 2704 C C . PHE A 1 353 ? 16.272 -4.640 4.005 1.00 91.31 353 PHE A C 1
ATOM 2706 O O . PHE A 1 353 ? 17.359 -4.987 4.470 1.00 91.31 353 PHE A O 1
ATOM 2713 N N . ASP A 1 354 ? 15.788 -5.118 2.859 1.00 93.38 354 ASP A N 1
ATOM 2714 C CA . ASP A 1 354 ? 16.523 -6.059 2.010 1.00 93.38 354 ASP A CA 1
ATOM 2715 C C . ASP A 1 354 ? 17.052 -5.352 0.773 1.00 93.38 354 ASP A C 1
ATOM 2717 O O . ASP A 1 354 ? 16.303 -4.793 -0.032 1.00 93.38 354 ASP A O 1
ATOM 2721 N N . ILE A 1 355 ? 18.363 -5.392 0.577 1.00 92.50 355 ILE A N 1
ATOM 2722 C CA . ILE A 1 355 ? 19.030 -4.774 -0.564 1.00 92.50 355 ILE A CA 1
ATOM 2723 C C . ILE A 1 355 ? 19.682 -5.862 -1.399 1.00 92.50 355 ILE A C 1
ATOM 2725 O O . ILE A 1 355 ? 20.745 -6.366 -1.047 1.00 92.50 355 ILE A O 1
ATOM 2729 N N . SER A 1 356 ? 19.125 -6.137 -2.574 1.00 95.12 356 SER A N 1
ATOM 2730 C CA . SER A 1 356 ? 19.672 -7.114 -3.515 1.00 95.12 356 SER A CA 1
ATOM 2731 C C . SER A 1 356 ? 20.196 -6.444 -4.785 1.00 95.12 356 SER A C 1
ATOM 2733 O O . SER A 1 356 ? 19.530 -5.618 -5.413 1.00 95.12 356 SER A O 1
ATOM 2735 N N . ILE A 1 357 ? 21.400 -6.824 -5.215 1.00 92.06 357 ILE A N 1
ATOM 2736 C CA . ILE A 1 357 ? 22.022 -6.354 -6.458 1.00 92.06 357 ILE A CA 1
ATOM 2737 C C . ILE A 1 357 ? 22.195 -7.531 -7.412 1.00 92.06 357 ILE A C 1
ATOM 2739 O O . ILE A 1 357 ? 22.838 -8.526 -7.092 1.00 92.06 357 ILE A O 1
ATOM 2743 N N . PHE A 1 358 ? 21.702 -7.377 -8.634 1.00 94.88 358 PHE A N 1
ATOM 2744 C CA . PHE A 1 358 ? 21.720 -8.382 -9.686 1.00 94.88 358 PHE A CA 1
ATOM 2745 C C . PHE A 1 358 ? 22.544 -7.916 -10.884 1.00 94.88 358 PHE A C 1
ATOM 2747 O O . PHE A 1 358 ? 22.393 -6.795 -11.371 1.00 94.88 358 PHE A O 1
ATOM 2754 N N . LEU A 1 359 ? 23.366 -8.814 -11.418 1.00 94.81 359 LEU A N 1
ATOM 2755 C CA . LEU A 1 359 ? 23.939 -8.705 -12.752 1.00 94.81 359 LEU A CA 1
ATOM 2756 C C . LEU A 1 359 ? 23.038 -9.446 -13.736 1.00 94.81 359 LEU A C 1
ATOM 2758 O O . LEU A 1 359 ? 22.741 -10.626 -13.552 1.00 94.81 359 LEU A O 1
ATOM 2762 N N . GLN A 1 360 ? 22.639 -8.764 -14.799 1.00 94.19 360 GLN A N 1
ATOM 2763 C CA . GLN A 1 360 ? 21.796 -9.315 -15.850 1.00 94.19 360 GLN A CA 1
ATOM 2764 C C . GLN A 1 360 ? 22.550 -9.309 -17.169 1.00 94.19 360 GLN A C 1
ATOM 2766 O O . GLN A 1 360 ? 23.226 -8.337 -17.504 1.00 94.19 360 GLN A O 1
ATOM 2771 N N . ALA A 1 361 ? 22.420 -10.383 -17.934 1.00 95.06 361 ALA A N 1
ATOM 2772 C CA . ALA A 1 361 ? 22.878 -10.466 -19.307 1.00 95.06 361 ALA A CA 1
ATOM 2773 C C . ALA A 1 361 ? 21.788 -11.114 -20.155 1.00 95.06 361 ALA A C 1
ATOM 2775 O O . ALA A 1 361 ? 21.236 -12.147 -19.786 1.00 95.06 361 ALA A O 1
ATOM 2776 N N . ARG A 1 362 ? 21.490 -10.526 -21.307 1.00 95.56 362 ARG A N 1
ATOM 2777 C CA . ARG A 1 362 ? 20.507 -11.050 -22.250 1.00 95.56 362 ARG A CA 1
ATOM 2778 C C . ARG A 1 362 ? 21.126 -11.110 -23.632 1.00 95.56 362 ARG A C 1
ATOM 2780 O O . ARG A 1 362 ? 21.730 -10.151 -24.106 1.00 95.56 362 ARG A O 1
ATOM 2787 N N . VAL A 1 363 ? 20.950 -12.238 -24.303 1.00 94.44 363 VAL A N 1
ATOM 2788 C CA . VAL A 1 363 ? 21.278 -12.380 -25.723 1.00 94.44 363 VAL A CA 1
ATOM 2789 C C . VAL A 1 363 ? 19.974 -12.577 -26.462 1.00 94.44 363 VAL A C 1
ATOM 2791 O O . VAL A 1 363 ? 19.194 -13.453 -26.097 1.00 94.44 363 VAL A O 1
ATOM 2794 N N . SER A 1 364 ? 19.726 -11.774 -27.493 1.00 93.31 364 SER A N 1
ATOM 2795 C CA . SER A 1 364 ? 18.522 -11.898 -28.304 1.00 93.31 364 SER A CA 1
ATOM 2796 C C . SER A 1 364 ? 18.826 -11.926 -29.799 1.00 93.31 364 SER A C 1
ATOM 2798 O O . SER A 1 364 ? 19.744 -11.270 -30.295 1.00 93.31 364 SER A O 1
ATOM 2800 N N . VAL A 1 365 ? 18.051 -12.723 -30.526 1.00 91.31 365 VAL A N 1
ATOM 2801 C CA . VAL A 1 365 ? 18.055 -12.800 -31.983 1.00 91.31 365 VAL A CA 1
ATOM 2802 C C . VAL A 1 365 ? 16.624 -12.619 -32.455 1.00 91.31 365 VAL A C 1
ATOM 2804 O O . VAL A 1 365 ? 15.763 -13.461 -32.202 1.00 91.31 365 VAL A O 1
ATOM 2807 N N . SER A 1 366 ? 16.388 -11.538 -33.183 1.00 88.88 366 SER A N 1
ATOM 2808 C CA . SER A 1 366 ? 15.083 -11.194 -33.729 1.00 88.88 366 SER A CA 1
ATOM 2809 C C . SER A 1 366 ? 15.133 -11.233 -35.250 1.00 88.88 366 SER A C 1
ATOM 2811 O O . SER A 1 366 ? 16.025 -10.659 -35.875 1.00 88.88 366 SER A O 1
ATOM 2813 N N . VAL A 1 367 ? 14.162 -11.904 -35.859 1.00 85.19 367 VAL A N 1
ATOM 2814 C CA . VAL A 1 367 ? 13.957 -11.927 -37.308 1.00 85.19 367 VAL A CA 1
ATOM 2815 C C . VAL A 1 367 ? 12.698 -11.132 -37.617 1.00 85.19 367 VAL A C 1
ATOM 2817 O O . VAL A 1 367 ? 11.609 -11.467 -37.147 1.00 85.19 367 VAL A O 1
ATOM 2820 N N . GLY A 1 368 ? 12.849 -10.064 -38.393 1.00 78.94 368 GLY A N 1
ATOM 2821 C CA . GLY A 1 368 ? 11.769 -9.177 -38.799 1.00 78.94 368 GLY A CA 1
ATOM 2822 C C . GLY A 1 368 ? 11.438 -9.270 -40.284 1.00 78.94 368 GLY A C 1
ATOM 2823 O O . GLY A 1 368 ? 12.261 -9.663 -41.103 1.00 78.94 368 GLY A O 1
ATOM 2824 N N . ILE A 1 369 ? 10.223 -8.878 -40.654 1.00 71.69 369 ILE A N 1
ATOM 2825 C CA . ILE A 1 369 ? 9.837 -8.634 -42.046 1.00 71.69 369 ILE A CA 1
ATOM 2826 C C . ILE A 1 369 ? 9.679 -7.131 -42.234 1.00 71.69 369 ILE A C 1
ATOM 2828 O O . ILE A 1 369 ? 9.058 -6.443 -41.423 1.00 71.69 369 ILE A O 1
ATOM 2832 N N . PHE A 1 370 ? 10.232 -6.629 -43.335 1.00 60.44 370 PHE A N 1
ATOM 2833 C CA . PHE A 1 370 ? 10.055 -5.245 -43.745 1.00 60.44 370 PHE A CA 1
ATOM 2834 C C . PHE A 1 370 ? 8.724 -5.101 -44.488 1.00 60.44 370 PHE A C 1
ATOM 2836 O O . PHE A 1 370 ? 8.573 -5.611 -45.600 1.00 60.44 370 PHE A O 1
ATOM 2843 N N . VAL A 1 371 ? 7.757 -4.402 -43.891 1.00 62.66 371 VAL A N 1
ATOM 2844 C CA . VAL A 1 371 ? 6.497 -4.043 -44.558 1.00 62.66 371 VAL A CA 1
ATOM 2845 C C . VAL A 1 371 ? 6.508 -2.537 -44.807 1.00 62.66 371 VAL A C 1
ATOM 2847 O O . VAL A 1 371 ? 6.067 -1.735 -43.987 1.00 62.66 371 VAL A O 1
ATOM 2850 N N . GLY A 1 372 ? 7.078 -2.139 -45.949 1.00 64.56 372 GLY A N 1
ATOM 2851 C CA . GLY A 1 372 ? 7.220 -0.732 -46.338 1.00 64.56 372 GLY A CA 1
ATOM 2852 C C . GLY A 1 372 ? 8.267 0.011 -45.504 1.00 64.56 372 GLY A C 1
ATOM 2853 O O . GLY A 1 372 ? 9.431 0.040 -45.887 1.00 64.56 372 GLY A O 1
ATOM 2854 N N . PHE A 1 373 ? 7.838 0.616 -44.392 1.00 55.69 373 PHE A N 1
ATOM 2855 C CA . PHE A 1 373 ? 8.651 1.401 -43.444 1.00 55.69 373 PHE A CA 1
ATOM 2856 C C . PHE A 1 373 ? 8.549 0.896 -41.993 1.00 55.69 373 PHE A C 1
ATOM 2858 O O . PHE A 1 373 ? 9.164 1.473 -41.100 1.00 55.69 373 PHE A O 1
ATOM 2865 N N . LEU A 1 374 ? 7.771 -0.163 -41.753 1.00 49.62 374 LEU A N 1
ATOM 2866 C CA . LEU A 1 374 ? 7.627 -0.799 -40.446 1.00 49.62 374 LEU A CA 1
ATOM 2867 C C . LEU A 1 374 ? 8.437 -2.099 -40.432 1.00 49.62 374 LEU A C 1
ATOM 2869 O O . LEU A 1 374 ? 8.244 -2.973 -41.283 1.00 49.62 374 LEU A O 1
ATOM 2873 N N . GLU A 1 375 ? 9.343 -2.218 -39.464 1.00 60.66 375 GLU A N 1
ATOM 2874 C CA . GLU A 1 375 ? 10.028 -3.469 -39.141 1.00 60.66 375 GLU A CA 1
ATOM 2875 C C . GLU A 1 375 ? 9.142 -4.241 -38.158 1.00 60.66 375 GLU A C 1
ATOM 2877 O O . GLU A 1 375 ? 8.960 -3.820 -37.018 1.00 60.66 375 GLU A O 1
ATOM 2882 N N . VAL A 1 376 ? 8.545 -5.345 -38.612 1.00 69.62 376 VAL A N 1
ATOM 2883 C CA . VAL A 1 376 ? 7.713 -6.210 -37.765 1.00 69.62 376 VAL A CA 1
ATOM 2884 C C . VAL A 1 376 ? 8.535 -7.429 -37.380 1.00 69.62 376 VAL A C 1
ATOM 2886 O O . VAL A 1 376 ? 8.874 -8.230 -38.250 1.00 69.62 376 VAL A O 1
ATOM 2889 N N . SER A 1 377 ? 8.856 -7.587 -36.097 1.00 73.38 377 SER A N 1
ATOM 2890 C CA . SER A 1 377 ? 9.490 -8.793 -35.555 1.00 73.38 377 SER A CA 1
ATOM 2891 C C . SER A 1 377 ? 8.528 -9.980 -35.659 1.00 73.38 377 SER A C 1
ATOM 2893 O O . SER A 1 377 ? 7.451 -9.979 -35.071 1.00 73.38 377 SER A O 1
ATOM 2895 N N . VAL A 1 378 ? 8.909 -10.997 -36.432 1.00 77.81 378 VAL A N 1
ATOM 2896 C CA . VAL A 1 378 ? 8.120 -12.226 -36.637 1.00 77.81 378 VAL A CA 1
ATOM 2897 C C . VAL A 1 378 ? 8.526 -13.308 -35.651 1.00 77.81 378 VAL A C 1
ATOM 2899 O O . VAL A 1 378 ? 7.702 -14.118 -35.234 1.00 77.81 378 VAL A O 1
ATOM 2902 N N . TYR A 1 379 ? 9.802 -13.328 -35.284 1.00 84.06 379 TYR A N 1
ATOM 2903 C CA . TYR A 1 379 ? 10.339 -14.288 -34.340 1.00 84.06 379 TYR A CA 1
ATOM 2904 C C . TYR A 1 379 ? 11.430 -13.629 -33.510 1.00 84.06 379 TYR A C 1
ATOM 2906 O O . TYR A 1 379 ? 12.311 -12.977 -34.068 1.00 84.06 379 TYR A O 1
ATOM 2914 N N . THR A 1 380 ? 11.381 -13.831 -32.201 1.00 87.06 380 THR A N 1
ATOM 2915 C CA . THR A 1 380 ? 12.413 -13.396 -31.263 1.00 87.06 380 THR A CA 1
ATOM 2916 C C . THR A 1 380 ? 12.800 -14.600 -30.426 1.00 87.06 380 THR A C 1
ATOM 2918 O O . THR A 1 380 ? 11.943 -15.222 -29.801 1.00 87.06 380 THR A O 1
ATOM 2921 N N . LEU A 1 381 ? 14.084 -14.930 -30.428 1.00 90.12 381 LEU A N 1
ATOM 2922 C CA . LEU A 1 381 ? 14.689 -15.852 -29.480 1.00 90.12 381 LEU A CA 1
ATOM 2923 C C . LEU A 1 381 ? 15.508 -15.024 -28.500 1.00 90.12 381 LEU A C 1
ATOM 2925 O O . LEU A 1 381 ? 16.327 -14.216 -28.932 1.00 90.12 381 LEU A O 1
ATOM 2929 N N . SER A 1 382 ? 15.315 -15.227 -27.205 1.00 92.12 382 SER A N 1
ATOM 2930 C CA . SER A 1 382 ? 16.111 -14.569 -26.175 1.00 92.12 382 SER A CA 1
ATOM 2931 C C . SER A 1 382 ? 16.455 -15.541 -25.064 1.00 92.12 382 SER A C 1
ATOM 2933 O O . SER A 1 382 ? 15.625 -16.362 -24.687 1.00 92.12 382 SER A O 1
ATOM 2935 N N . GLU A 1 383 ? 17.665 -15.409 -24.540 1.00 94.62 383 GLU A N 1
ATOM 2936 C CA . GLU A 1 383 ? 18.131 -16.094 -23.339 1.00 94.62 383 GLU A CA 1
ATOM 2937 C C . GLU A 1 383 ? 18.573 -15.043 -22.327 1.00 94.62 383 GLU A C 1
ATOM 2939 O O . GLU A 1 383 ? 19.271 -14.086 -22.686 1.00 94.62 383 GLU A O 1
ATOM 2944 N N . GLU A 1 384 ? 18.149 -15.218 -21.080 1.00 93.44 384 GLU A N 1
ATOM 2945 C CA . GLU A 1 384 ? 18.407 -14.296 -19.977 1.00 93.44 384 GLU A CA 1
ATOM 2946 C C . GLU A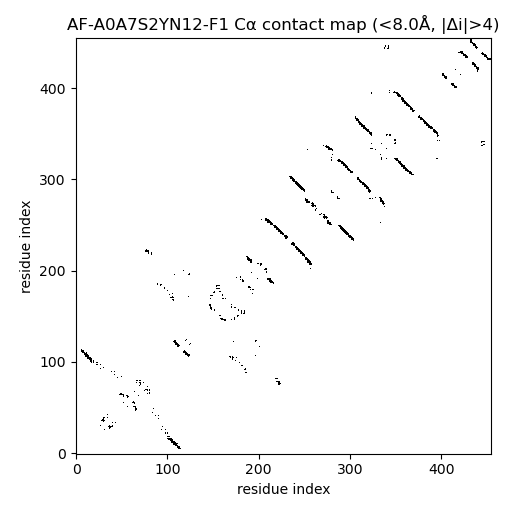 1 384 ? 19.174 -15.004 -18.870 1.00 93.44 384 GLU A C 1
ATOM 2948 O O . GLU A 1 384 ? 18.826 -16.100 -18.439 1.00 93.44 384 GLU A O 1
ATOM 2953 N N . PHE A 1 385 ? 20.221 -14.343 -18.400 1.00 93.00 385 PHE A N 1
ATOM 2954 C CA . PHE A 1 385 ? 21.062 -14.792 -17.310 1.00 93.00 385 PHE A CA 1
ATOM 2955 C C . PHE A 1 385 ? 21.021 -13.724 -16.230 1.00 93.00 385 PHE A C 1
ATOM 2957 O O . PHE A 1 385 ? 21.457 -12.596 -16.459 1.00 93.00 385 PHE A O 1
ATOM 2964 N N . THR A 1 386 ? 20.525 -14.093 -15.056 1.00 94.94 386 THR A N 1
ATOM 2965 C CA . THR A 1 386 ? 20.501 -13.226 -13.879 1.00 94.94 386 THR A CA 1
ATOM 2966 C C . THR A 1 386 ? 21.328 -13.885 -12.792 1.00 94.94 386 THR A C 1
ATOM 2968 O O . THR A 1 386 ? 21.134 -15.061 -12.488 1.00 94.94 386 THR A O 1
ATOM 2971 N N . VAL A 1 387 ? 22.271 -13.136 -12.232 1.00 94.38 387 VAL A N 1
ATOM 2972 C CA . VAL A 1 387 ? 23.109 -13.571 -11.116 1.00 94.38 387 VAL A CA 1
ATOM 2973 C C . VAL A 1 387 ? 23.002 -12.527 -10.022 1.00 94.38 387 VAL A C 1
ATOM 2975 O O . VAL A 1 387 ? 23.265 -11.351 -10.261 1.00 94.38 387 VAL A O 1
ATOM 2978 N N . GLU A 1 388 ? 22.632 -12.955 -8.826 1.00 95.25 388 GLU A N 1
ATOM 2979 C CA . GLU A 1 388 ? 22.709 -12.116 -7.639 1.00 95.25 388 GLU A CA 1
ATOM 2980 C C . GLU A 1 388 ? 24.181 -11.914 -7.259 1.00 95.25 388 GLU A C 1
ATOM 2982 O O . GLU A 1 388 ? 24.944 -12.870 -7.106 1.00 95.25 388 GLU A O 1
ATOM 2987 N N . LEU A 1 389 ? 24.607 -10.656 -7.201 1.00 91.25 389 LEU A N 1
ATOM 2988 C CA . LEU A 1 389 ? 25.966 -10.278 -6.827 1.00 91.25 389 LEU A CA 1
ATOM 2989 C C . LEU A 1 389 ? 26.114 -10.154 -5.314 1.00 91.25 389 LEU A C 1
ATOM 2991 O O . LEU A 1 389 ? 27.192 -10.425 -4.784 1.00 91.25 389 LEU A O 1
ATOM 2995 N N . PHE A 1 390 ? 25.065 -9.664 -4.656 1.00 90.06 390 PHE A N 1
ATOM 2996 C CA . PHE A 1 390 ? 25.076 -9.275 -3.256 1.00 90.06 390 PHE A CA 1
ATOM 2997 C C . PHE A 1 390 ? 23.640 -9.130 -2.737 1.00 90.06 390 PHE A C 1
ATOM 2999 O O . PHE A 1 390 ? 22.832 -8.508 -3.430 1.00 90.06 390 PHE A O 1
ATOM 3006 N N . SER A 1 391 ? 23.385 -9.629 -1.525 1.00 93.25 391 SER A N 1
ATOM 3007 C CA . SER A 1 391 ? 22.237 -9.253 -0.694 1.00 93.25 391 SER A CA 1
ATOM 3008 C C . SER A 1 391 ? 22.736 -8.713 0.640 1.00 93.25 391 SER A C 1
ATOM 3010 O O . SER A 1 391 ? 23.753 -9.187 1.162 1.00 93.25 391 SER A O 1
ATOM 3012 N N . LEU A 1 392 ? 22.045 -7.707 1.158 1.00 89.38 392 LEU A N 1
ATOM 3013 C CA . LEU A 1 392 ? 22.218 -7.189 2.503 1.00 89.38 392 LEU A CA 1
ATOM 3014 C C . LEU A 1 392 ? 20.853 -7.033 3.136 1.00 89.38 392 LEU A C 1
ATOM 3016 O O . LEU A 1 392 ? 20.048 -6.253 2.634 1.00 89.38 392 LEU A O 1
ATOM 3020 N N . ASP A 1 393 ? 20.699 -7.678 4.276 1.00 90.56 393 ASP A N 1
ATOM 3021 C CA . ASP A 1 393 ? 19.473 -7.651 5.047 1.00 90.56 393 ASP A CA 1
ATOM 3022 C C . ASP A 1 393 ? 19.785 -6.869 6.332 1.00 90.56 393 ASP A C 1
ATOM 3024 O O . ASP A 1 393 ? 20.810 -7.096 6.997 1.00 90.56 393 ASP A O 1
ATOM 3028 N N . PHE A 1 394 ? 18.979 -5.851 6.615 1.00 85.81 394 PHE A N 1
ATOM 3029 C CA . PHE A 1 394 ? 19.071 -5.042 7.821 1.00 85.81 394 PHE A CA 1
ATOM 3030 C C . PHE A 1 394 ? 17.797 -5.224 8.627 1.00 85.81 394 PHE A C 1
ATOM 3032 O O . PHE A 1 394 ? 16.751 -4.694 8.266 1.00 85.81 394 PHE A O 1
ATOM 3039 N N . GLU A 1 395 ? 17.942 -5.897 9.758 1.00 83.81 395 GLU A N 1
ATOM 3040 C CA . GLU A 1 395 ? 16.914 -5.988 10.783 1.00 83.81 395 GLU A CA 1
ATOM 3041 C C . GLU A 1 395 ? 17.313 -5.091 11.966 1.00 83.81 395 GLU A C 1
ATOM 3043 O O . GLU A 1 395 ? 18.492 -5.052 12.365 1.00 83.81 395 GLU A O 1
ATOM 3048 N N . PRO A 1 396 ? 16.370 -4.339 12.549 1.00 74.88 396 PRO A N 1
ATOM 3049 C CA . PRO A 1 396 ? 16.652 -3.549 13.730 1.00 74.88 396 PRO A CA 1
ATOM 3050 C C . PRO A 1 396 ? 17.002 -4.454 14.915 1.00 74.88 396 PRO A C 1
ATOM 3052 O O . PRO A 1 396 ? 16.253 -5.332 15.325 1.00 74.88 396 PRO A O 1
ATOM 3055 N N . THR A 1 397 ? 18.156 -4.200 15.535 1.00 64.12 397 THR A N 1
ATOM 3056 C CA . THR A 1 397 ? 18.512 -4.868 16.790 1.00 64.12 397 THR A CA 1
ATOM 3057 C C . THR A 1 397 ? 17.669 -4.289 17.923 1.00 64.12 397 THR A C 1
ATOM 3059 O O . THR A 1 397 ? 17.915 -3.150 18.358 1.00 64.12 397 THR A O 1
ATOM 3062 N N . LEU A 1 398 ? 16.705 -5.064 18.420 1.00 59.78 398 LEU A N 1
ATOM 3063 C CA . LEU A 1 398 ? 16.059 -4.787 19.698 1.00 59.78 398 LEU A CA 1
ATOM 3064 C C . LEU A 1 398 ? 17.135 -4.798 20.790 1.00 59.78 398 LEU A C 1
ATOM 3066 O O . LEU A 1 398 ? 17.977 -5.695 20.859 1.00 59.78 398 LEU A O 1
ATOM 3070 N N . GLY A 1 399 ? 17.171 -3.748 21.609 1.00 48.34 399 GLY A N 1
ATOM 3071 C CA . GLY A 1 399 ? 18.039 -3.745 22.779 1.00 48.34 399 GLY A CA 1
ATOM 3072 C C . GLY A 1 399 ? 17.469 -4.738 23.776 1.00 48.34 399 GLY A C 1
ATOM 3073 O O . GLY A 1 399 ? 16.527 -4.388 24.475 1.00 48.34 399 GLY A O 1
ATOM 3074 N N . GLU A 1 400 ? 18.000 -5.959 23.825 1.00 42.03 400 GLU A N 1
ATOM 3075 C CA . GLU A 1 400 ? 17.662 -6.903 24.891 1.00 42.03 400 GLU A CA 1
ATOM 3076 C C . GLU A 1 400 ? 17.969 -6.225 26.240 1.00 42.03 400 GLU A C 1
ATOM 3078 O O . GLU A 1 400 ? 19.138 -5.902 26.494 1.00 42.03 400 GLU A O 1
ATOM 3083 N N . PRO A 1 401 ? 16.987 -5.966 27.124 1.00 44.34 401 PRO A N 1
ATOM 3084 C CA . PRO A 1 401 ? 17.331 -5.721 28.515 1.00 44.34 401 PRO A CA 1
ATOM 3085 C C . PRO A 1 401 ? 18.002 -6.991 29.049 1.00 44.34 401 PRO A C 1
ATOM 3087 O O . PRO A 1 401 ? 17.535 -8.109 28.821 1.00 44.34 401 PRO A O 1
ATOM 3090 N N . GLY A 1 402 ? 19.116 -6.837 29.759 1.00 37.88 402 GLY A N 1
ATOM 3091 C CA . GLY A 1 402 ? 19.711 -7.962 30.463 1.00 37.88 402 GLY A CA 1
ATOM 3092 C C . GLY A 1 402 ? 18.721 -8.478 31.508 1.00 37.88 402 GLY A C 1
ATOM 3093 O O . GLY A 1 402 ? 18.044 -7.704 32.175 1.00 37.88 402 GLY A O 1
ATOM 3094 N N . ILE A 1 403 ? 18.612 -9.790 31.682 1.00 45.00 403 ILE A N 1
ATOM 3095 C CA . ILE A 1 403 ? 17.827 -10.374 32.777 1.00 45.00 403 ILE A CA 1
ATOM 3096 C C . ILE A 1 403 ? 18.820 -10.906 33.810 1.00 45.00 403 ILE A C 1
ATOM 3098 O O . ILE A 1 403 ? 19.634 -11.778 33.495 1.00 45.00 403 ILE A O 1
ATOM 3102 N N . ILE A 1 404 ? 18.752 -10.418 35.051 1.00 42.62 404 ILE A N 1
ATOM 3103 C CA . ILE A 1 404 ? 19.496 -10.988 36.179 1.00 42.62 404 ILE A CA 1
ATOM 3104 C C . ILE A 1 404 ? 18.507 -11.744 37.067 1.00 42.62 404 ILE A C 1
ATOM 3106 O O . ILE A 1 404 ? 17.679 -11.180 37.775 1.00 42.62 404 ILE A O 1
ATOM 3110 N N . TYR A 1 405 ? 18.601 -13.071 37.054 1.00 40.44 405 TYR A N 1
ATOM 3111 C CA . TYR A 1 405 ? 17.747 -13.923 37.876 1.00 40.44 405 TYR A CA 1
ATOM 3112 C C . TYR A 1 405 ? 18.375 -14.149 39.265 1.00 40.44 405 TYR A C 1
ATOM 3114 O O . TYR A 1 405 ? 19.395 -14.837 39.371 1.00 40.44 405 TYR A O 1
ATOM 3122 N N . ASP A 1 406 ? 17.763 -13.642 40.346 1.00 41.09 406 ASP A N 1
ATOM 3123 C CA . ASP A 1 406 ? 18.115 -14.047 41.716 1.00 41.09 406 ASP A CA 1
ATOM 3124 C C . ASP A 1 406 ? 17.262 -15.245 42.165 1.00 41.09 406 ASP A C 1
ATOM 3126 O O . ASP A 1 406 ? 16.169 -15.133 42.726 1.00 41.09 406 ASP A O 1
ATOM 3130 N N . VAL A 1 407 ? 17.826 -16.439 41.959 1.00 39.56 407 VAL A N 1
ATOM 3131 C CA . VAL A 1 407 ? 17.235 -17.742 42.318 1.00 39.56 407 VAL A CA 1
ATOM 3132 C C . VAL A 1 407 ? 16.923 -17.853 43.824 1.00 39.56 407 VAL A C 1
ATOM 3134 O O . VAL A 1 407 ? 16.160 -18.721 44.248 1.00 39.56 407 VAL A O 1
ATOM 3137 N N . THR A 1 408 ? 17.498 -16.991 44.663 1.00 39.84 408 THR A N 1
ATOM 3138 C CA . THR A 1 408 ? 17.420 -17.104 46.125 1.00 39.84 408 THR A CA 1
ATOM 3139 C C . THR A 1 408 ? 16.201 -16.404 46.725 1.00 39.84 408 THR A C 1
ATOM 3141 O O . THR A 1 408 ? 15.732 -16.809 47.792 1.00 39.84 408 THR A O 1
ATOM 3144 N N . SER A 1 409 ? 15.682 -15.368 46.063 1.00 47.47 409 SER A N 1
ATOM 3145 C CA . SER A 1 409 ? 14.600 -14.513 46.569 1.00 47.47 409 SER A CA 1
ATOM 3146 C C . SER A 1 409 ? 13.257 -14.736 45.863 1.00 47.47 409 SER A C 1
ATOM 3148 O O . SER A 1 409 ? 12.220 -14.372 46.417 1.00 47.47 409 SER A O 1
ATOM 3150 N N . GLY A 1 410 ? 13.252 -15.390 44.694 1.00 42.69 410 GLY A N 1
ATOM 3151 C CA . GLY A 1 410 ? 12.044 -15.562 43.878 1.00 42.69 410 GLY A CA 1
ATOM 3152 C C . GLY A 1 410 ? 11.584 -14.263 43.212 1.00 42.69 410 GLY A C 1
ATOM 3153 O O . GLY A 1 410 ? 10.412 -14.149 42.864 1.00 42.69 410 GLY A O 1
ATOM 3154 N N . VAL A 1 411 ? 12.493 -13.295 43.078 1.00 45.81 411 VAL A N 1
ATOM 3155 C CA . VAL A 1 411 ? 12.290 -12.010 42.406 1.00 45.81 411 VAL A CA 1
ATOM 3156 C C . VAL A 1 411 ? 13.059 -12.046 41.083 1.00 45.81 411 VAL A C 1
ATOM 3158 O O . VAL A 1 411 ? 14.230 -12.425 41.062 1.00 45.81 411 VAL A O 1
ATOM 3161 N N . VAL A 1 412 ? 12.402 -11.678 39.982 1.00 48.44 412 VAL A N 1
ATOM 3162 C CA . VAL A 1 412 ? 13.067 -11.432 38.693 1.00 48.44 412 VAL A CA 1
ATOM 3163 C C . VAL A 1 412 ? 13.576 -9.991 38.722 1.00 48.44 412 VAL A C 1
ATOM 3165 O O . VAL A 1 412 ? 12.772 -9.069 38.836 1.00 48.44 412 VAL A O 1
ATOM 3168 N N . GLU A 1 413 ? 14.896 -9.789 38.671 1.00 51.09 413 GLU A N 1
ATOM 3169 C CA . GLU A 1 413 ? 15.487 -8.462 38.483 1.00 51.09 413 GLU A CA 1
ATOM 3170 C C . GLU A 1 413 ? 15.789 -8.255 36.993 1.00 51.09 413 GLU A C 1
ATOM 3172 O O . GLU A 1 413 ? 16.501 -9.031 36.352 1.00 51.09 413 GLU A O 1
ATOM 3177 N N . LEU A 1 414 ? 15.226 -7.193 36.425 1.00 52.72 414 LEU A N 1
ATOM 3178 C CA . LEU A 1 414 ? 15.553 -6.752 35.075 1.00 52.72 414 LEU A CA 1
ATOM 3179 C C . LEU A 1 414 ? 16.806 -5.875 35.159 1.00 52.72 414 LEU A C 1
ATOM 3181 O O . LEU A 1 414 ? 16.799 -4.843 35.830 1.00 52.72 414 LEU A O 1
ATOM 3185 N N . ASP A 1 415 ? 17.888 -6.300 34.510 1.00 51.09 415 ASP A N 1
ATOM 3186 C CA . ASP A 1 415 ? 19.084 -5.486 34.295 1.00 51.09 415 ASP A CA 1
ATOM 3187 C C . ASP A 1 415 ? 18.857 -4.595 33.081 1.00 51.09 415 ASP A C 1
ATOM 3189 O O . ASP A 1 415 ? 19.093 -4.935 31.921 1.00 51.09 415 ASP A O 1
ATOM 3193 N N . THR A 1 416 ? 18.349 -3.412 33.376 1.00 49.81 416 THR A N 1
ATOM 3194 C CA . THR A 1 416 ? 17.930 -2.446 32.374 1.00 49.81 416 THR A CA 1
ATOM 3195 C C . THR A 1 416 ? 19.091 -1.610 31.835 1.00 49.81 416 THR A C 1
ATOM 3197 O O . THR A 1 416 ? 18.861 -0.598 31.173 1.00 49.81 416 THR A O 1
ATOM 3200 N N . GLY A 1 417 ? 20.348 -1.986 32.101 1.00 53.94 417 GLY A N 1
ATOM 3201 C CA . GLY A 1 417 ? 21.516 -1.245 31.629 1.00 53.94 417 GLY A CA 1
ATOM 3202 C C . GLY A 1 417 ? 21.505 0.223 32.084 1.00 53.94 417 GLY A C 1
ATOM 3203 O O . GLY A 1 417 ? 21.426 0.510 33.276 1.00 53.94 417 GLY A O 1
ATOM 3204 N N . GLU A 1 418 ? 21.608 1.171 31.143 1.00 45.28 418 GLU A N 1
ATOM 3205 C CA . GLU A 1 418 ? 21.657 2.622 31.427 1.00 45.28 418 GLU A CA 1
ATOM 3206 C C . GLU A 1 418 ? 20.287 3.273 31.711 1.00 45.28 418 GLU A C 1
ATOM 3208 O O . GLU A 1 418 ? 20.227 4.466 32.016 1.00 45.28 418 GLU A O 1
ATOM 3213 N N . TYR A 1 419 ? 19.179 2.534 31.621 1.00 49.84 419 TYR A N 1
ATOM 3214 C CA . TYR A 1 419 ? 17.846 3.098 31.822 1.00 49.84 419 TYR A CA 1
ATOM 3215 C C . TYR A 1 419 ? 17.495 3.158 33.315 1.00 49.84 419 TYR A C 1
ATOM 3217 O O . TYR A 1 419 ? 17.304 2.136 33.981 1.00 49.84 419 TYR A O 1
ATOM 3225 N N . GLU A 1 420 ? 17.414 4.378 33.857 1.00 46.41 420 GLU A N 1
ATOM 3226 C CA . GLU A 1 420 ? 17.031 4.625 35.246 1.00 46.41 420 GLU A CA 1
ATOM 3227 C C . GLU A 1 420 ? 15.526 4.372 35.442 1.00 46.41 420 GLU A C 1
ATOM 3229 O O . GLU A 1 420 ? 14.700 5.249 35.209 1.00 46.41 420 GLU A O 1
ATOM 3234 N N . LYS A 1 421 ? 15.205 3.186 35.979 1.00 53.88 421 LYS A N 1
ATOM 3235 C CA . LYS A 1 421 ? 13.930 2.820 36.624 1.00 53.88 421 LYS A CA 1
ATOM 3236 C C . LYS A 1 421 ? 12.759 2.551 35.664 1.00 53.88 421 LYS A C 1
ATOM 3238 O O . LYS A 1 421 ? 12.232 3.455 35.021 1.00 53.88 421 LYS A O 1
ATOM 3243 N N . PHE A 1 422 ? 12.304 1.299 35.665 1.00 58.38 422 PHE A N 1
ATOM 3244 C CA . PHE A 1 422 ? 11.045 0.884 35.052 1.00 58.38 422 PHE A CA 1
ATOM 3245 C C . PHE A 1 422 ? 9.974 0.635 36.123 1.00 58.38 422 PHE A C 1
ATOM 3247 O O . PHE A 1 422 ? 10.288 0.144 37.211 1.00 58.38 422 PHE A O 1
ATOM 3254 N N . ASP A 1 423 ? 8.728 0.992 35.824 1.00 58.22 423 ASP A N 1
ATOM 3255 C CA . ASP A 1 423 ? 7.528 0.575 36.548 1.00 58.22 423 ASP A CA 1
ATOM 3256 C C . ASP A 1 423 ? 6.845 -0.519 35.727 1.00 58.22 423 ASP A C 1
ATOM 3258 O O . ASP A 1 423 ? 6.416 -0.265 34.605 1.00 58.22 423 ASP A O 1
ATOM 3262 N N . CYS A 1 424 ? 6.838 -1.749 36.235 1.00 61.88 424 CYS A N 1
ATOM 3263 C CA . CYS A 1 424 ? 6.420 -2.917 35.471 1.00 61.88 424 CYS A CA 1
ATOM 3264 C C . CYS A 1 424 ? 5.093 -3.483 35.983 1.00 61.88 424 CYS A C 1
ATOM 3266 O O . CYS A 1 424 ? 4.930 -3.722 37.182 1.00 61.88 424 CYS A O 1
ATOM 3268 N N . THR A 1 425 ? 4.180 -3.767 35.063 1.00 62.16 425 THR A N 1
ATOM 3269 C CA . THR A 1 425 ? 2.853 -4.325 35.303 1.00 62.16 425 THR A CA 1
ATOM 3270 C C . THR A 1 425 ? 2.756 -5.684 34.622 1.00 62.16 425 THR A C 1
ATOM 3272 O O . THR A 1 425 ? 3.054 -5.814 33.440 1.00 62.16 425 THR A O 1
ATOM 3275 N N . SER A 1 426 ? 2.341 -6.715 35.357 1.00 59.41 426 SER A N 1
ATOM 3276 C CA . SER A 1 426 ? 2.023 -8.009 34.744 1.00 59.41 426 SER A CA 1
ATOM 3277 C C . SER A 1 426 ? 0.703 -7.888 33.981 1.00 59.41 426 SER A C 1
ATOM 3279 O O . SER A 1 426 ? -0.300 -7.472 34.563 1.00 59.41 426 SER A O 1
ATOM 3281 N N . LEU A 1 427 ? 0.724 -8.235 32.695 1.00 61.16 427 LEU A N 1
ATOM 3282 C CA . LEU A 1 427 ? -0.445 -8.257 31.818 1.00 61.16 427 LEU A CA 1
ATOM 3283 C C . LEU A 1 427 ? -1.176 -9.596 31.933 1.00 61.16 427 LEU A C 1
ATOM 3285 O O . LEU A 1 427 ? -2.386 -9.644 32.157 1.00 61.16 427 LEU A O 1
ATOM 3289 N N . SER A 1 428 ? -0.433 -10.698 31.828 1.00 51.19 428 SER A N 1
ATOM 3290 C CA . SER A 1 428 ? -0.992 -12.047 31.810 1.00 51.19 428 SER A CA 1
ATOM 3291 C C . SER A 1 428 ? 0.040 -13.094 32.264 1.00 51.19 428 SER A C 1
ATOM 3293 O O . SER A 1 428 ? 1.237 -12.818 32.352 1.00 51.19 428 SER A O 1
ATOM 3295 N N . GLY A 1 429 ? -0.416 -14.309 32.593 1.00 51.81 429 GLY A N 1
ATOM 3296 C CA . GLY A 1 429 ? 0.461 -15.446 32.904 1.00 51.81 429 GLY A CA 1
ATOM 3297 C C . GLY A 1 429 ? 0.514 -15.882 34.376 1.00 51.81 429 GLY A C 1
ATOM 3298 O O . GLY A 1 429 ? -0.292 -15.478 35.212 1.00 51.81 429 GLY A O 1
ATOM 3299 N N . ASN A 1 430 ? 1.432 -16.804 34.676 1.00 47.41 430 ASN A N 1
ATOM 3300 C CA . ASN A 1 430 ? 1.691 -17.330 36.021 1.00 47.41 430 ASN A CA 1
ATOM 3301 C C . ASN A 1 430 ? 3.183 -17.192 36.331 1.00 47.41 430 ASN A C 1
ATOM 3303 O O . ASN A 1 430 ? 3.989 -17.422 35.438 1.00 47.41 430 ASN A O 1
ATOM 3307 N N . ALA A 1 431 ? 3.551 -16.963 37.595 1.00 47.91 431 ALA A N 1
ATOM 3308 C CA . ALA A 1 431 ? 4.945 -16.867 38.048 1.00 47.91 431 ALA A CA 1
ATOM 3309 C C . ALA A 1 431 ? 5.896 -17.864 37.348 1.00 47.91 431 ALA A C 1
ATOM 3311 O O . ALA A 1 431 ? 5.818 -19.076 37.581 1.00 47.91 431 ALA A O 1
ATOM 3312 N N . GLY A 1 432 ? 6.793 -17.338 36.501 1.00 44.81 432 GLY A N 1
ATOM 3313 C CA . GLY A 1 432 ? 7.720 -18.106 35.651 1.00 44.81 432 GLY A CA 1
ATOM 3314 C C . GLY A 1 432 ? 7.348 -18.180 34.159 1.00 44.81 432 GLY A C 1
ATOM 3315 O O . GLY A 1 432 ? 8.110 -18.736 33.369 1.00 44.81 432 GLY A O 1
ATOM 3316 N N . SER A 1 433 ? 6.195 -17.638 33.774 1.00 47.12 433 SER A N 1
ATOM 3317 C CA . SER A 1 433 ? 5.719 -17.434 32.404 1.00 47.12 433 SER A CA 1
ATOM 3318 C C . SER A 1 433 ? 4.718 -16.282 32.445 1.00 47.12 433 SER A C 1
ATOM 3320 O O . SER A 1 433 ? 3.516 -16.510 32.602 1.00 47.12 433 SER A O 1
ATOM 3322 N N . GLU A 1 434 ? 5.233 -15.059 32.414 1.00 51.66 434 GLU A N 1
ATOM 3323 C CA . GLU A 1 434 ? 4.455 -13.833 32.580 1.00 51.66 434 GLU A CA 1
ATOM 3324 C C . GLU A 1 434 ? 4.736 -12.898 31.412 1.00 51.66 434 GLU A C 1
ATOM 3326 O O . GLU A 1 434 ? 5.871 -12.755 30.966 1.00 51.66 434 GLU A O 1
ATOM 3331 N N . GLU A 1 435 ? 3.691 -12.248 30.935 1.00 56.44 435 GLU A N 1
ATOM 3332 C CA . GLU A 1 435 ? 3.799 -11.097 30.061 1.00 56.44 435 GLU A CA 1
ATOM 3333 C C . GLU A 1 435 ? 3.842 -9.861 30.957 1.00 56.44 435 GLU A C 1
ATOM 3335 O O . GLU A 1 435 ? 2.970 -9.675 31.816 1.00 56.44 435 GLU A O 1
ATOM 3340 N N . ILE A 1 436 ? 4.901 -9.065 30.839 1.00 59.84 436 ILE A N 1
ATOM 3341 C CA . ILE A 1 436 ? 5.137 -7.919 31.711 1.00 59.84 436 ILE A CA 1
ATOM 3342 C C . ILE A 1 436 ? 5.396 -6.704 30.840 1.00 59.84 436 ILE A C 1
ATOM 3344 O O . ILE A 1 436 ? 6.317 -6.668 30.031 1.00 59.84 436 ILE A O 1
AT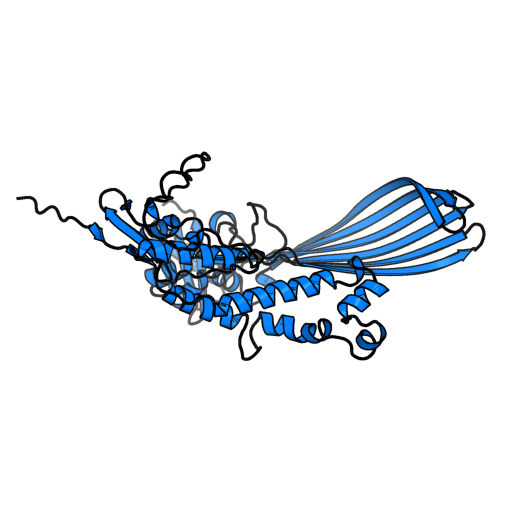OM 3348 N N . GLU A 1 437 ? 4.605 -5.674 31.063 1.00 63.19 437 GLU A N 1
ATOM 3349 C CA . GLU A 1 437 ? 4.797 -4.371 30.463 1.00 63.19 437 GLU A CA 1
ATOM 3350 C C . GLU A 1 437 ? 5.558 -3.466 31.418 1.00 63.19 437 GLU A C 1
ATOM 3352 O O . GLU A 1 437 ? 5.193 -3.357 32.581 1.00 63.19 437 GLU A O 1
ATOM 3357 N N . CYS A 1 438 ? 6.604 -2.802 30.945 1.00 61.78 438 CYS A N 1
ATOM 3358 C CA . CYS A 1 438 ? 7.468 -1.959 31.755 1.00 61.78 438 CYS A CA 1
ATOM 3359 C C . CYS A 1 438 ? 7.526 -0.532 31.204 1.00 61.78 438 CYS A C 1
ATOM 3361 O O . CYS A 1 438 ? 7.919 -0.308 30.065 1.00 61.78 438 CYS A O 1
ATOM 3363 N N . ARG A 1 439 ? 7.221 0.449 32.052 1.00 58.16 439 ARG A N 1
ATOM 3364 C CA . ARG A 1 439 ? 7.220 1.886 31.748 1.00 58.16 439 ARG A CA 1
ATOM 3365 C C . ARG A 1 439 ? 8.475 2.569 32.277 1.00 58.16 439 ARG A C 1
ATOM 3367 O O . ARG A 1 439 ? 8.768 2.428 33.461 1.00 58.16 439 ARG A O 1
ATOM 3374 N N . SER A 1 440 ? 9.194 3.362 31.479 1.00 53.44 440 SER A N 1
ATOM 3375 C CA . SER A 1 440 ? 10.345 4.143 31.976 1.00 53.44 440 SER A CA 1
ATOM 3376 C C . SER A 1 440 ? 10.007 5.630 32.151 1.00 53.44 440 SER A C 1
ATOM 3378 O O . SER A 1 440 ? 10.075 6.436 31.224 1.00 53.44 440 SER A O 1
ATOM 3380 N N . GLY A 1 441 ? 9.674 6.031 33.382 1.00 59.44 441 GLY A N 1
ATOM 3381 C CA . GLY A 1 441 ? 9.355 7.429 33.703 1.00 59.44 441 GLY A CA 1
ATOM 3382 C C . GLY A 1 441 ? 8.067 7.925 33.029 1.00 59.44 441 GLY A C 1
ATOM 3383 O O . GLY A 1 441 ? 7.050 7.242 33.079 1.00 59.44 441 GLY A O 1
ATOM 3384 N N . ASP A 1 442 ? 8.109 9.122 32.429 1.00 46.38 442 ASP A N 1
ATOM 3385 C CA . ASP A 1 442 ? 6.986 9.720 31.676 1.00 46.38 442 ASP A CA 1
ATOM 3386 C C . ASP A 1 442 ? 6.937 9.262 30.201 1.00 46.38 442 ASP A C 1
ATOM 3388 O O . ASP A 1 442 ? 6.115 9.759 29.434 1.00 46.38 442 ASP A O 1
ATOM 3392 N N . ASN A 1 443 ? 7.826 8.356 29.776 1.00 44.38 443 ASN A N 1
ATOM 3393 C CA . ASN A 1 443 ? 7.920 7.907 28.390 1.00 44.38 443 ASN A CA 1
ATOM 3394 C C . ASN A 1 443 ? 7.735 6.390 28.266 1.00 44.38 443 ASN A C 1
ATOM 3396 O O . ASN A 1 443 ? 8.328 5.630 29.023 1.00 44.38 443 ASN A O 1
ATOM 3400 N N . LEU A 1 444 ? 6.949 6.041 27.242 1.00 50.94 444 LEU A N 1
ATOM 3401 C CA . LEU A 1 444 ? 6.805 4.776 26.51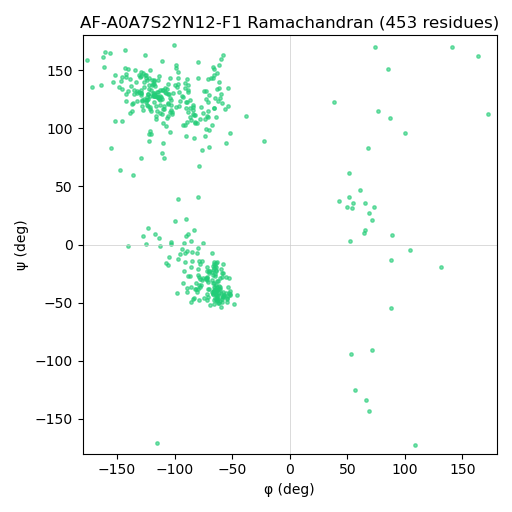5 1.00 50.94 444 LEU A CA 1
ATOM 3402 C C . LEU A 1 444 ? 6.872 3.466 27.309 1.00 50.94 444 LEU A C 1
ATOM 3404 O O . LEU A 1 444 ? 7.870 3.116 27.938 1.00 50.94 444 LEU A O 1
ATOM 3408 N N . ASP A 1 445 ? 5.791 2.706 27.172 1.00 51.47 445 ASP A N 1
ATOM 3409 C CA . ASP A 1 445 ? 5.691 1.338 27.645 1.00 51.47 445 ASP A CA 1
ATOM 3410 C C . ASP A 1 445 ? 6.492 0.407 26.716 1.00 51.47 445 ASP A C 1
ATOM 3412 O O . ASP A 1 445 ? 6.397 0.491 25.490 1.00 51.47 445 ASP A O 1
ATOM 3416 N N . VAL A 1 446 ? 7.315 -0.461 27.302 1.00 51.44 446 VAL A N 1
ATOM 3417 C CA . VAL A 1 446 ? 8.008 -1.553 26.612 1.00 51.44 446 VAL A CA 1
ATOM 3418 C C . VAL A 1 446 ? 7.376 -2.857 27.081 1.00 51.44 446 VAL A C 1
ATOM 3420 O O . VAL A 1 446 ? 7.430 -3.181 28.269 1.00 51.44 446 VAL A O 1
ATOM 3423 N N . ILE A 1 447 ? 6.755 -3.594 26.161 1.00 47.47 447 ILE A N 1
ATOM 3424 C CA . ILE A 1 447 ? 6.137 -4.888 26.457 1.00 47.47 447 ILE A CA 1
ATOM 3425 C C . ILE A 1 447 ? 7.206 -5.972 26.329 1.00 47.47 447 ILE A C 1
ATOM 3427 O O . ILE A 1 447 ? 7.867 -6.097 25.301 1.00 47.47 447 ILE A O 1
ATOM 3431 N N . PHE A 1 448 ? 7.384 -6.754 27.389 1.00 52.94 448 PHE A N 1
ATOM 3432 C CA . PHE A 1 448 ? 8.271 -7.907 27.418 1.00 52.94 448 PHE A CA 1
ATOM 3433 C C . PHE A 1 448 ? 7.442 -9.175 27.643 1.00 52.94 448 PHE A C 1
ATOM 3435 O O . PHE A 1 448 ? 6.807 -9.343 28.686 1.00 52.94 448 PHE A O 1
ATOM 3442 N N . SER A 1 449 ? 7.480 -10.103 26.690 1.00 39.84 449 SER A N 1
ATOM 3443 C CA . SER A 1 449 ? 6.911 -11.442 26.864 1.00 39.84 449 SER A CA 1
ATOM 3444 C C . SER A 1 449 ? 7.978 -12.383 27.430 1.00 39.84 449 SER A C 1
ATOM 3446 O O . SER A 1 449 ? 9.019 -12.599 26.806 1.00 39.84 449 SER A O 1
ATOM 3448 N N . TYR A 1 450 ? 7.758 -12.934 28.630 1.00 50.09 450 TYR A N 1
ATOM 3449 C CA . TYR A 1 450 ? 8.665 -13.915 29.229 1.00 50.09 450 TYR A CA 1
ATOM 3450 C C . TYR A 1 450 ? 8.067 -15.313 29.127 1.00 50.09 450 TYR A C 1
ATOM 3452 O O . TYR A 1 450 ? 7.106 -15.654 29.822 1.00 50.09 450 TYR A O 1
ATOM 3460 N N . SER A 1 451 ? 8.715 -16.181 28.350 1.00 37.69 451 SER A N 1
ATOM 3461 C CA . SER A 1 451 ? 8.459 -17.619 28.402 1.00 37.69 451 SER A CA 1
ATOM 3462 C C . SER A 1 451 ? 9.649 -18.345 29.035 1.00 37.69 451 SER A C 1
ATOM 3464 O O . SER A 1 451 ? 10.766 -18.349 28.518 1.00 37.69 451 SER A O 1
ATOM 3466 N N . GLY A 1 452 ? 9.388 -18.977 30.181 1.00 39.84 452 GLY A N 1
ATOM 3467 C CA . GLY A 1 452 ? 10.234 -20.024 30.737 1.00 39.84 452 GLY A CA 1
ATOM 3468 C C . GLY A 1 452 ? 11.179 -19.601 31.853 1.00 39.84 452 GLY A C 1
ATOM 3469 O O . GLY A 1 452 ? 12.338 -19.317 31.598 1.00 39.84 452 GLY A O 1
ATOM 3470 N N . VAL A 1 453 ? 10.745 -19.800 33.100 1.00 33.50 453 VAL A N 1
ATOM 3471 C CA . VAL A 1 453 ? 11.477 -20.638 34.065 1.00 33.50 453 VAL A CA 1
ATOM 3472 C C . VAL A 1 453 ? 10.463 -21.346 34.972 1.00 33.50 453 VAL A C 1
ATOM 3474 O O . VAL A 1 453 ? 9.871 -20.746 35.869 1.00 33.50 453 VAL A O 1
ATOM 3477 N N . THR A 1 454 ? 10.271 -22.653 34.770 1.00 28.98 454 THR A N 1
ATOM 3478 C CA . THR A 1 454 ? 9.634 -23.513 35.779 1.00 28.98 454 THR A CA 1
ATOM 3479 C C . THR A 1 454 ? 10.485 -23.548 37.043 1.00 28.98 454 THR A C 1
ATOM 3481 O O . THR A 1 454 ? 11.696 -23.754 36.959 1.00 28.98 454 THR A O 1
ATOM 3484 N N . LYS A 1 455 ? 9.825 -23.389 38.190 1.00 31.30 455 LYS A N 1
ATOM 3485 C CA . LYS A 1 455 ? 10.401 -23.510 39.534 1.00 31.30 455 LYS A CA 1
ATOM 3486 C C . LYS A 1 455 ? 11.168 -24.812 39.773 1.00 31.30 455 LYS A C 1
ATOM 3488 O O . LYS A 1 455 ? 10.685 -25.871 39.305 1.00 31.30 455 LYS A O 1
#

pLDDT: mean 72.28, std 16.41, range [28.83, 96.12]

Solvent-accessible surface area (backbone atoms only — not comparable to full-atom values): 25002 Å² total; per-residue (Å²): 137,82,85,76,83,80,64,64,50,66,63,45,63,47,60,40,46,62,48,22,55,49,50,42,57,55,46,41,53,34,48,43,98,83,54,73,10,64,50,28,64,64,45,58,83,49,50,72,39,73,37,67,38,82,63,62,17,68,73,68,79,41,89,37,26,53,39,55,51,34,28,74,75,58,32,63,73,42,42,34,34,66,44,55,51,49,54,52,51,54,50,54,44,52,57,59,46,54,80,59,51,70,49,82,44,35,44,47,20,44,36,30,35,57,84,71,78,56,50,56,40,46,52,55,62,63,65,67,81,73,89,67,74,99,70,81,86,75,82,76,88,82,76,76,97,74,52,54,53,89,70,55,52,76,72,75,33,66,78,56,51,87,50,45,82,86,46,74,52,59,32,21,54,32,46,48,50,42,52,47,29,46,39,63,44,30,73,36,39,43,42,55,41,72,79,42,60,65,51,60,55,39,46,76,73,72,45,71,42,59,56,35,41,36,48,43,75,73,43,57,42,36,42,68,50,75,49,80,43,78,78,37,80,83,62,31,28,37,40,37,41,37,38,40,39,35,40,38,39,42,65,30,39,37,32,42,41,52,10,49,49,48,12,65,78,69,72,36,72,76,40,35,55,46,13,40,25,39,47,47,41,54,96,90,37,79,56,56,35,32,36,38,36,34,34,44,35,43,33,45,34,44,38,50,100,43,40,35,42,36,43,33,40,30,46,37,42,38,36,36,34,27,70,60,62,95,51,41,84,81,51,70,22,43,49,28,60,58,60,39,53,49,50,33,96,47,74,75,38,35,31,26,36,41,39,40,33,32,43,37,38,36,44,36,42,34,38,34,48,80,59,94,89,46,79,43,75,76,44,75,50,73,51,79,47,77,43,79,76,47,76,48,78,45,71,59,78,67,82,76,64,46,76,45,77,44,87,87,77,79,49,83,43,75,38,53,78,91,58,84,58,68,56,71,44,76,77,49,75,49,100,44,32,35,31,35,35,30,28,44,78,99,47,70,58,36,79,45,78,45,81,75,48,83,131

Sequence (455 aa):
EDETICARLLNVTFDLQKIGDVLSAIIGEFVNDEEDGYLDTIVQPLLPLRERLPGVSDLIERDITVLDVAEIYLGSRRSGADTVRRIFQIYDDIVAFADQVNGDGIVLAEVCDVRNGFTCTGGLSDDNETESSGTMRLLQSSAGSNICADQFIIPECQGTCSGCQGSTVQSASCRRRQLQCQARGIEGLSFPFLSDPLLLLELVRGEDIILVDFEPPEVTFDFGYELEYILYPSPTVRLVIGFDFGATVKPAFVLDTSGIREAVEQTAPEKALNSFALRDTFDEVDLPLVQLRGGVTLEVSVSAAVVRVSVSGGIRFVVNIDLYDPNPEESGGLVRPFELLSSGNSPLKWFEFDISIFLQARVSVSVGIFVGFLEVSVYTLSEEFTVELFSLDFEPTLGEPGIIYDVTSGVVELDTGEYEKFDCTSLSGNAGSEEIECRSGDNLDVIFSYSGVTK

Foldseek 3Di:
DDPPDFDKDFQDWDFLQVVLVVLLVVLCQQDHPVLPHVLSVVLVVVVQQQAFDPPVCVVVVHRDGVLNVLCVVVNPQASLSVLSVLSVQLVVLSVVLSVVSDDGIAGLARMFGVVVVGDGHDACSPVPDPPDDDPPPPPPPPDDDADQPPAAAPPVRDDDLPRHPDDPRSSRLSVLRSSQNSQVNNAQKDQVCSVPVCQVVCVVVVHKDWGIKGWHDKRKHKHKDKDWDFPDVVQTKIKIKMKIKMKIATWIKTQMCPQVSVCVVVVPVVSVQQSIWTAQDDPNDGDFRMKIKIKIKIKIWGDDDFKIKIKMKMKMKMKGKGFDDPCCVVCVRTHGPQNQCLLHDDNVSRIKMKIWMKIKMKIKMFGFDDDPPDTHTPDMDMDMDIDTPDIDIDHRDRPDFDWDDDPPPLDTDTNRDPQPDWDKDFPDDDSAFTWIWTHRPPDGIHTDGGHDDDD

Radius of gyration: 30.2 Å; Cα contacts (8 Å, |Δi|>4): 838; chains: 1; bounding box: 79×51×93 Å

Mean predicted aligned error: 15.52 Å

Secondary structure (DSSP, 8-state):
-------EEEEEEE-HHHHHHHHHHHHHHHS-TTS-SHHHHHHTTTHHHHSB-TTHHHHHTS--BHHHHHHHHH-HHHH-HHHHHHHHHHHHHHHHHHTT---PPEEEEEEEEGGGTSEEESGGGG-------S-SSSSSSSSS---------TTT----GGG--S-HHHHHHHHHHHHHHHHHHSTTEE-HHHH-TTHHHHHHHT---EEEEE-PPPEEEEEEEEEEEEEEETTEEEEEEEEEEEEEE---EEEESHHHHHHHHTT-GGGGGGGEEEE-EETTEE--SEEEEEEEEEEEEEEETTEEEEEEEEEEEEEEEEE--S-HHHHTSEE-HHHHHHH-SSGGGSEEEEEEEEEEEEEEEEEEEEETTEEEEEEEEEEEEEEEEEEEEE-----PPEEEEETTTTEEEEE-TT----EEEEEEEETTEEEEEEEETTEEEEEEE------